Protein AF-A0A920DDU3-F1 (afdb_monomer_lite)

Sequence (378 aa):
MNHIQYEDLTYLLSGNEVQQAAYRALQKHHVMEILSPYTPILTGTIPIDIDIEGSDLDIICEVYDFSAFERLLRSEFGDFQDFIMTDKIVDGIRRMKANFQLEPFEVEIFGQPIPVTKQNAYRHMLIEDRILRLYNDEFRQHVRSLKREGYKTEPAFAMLMELEGDPYESLLEVESWADEKIEAMGYPSFIDSFPRVYQFSEKKKYHFPLNTKNIEYTEGEEGSELFAERYHKDHSIYVSPGKNRNEAHLFFRGAADFTCRCTILDLSQEQSPILKEMEASIIEDSSDYHYEYFDGFDSYGVIEVKDFEWNTYITSDVEKWGTEFFGFIESFLLRYFSQLVFPAKDIKAIEIYMKQTLPFAKAFYYEEELYYRFKNFW

pLDDT: mean 83.68, std 16.18, range [32.34, 98.69]

Secondary structure (DSSP, 8-state):
-PPP-TTSGGGGGGS-HHHHHHHHHHHHTTHHHHHGGG--EEESSGGGT---TT--EEEEEE-S-HHHHHHHHHHHHTTSTT-EEEEEEETTEEEEEEEEEETTEEEEEEEESS-GGGSHHHHHHHHHHHHHHHS-HHHHHHHHHHHHTT--HHHHHHHHTT--S-HHHHHHHHTTS-HHHHHHH----HHHHS--HHHHHH-SEE-----TTS--SSS--TTHHHHHHHHHHH-EEEEEE-SSTTEEEEEEE-SSSEEEEEEEEETTTTT-THHHHHHHT-----S-TT--------SSSEEEEEEEEEEE---SSHHHHHHHHHHHHHHHHHTT-SEEEEEHHHHTTTGGG-TTTGGGPEEEEETTEEEEEEE---

Structure (mmCIF, N/CA/C/O backbone):
data_AF-A0A920DDU3-F1
#
_entry.id   AF-A0A920DDU3-F1
#
loop_
_atom_site.group_PDB
_atom_site.id
_atom_site.type_symbol
_atom_site.label_atom_id
_atom_site.label_alt_id
_atom_site.label_comp_id
_atom_site.label_asym_id
_atom_site.label_entity_id
_atom_site.label_seq_id
_atom_site.pdbx_PDB_ins_code
_atom_site.Cartn_x
_atom_site.Cartn_y
_atom_site.Cartn_z
_atom_site.occupancy
_atom_site.B_iso_or_equiv
_atom_site.auth_seq_id
_atom_site.auth_comp_id
_atom_site.auth_asym_id
_atom_site.auth_atom_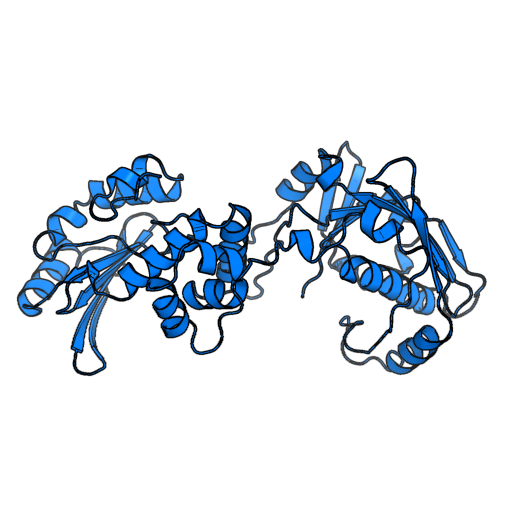id
_atom_site.pdbx_PDB_model_num
ATOM 1 N N . MET A 1 1 ? -3.955 -22.046 10.364 1.00 40.88 1 MET A N 1
ATOM 2 C CA . MET A 1 1 ? -3.330 -20.828 10.926 1.00 40.88 1 MET A CA 1
ATOM 3 C C . MET A 1 1 ? -4.277 -20.254 11.968 1.00 40.88 1 MET A C 1
ATOM 5 O O . MET A 1 1 ? -5.471 -20.493 11.851 1.00 40.88 1 MET A O 1
ATOM 9 N N . ASN A 1 2 ? -3.766 -19.607 13.019 1.00 47.72 2 ASN A N 1
ATOM 10 C CA . ASN A 1 2 ? -4.613 -19.055 14.082 1.00 47.72 2 ASN A CA 1
ATOM 11 C C . ASN A 1 2 ? -5.380 -17.841 13.543 1.00 47.72 2 ASN A C 1
ATOM 13 O O . ASN A 1 2 ? -4.757 -16.903 13.057 1.00 47.72 2 ASN A O 1
ATOM 17 N N . HIS A 1 3 ? -6.710 -17.872 13.620 1.00 63.12 3 HIS A N 1
ATOM 18 C CA . HIS A 1 3 ? -7.543 -16.706 13.338 1.00 63.12 3 HIS A CA 1
ATOM 19 C C . HIS A 1 3 ? -7.304 -15.647 14.418 1.00 63.12 3 HIS A C 1
ATOM 21 O O . HIS A 1 3 ? -7.381 -15.963 15.609 1.00 63.12 3 HIS A O 1
ATOM 27 N N . ILE A 1 4 ? -7.005 -14.413 14.007 1.00 76.69 4 ILE A N 1
ATOM 28 C CA . ILE A 1 4 ? -6.933 -13.270 14.923 1.00 76.69 4 ILE A CA 1
ATOM 29 C C . ILE A 1 4 ? -8.334 -13.052 15.506 1.00 76.69 4 ILE A C 1
ATOM 31 O O . ILE A 1 4 ? -9.328 -13.099 14.784 1.00 76.69 4 ILE A O 1
ATOM 35 N N . GLN A 1 5 ? -8.410 -12.884 16.824 1.00 84.44 5 GLN A N 1
ATOM 36 C CA . GLN A 1 5 ? -9.634 -12.488 17.518 1.00 84.44 5 GLN A CA 1
ATOM 37 C C . GLN A 1 5 ? -9.590 -10.967 17.656 1.00 84.44 5 GLN A C 1
ATOM 39 O O . GLN A 1 5 ? -8.778 -10.447 18.417 1.00 84.44 5 GLN A O 1
ATOM 44 N N . TYR A 1 6 ? -10.410 -10.263 16.881 1.00 92.25 6 TYR A N 1
ATOM 45 C CA . TYR A 1 6 ? -10.434 -8.795 16.853 1.00 92.25 6 TYR A CA 1
ATOM 46 C C . TYR A 1 6 ? -11.215 -8.183 18.025 1.00 92.25 6 TYR A C 1
ATOM 48 O O . TYR A 1 6 ? -11.183 -6.976 18.239 1.00 92.25 6 TYR A O 1
ATOM 56 N N . GLU A 1 7 ? -11.909 -9.014 18.800 1.00 88.38 7 GLU A N 1
ATOM 57 C CA . GLU A 1 7 ? -12.652 -8.628 19.998 1.00 88.38 7 GLU A CA 1
ATOM 58 C C . GLU A 1 7 ? -11.738 -8.295 21.189 1.00 88.38 7 GLU A C 1
ATOM 60 O O . GLU A 1 7 ? -12.184 -7.678 22.155 1.00 88.38 7 GLU A O 1
ATOM 65 N N . ASP A 1 8 ? -10.466 -8.696 21.130 1.00 90.62 8 ASP A N 1
ATOM 66 C CA . ASP A 1 8 ? -9.444 -8.378 22.125 1.00 90.62 8 ASP A CA 1
ATOM 67 C C . ASP A 1 8 ? -8.288 -7.631 21.454 1.00 90.62 8 ASP A C 1
ATOM 69 O O . ASP A 1 8 ? -7.657 -8.153 20.545 1.00 90.62 8 ASP A O 1
ATOM 73 N N . LEU A 1 9 ? -7.952 -6.433 21.938 1.00 95.25 9 LEU A N 1
ATOM 74 C CA . LEU A 1 9 ? -6.870 -5.617 21.383 1.00 95.25 9 LEU A CA 1
ATOM 75 C C . LEU A 1 9 ? -5.466 -6.224 21.555 1.00 95.25 9 LEU A C 1
ATOM 77 O O . LEU A 1 9 ? -4.508 -5.679 21.008 1.00 95.25 9 LEU A O 1
ATOM 81 N N . THR A 1 10 ? -5.293 -7.326 22.294 1.00 94.56 10 THR A N 1
ATOM 82 C CA . THR A 1 10 ? -3.970 -7.931 22.536 1.00 94.56 10 THR A CA 1
ATOM 83 C C . THR A 1 10 ? -3.212 -8.320 21.262 1.00 94.56 10 THR A C 1
ATOM 85 O O . THR A 1 10 ? -1.981 -8.362 21.304 1.00 94.56 10 THR A O 1
ATOM 88 N N . TYR A 1 11 ? -3.880 -8.521 20.117 1.00 93.81 11 TYR A N 1
ATOM 89 C CA . TYR A 1 11 ? -3.192 -8.764 18.837 1.00 93.81 11 TYR A CA 1
ATOM 90 C C . TYR A 1 11 ? -2.307 -7.582 18.399 1.00 93.81 11 TYR A C 1
ATOM 92 O O . TYR A 1 11 ? -1.276 -7.791 17.756 1.00 93.81 11 TYR A O 1
ATOM 100 N N . LEU A 1 12 ? -2.647 -6.352 18.803 1.00 96.38 12 LEU A N 1
ATOM 101 C CA . LEU A 1 12 ? -1.870 -5.150 18.491 1.00 96.38 12 LEU A CA 1
ATOM 102 C C . LEU A 1 12 ? -0.502 -5.128 19.192 1.00 96.38 12 LEU A C 1
ATOM 104 O O . LEU A 1 12 ? 0.419 -4.470 18.715 1.00 96.38 12 LEU A O 1
ATOM 108 N N . LEU A 1 13 ? -0.333 -5.858 20.302 1.00 94.62 13 LEU A N 1
ATOM 109 C CA . LEU A 1 13 ? 0.937 -5.922 21.039 1.00 94.62 13 LEU A CA 1
ATOM 110 C C . LEU A 1 13 ? 2.056 -6.593 20.236 1.00 94.62 13 LEU A C 1
ATOM 112 O O . LEU A 1 13 ? 3.226 -6.270 20.428 1.00 94.62 13 LEU A O 1
ATOM 116 N N . SER A 1 14 ? 1.697 -7.531 19.359 1.00 92.00 14 SER A N 1
ATOM 117 C CA . SER A 1 14 ? 2.620 -8.182 18.421 1.00 92.00 14 SER A CA 1
ATOM 118 C C . SER A 1 14 ? 2.705 -7.480 17.064 1.00 92.00 14 SER A C 1
ATOM 120 O O . SER A 1 14 ? 3.413 -7.965 16.184 1.00 92.00 14 SER A O 1
ATOM 122 N N . GLY A 1 15 ? 1.964 -6.385 16.891 1.00 91.88 15 GLY A N 1
ATOM 123 C CA . GLY A 1 15 ? 1.881 -5.622 15.655 1.00 91.88 15 GLY A CA 1
ATOM 124 C C . GLY A 1 15 ? 3.062 -4.680 15.417 1.00 91.88 15 GLY A C 1
ATOM 125 O O . GLY A 1 15 ? 4.035 -4.659 16.177 1.00 91.88 15 GLY A O 1
ATOM 126 N N . ASN A 1 16 ? 2.952 -3.874 14.361 1.00 91.50 16 ASN A N 1
ATOM 127 C CA . ASN A 1 16 ? 3.902 -2.814 14.023 1.00 91.50 16 ASN A CA 1
ATOM 128 C C . ASN A 1 16 ? 3.910 -1.677 15.082 1.00 91.50 16 ASN A C 1
ATOM 130 O O . ASN A 1 16 ? 3.149 -1.688 16.055 1.00 91.50 16 ASN A O 1
ATOM 134 N N . GLU A 1 17 ? 4.770 -0.669 14.906 1.00 95.00 17 GLU A N 1
ATOM 135 C CA . GLU A 1 17 ? 4.880 0.447 15.860 1.00 95.00 17 GLU A CA 1
ATOM 136 C C . GLU A 1 17 ? 3.576 1.251 16.019 1.00 95.00 17 GLU A C 1
ATOM 138 O O . GLU A 1 17 ? 3.244 1.645 17.144 1.00 95.00 17 GLU A O 1
ATOM 143 N N . VAL A 1 18 ? 2.817 1.439 14.933 1.00 95.56 18 VAL A N 1
ATOM 144 C CA . VAL A 1 18 ? 1.523 2.143 14.917 1.00 95.56 18 VAL A CA 1
ATOM 145 C C . VAL A 1 18 ? 0.463 1.348 15.677 1.00 95.56 18 VAL A C 1
ATOM 147 O O . VAL A 1 18 ? -0.206 1.895 16.550 1.00 95.56 18 VAL A O 1
ATOM 150 N N . GLN A 1 19 ? 0.362 0.041 15.444 1.00 97.31 19 GLN A N 1
ATOM 151 C CA . GLN A 1 19 ? -0.548 -0.867 16.145 1.00 97.31 19 GLN A CA 1
ATOM 152 C C . GLN A 1 19 ? -0.264 -0.887 17.650 1.00 97.31 19 GLN A C 1
ATOM 154 O O . GLN A 1 19 ? -1.171 -0.734 18.472 1.00 97.31 19 GLN A O 1
ATOM 159 N N . GLN A 1 20 ? 1.009 -0.987 18.036 1.00 97.62 20 GLN A N 1
ATOM 160 C CA . GLN A 1 20 ? 1.394 -0.926 19.443 1.00 97.62 20 GLN A CA 1
ATOM 161 C C . GLN A 1 20 ? 1.121 0.458 20.056 1.00 97.62 20 GLN A C 1
ATOM 163 O O . GLN A 1 20 ? 0.795 0.554 21.242 1.00 97.62 20 GLN A O 1
ATOM 168 N N . ALA A 1 21 ? 1.259 1.541 19.285 1.00 97.00 21 ALA A N 1
ATOM 169 C CA . ALA A 1 21 ? 0.904 2.886 19.731 1.00 97.00 21 ALA A CA 1
ATOM 170 C C . ALA A 1 21 ? -0.611 3.042 19.923 1.00 97.00 21 ALA A C 1
ATOM 172 O O . ALA A 1 21 ? -1.023 3.557 20.964 1.00 97.00 21 ALA A O 1
ATOM 173 N N . ALA A 1 22 ? -1.423 2.523 19.000 1.00 97.75 22 ALA A N 1
ATOM 174 C CA . ALA A 1 22 ? -2.879 2.488 19.102 1.00 97.75 22 ALA A CA 1
ATOM 175 C C . ALA A 1 22 ? -3.327 1.733 20.358 1.00 97.75 22 ALA A C 1
ATOM 177 O O . ALA A 1 22 ? -4.108 2.255 21.154 1.00 97.75 22 ALA A O 1
ATOM 178 N N . TYR A 1 23 ? -2.747 0.553 20.608 1.00 97.94 23 TYR A N 1
ATOM 179 C CA . TYR A 1 23 ? -2.992 -0.217 21.828 1.00 97.94 23 TYR A CA 1
ATOM 180 C C . TYR A 1 23 ? -2.724 0.610 23.093 1.00 97.94 23 TYR A C 1
ATOM 182 O O . TYR A 1 23 ? -3.560 0.679 23.996 1.00 97.94 23 TYR A O 1
ATOM 190 N N . ARG A 1 24 ? -1.561 1.276 23.161 1.00 97.81 24 ARG A N 1
ATOM 191 C CA . ARG A 1 24 ? -1.184 2.106 24.316 1.00 97.81 24 ARG A CA 1
ATOM 192 C C . ARG A 1 24 ? -2.146 3.274 24.521 1.00 97.81 24 ARG A C 1
ATOM 194 O O . ARG A 1 24 ? -2.526 3.518 25.665 1.00 97.81 24 ARG A O 1
ATOM 201 N N . ALA A 1 25 ? -2.538 3.968 23.452 1.00 97.69 25 ALA A N 1
ATOM 202 C CA . ALA A 1 25 ? -3.462 5.098 23.522 1.00 97.69 25 ALA A CA 1
ATOM 203 C C . ALA A 1 25 ? -4.849 4.654 24.016 1.00 97.69 25 ALA A C 1
ATOM 205 O O . ALA A 1 25 ? -5.351 5.183 25.010 1.00 97.69 25 ALA A O 1
ATOM 206 N N . LEU A 1 26 ? -5.426 3.618 23.399 1.00 98.00 26 LEU A N 1
ATOM 207 C CA . LEU A 1 26 ? -6.746 3.097 23.766 1.00 98.00 26 LEU A CA 1
ATOM 208 C C . LEU A 1 26 ? -6.784 2.576 25.207 1.00 98.00 26 LEU A C 1
ATOM 210 O O . LEU A 1 26 ? -7.759 2.815 25.923 1.00 98.00 26 LEU A O 1
ATOM 214 N N . GLN A 1 27 ? -5.717 1.909 25.658 1.00 97.25 27 GLN A N 1
ATOM 215 C CA . GLN A 1 27 ? -5.639 1.388 27.020 1.00 97.25 27 GLN A CA 1
ATOM 216 C C . GLN A 1 27 ? -5.406 2.484 28.063 1.00 97.25 27 GLN A C 1
ATOM 218 O O . GLN A 1 27 ? -6.018 2.448 29.128 1.00 97.25 27 GLN A O 1
ATOM 223 N N . LYS A 1 28 ? -4.557 3.477 27.774 1.00 97.50 28 LYS A N 1
ATOM 224 C CA . LYS A 1 28 ? -4.286 4.594 28.692 1.00 97.50 28 LYS A CA 1
ATOM 225 C C . LYS A 1 28 ? -5.543 5.405 29.009 1.00 97.50 28 LYS A C 1
ATOM 227 O O . LYS A 1 28 ? -5.687 5.874 30.135 1.00 97.50 28 LYS A O 1
ATOM 232 N N . HIS A 1 29 ? -6.429 5.564 28.028 1.00 97.12 29 HIS A N 1
ATOM 233 C CA . HIS A 1 29 ? -7.678 6.318 28.168 1.00 97.12 29 HIS A CA 1
ATOM 234 C C . HIS A 1 29 ? -8.903 5.428 28.393 1.00 97.12 29 HIS A C 1
ATOM 236 O O . HIS A 1 29 ? -10.023 5.924 28.376 1.00 97.12 29 HIS A O 1
ATOM 242 N N . HIS A 1 30 ? -8.705 4.124 28.624 1.00 97.44 30 HIS A N 1
ATOM 243 C CA . HIS A 1 30 ? -9.772 3.165 28.924 1.00 97.44 30 HIS A CA 1
ATOM 244 C C . HIS A 1 30 ? -10.919 3.151 27.891 1.00 97.44 30 HIS A C 1
ATOM 246 O O . HIS A 1 30 ? -12.056 2.827 28.229 1.00 97.44 30 HIS A O 1
ATOM 252 N N . VAL A 1 31 ? -10.640 3.473 26.620 1.00 98.25 31 VAL A N 1
ATOM 253 C CA . VAL A 1 31 ? -11.675 3.727 25.597 1.00 98.25 31 VAL A CA 1
ATOM 254 C C . VAL A 1 31 ? -12.588 2.513 25.409 1.00 98.25 31 VAL A C 1
ATOM 256 O O . VAL A 1 31 ? -13.811 2.629 25.488 1.00 98.25 31 VAL A O 1
ATOM 259 N N . MET A 1 32 ? -12.005 1.323 25.236 1.00 97.88 32 MET A N 1
ATOM 260 C CA . MET A 1 32 ? -12.776 0.085 25.050 1.00 97.88 32 MET A CA 1
ATOM 261 C C . MET A 1 32 ? -13.532 -0.334 26.318 1.00 97.88 32 MET A C 1
ATOM 263 O O . MET A 1 32 ? -14.619 -0.900 26.232 1.00 97.88 32 MET A O 1
ATOM 267 N N . GLU A 1 33 ? -12.989 -0.042 27.503 1.00 97.88 33 GLU A N 1
ATOM 268 C CA . GLU A 1 33 ? -13.643 -0.354 28.780 1.00 97.88 33 GLU A CA 1
ATOM 269 C C . GLU A 1 33 ? -14.870 0.539 28.996 1.00 97.88 33 GLU A C 1
ATOM 271 O O . GLU A 1 33 ? -15.943 0.043 29.351 1.00 97.88 33 GLU A O 1
ATOM 276 N N . ILE A 1 34 ? -14.737 1.836 28.705 1.00 98.50 34 ILE A N 1
ATOM 277 C CA . ILE A 1 34 ? -15.821 2.824 28.736 1.00 98.50 34 ILE A CA 1
ATOM 278 C C . ILE A 1 34 ? -16.948 2.420 27.780 1.00 98.50 34 ILE A C 1
ATOM 280 O O . ILE A 1 34 ? -18.125 2.446 28.147 1.00 98.50 34 ILE A O 1
ATOM 284 N N . LEU A 1 35 ? -16.593 2.009 26.561 1.00 98.56 35 LEU A N 1
ATOM 285 C CA . LEU A 1 35 ? -17.552 1.628 25.525 1.00 98.56 35 LEU A CA 1
ATOM 286 C C . LEU A 1 35 ? -18.096 0.201 25.681 1.00 98.56 35 LEU A C 1
ATOM 288 O O . LEU A 1 35 ? -19.038 -0.155 24.974 1.00 98.56 35 LEU A O 1
ATOM 292 N N . SER A 1 36 ? -17.576 -0.601 26.619 1.00 97.88 36 SER A N 1
ATOM 293 C CA . SER A 1 36 ? -17.929 -2.018 26.802 1.00 97.88 36 SER A CA 1
ATOM 294 C C . SER A 1 36 ? -19.433 -2.348 26.842 1.00 97.88 36 SER A C 1
ATOM 296 O O . SER A 1 36 ? -19.792 -3.402 26.305 1.00 97.88 36 SER A O 1
ATOM 298 N N . PRO A 1 37 ? -20.351 -1.489 27.355 1.00 98.25 37 PRO A N 1
ATOM 299 C CA . PRO A 1 37 ? -21.790 -1.761 27.284 1.00 98.25 37 PRO A CA 1
ATOM 300 C C . PRO A 1 37 ? -22.346 -1.892 25.857 1.00 98.25 37 PRO A C 1
ATOM 302 O O . PRO A 1 37 ? -23.446 -2.414 25.690 1.00 98.25 37 PRO A O 1
ATOM 305 N N . TYR A 1 38 ? -21.603 -1.429 24.848 1.00 98.44 38 TYR A N 1
ATOM 306 C CA . TYR A 1 38 ? -21.985 -1.420 23.434 1.00 98.44 38 TYR A CA 1
ATOM 307 C C . TYR A 1 38 ? -21.138 -2.372 22.574 1.00 98.44 38 TYR A C 1
ATOM 309 O O . TYR A 1 38 ? -21.185 -2.288 21.350 1.00 98.44 38 TYR A O 1
ATOM 317 N N . THR A 1 39 ? -20.379 -3.281 23.208 1.00 97.62 39 THR A N 1
ATOM 318 C CA . THR A 1 39 ? -19.539 -4.297 22.535 1.00 97.62 39 THR A CA 1
ATOM 319 C C . THR A 1 39 ? -18.592 -3.680 21.492 1.00 97.62 39 THR A C 1
ATOM 321 O O . THR A 1 39 ? -18.707 -3.982 20.309 1.00 97.62 39 THR A O 1
ATOM 324 N N . PRO A 1 40 ? -17.685 -2.778 21.905 1.00 98.25 40 PRO A N 1
ATOM 325 C CA . PRO A 1 40 ? -16.858 -2.023 20.979 1.00 98.25 40 PRO A CA 1
ATOM 326 C C . PRO A 1 40 ? -15.862 -2.938 20.264 1.00 98.25 40 PRO A C 1
ATOM 328 O O . PRO A 1 40 ? -15.253 -3.801 20.896 1.00 98.25 40 PRO A O 1
ATOM 331 N N . ILE A 1 41 ? -15.654 -2.713 18.968 1.00 98.31 41 ILE A N 1
ATOM 332 C CA . ILE A 1 41 ? -14.601 -3.372 18.185 1.00 98.31 41 ILE A CA 1
ATOM 333 C C . ILE A 1 41 ? -13.806 -2.309 17.435 1.00 98.31 41 ILE A C 1
ATOM 335 O O . ILE A 1 41 ? -14.399 -1.448 16.788 1.00 98.31 41 ILE A O 1
ATOM 339 N N . LEU A 1 42 ? -12.475 -2.398 17.515 1.00 98.44 42 LEU A N 1
ATOM 340 C CA . LEU A 1 42 ? -11.578 -1.616 16.671 1.00 98.44 42 LEU A CA 1
ATOM 341 C C . LEU A 1 42 ? -11.593 -2.212 15.257 1.00 98.44 42 LEU A C 1
ATOM 343 O O . LEU A 1 42 ? -11.286 -3.390 15.070 1.00 98.44 42 LEU A O 1
ATOM 347 N N . THR A 1 43 ? -11.968 -1.396 14.281 1.00 97.31 43 THR A N 1
ATOM 348 C CA . THR A 1 43 ? -12.035 -1.740 12.862 1.00 97.31 43 THR A CA 1
ATOM 349 C C . THR A 1 43 ? -11.097 -0.864 12.036 1.00 97.31 43 THR A C 1
ATOM 351 O O . THR A 1 43 ? -10.289 -0.113 12.582 1.00 97.31 43 THR A O 1
ATOM 354 N N . GLY A 1 44 ? -11.189 -0.975 10.714 1.00 94.44 44 GLY A N 1
ATOM 355 C CA . GLY A 1 44 ? -10.420 -0.145 9.803 1.00 94.44 44 GLY A CA 1
ATOM 356 C C . GLY A 1 44 ? -9.025 -0.702 9.568 1.00 94.44 44 GLY A C 1
ATOM 357 O O . GLY A 1 44 ? -8.785 -1.906 9.624 1.00 94.44 44 GLY A O 1
ATOM 358 N N . THR A 1 45 ? -8.093 0.188 9.254 1.00 95.75 45 THR A N 1
ATOM 359 C CA . THR A 1 45 ? -6.880 -0.194 8.516 1.00 95.75 45 THR A CA 1
ATOM 360 C C . THR A 1 45 ? -5.670 -0.462 9.410 1.00 95.75 45 THR A C 1
ATOM 362 O O . THR A 1 45 ? -4.824 -1.289 9.067 1.00 95.75 45 THR A O 1
ATOM 365 N N . ILE A 1 46 ? -5.633 0.146 10.601 1.00 96.69 46 ILE A N 1
ATOM 366 C CA . ILE A 1 46 ? -4.612 -0.106 11.630 1.00 96.69 46 ILE A CA 1
ATOM 367 C C . ILE A 1 46 ? -4.664 -1.561 12.137 1.00 96.69 46 ILE A C 1
ATOM 369 O O . ILE A 1 46 ? -3.612 -2.204 12.182 1.00 96.69 46 ILE A O 1
ATOM 373 N N . PRO A 1 47 ? -5.831 -2.153 12.478 1.00 96.88 47 PRO A N 1
ATOM 374 C CA . PRO A 1 47 ? -5.908 -3.557 12.895 1.00 96.88 47 PRO A CA 1
ATOM 375 C C . PRO A 1 47 ? -5.266 -4.575 11.950 1.00 96.88 47 PRO A C 1
ATOM 377 O O . PRO A 1 47 ? -4.823 -5.627 12.408 1.00 96.88 47 PRO A O 1
ATOM 380 N N . ILE A 1 48 ? -5.223 -4.268 10.654 1.00 96.00 48 ILE A N 1
ATOM 381 C CA . ILE A 1 48 ? -4.837 -5.197 9.585 1.00 96.00 48 ILE A CA 1
ATOM 382 C C . ILE A 1 48 ? -3.561 -4.768 8.848 1.00 96.00 48 ILE A C 1
ATOM 384 O O . ILE A 1 48 ? -3.250 -5.303 7.785 1.00 96.00 48 ILE A O 1
ATOM 388 N N . ASP A 1 49 ? -2.790 -3.852 9.446 1.00 95.31 49 ASP A N 1
ATOM 389 C CA . ASP A 1 49 ? -1.466 -3.435 8.967 1.00 95.31 49 ASP A CA 1
ATOM 390 C C . ASP A 1 49 ? -1.505 -2.894 7.524 1.00 95.31 49 ASP A C 1
ATOM 392 O O . ASP A 1 49 ? -0.649 -3.191 6.699 1.00 95.31 49 ASP A O 1
ATOM 396 N N . ILE A 1 50 ? -2.521 -2.099 7.189 1.00 94.69 50 ILE A N 1
ATOM 397 C CA . ILE A 1 50 ? -2.595 -1.351 5.918 1.00 94.69 50 ILE A CA 1
ATOM 398 C C . ILE A 1 50 ? -2.912 0.128 6.146 1.00 94.69 50 ILE A C 1
ATOM 400 O O . ILE A 1 50 ? -3.372 0.837 5.248 1.00 94.69 50 ILE A O 1
ATOM 404 N N . ASP A 1 51 ? -2.687 0.605 7.363 1.00 94.75 51 ASP A N 1
ATOM 405 C CA . ASP A 1 51 ? -2.689 2.019 7.689 1.00 94.75 51 ASP A CA 1
ATOM 406 C C . ASP A 1 51 ? -1.609 2.783 6.906 1.00 94.75 51 ASP A C 1
ATOM 408 O O . ASP A 1 51 ? -0.592 2.228 6.471 1.00 94.75 51 ASP A O 1
ATOM 412 N N . ILE A 1 52 ? -1.898 4.064 6.700 1.00 87.06 52 ILE A N 1
ATOM 413 C CA . ILE A 1 52 ? -1.009 5.097 6.160 1.00 87.06 52 ILE A CA 1
ATOM 414 C C . ILE A 1 52 ? -0.980 6.279 7.139 1.00 87.06 52 ILE A C 1
ATOM 416 O O . ILE A 1 52 ? -1.801 6.336 8.060 1.00 87.06 52 ILE A O 1
ATOM 420 N N . GLU A 1 53 ? -0.066 7.231 6.948 1.00 85.06 53 GLU A N 1
ATOM 421 C CA . GLU A 1 53 ? -0.011 8.437 7.782 1.00 85.06 53 GLU A CA 1
ATOM 422 C C . GLU A 1 53 ? -1.380 9.136 7.846 1.00 85.06 53 GLU A C 1
ATOM 424 O O . GLU A 1 53 ? -2.071 9.277 6.838 1.00 85.06 53 GLU A O 1
ATOM 429 N N . GLY A 1 54 ? -1.792 9.518 9.057 1.00 87.19 54 GLY A N 1
ATOM 430 C CA . GLY A 1 54 ? -3.093 10.139 9.304 1.00 87.19 54 GLY A CA 1
ATOM 431 C C . GLY A 1 54 ? -4.286 9.177 9.363 1.00 87.19 54 GLY A C 1
ATOM 432 O O . GLY A 1 54 ? -5.406 9.654 9.500 1.00 87.19 54 GLY A O 1
ATOM 433 N N . SER A 1 55 ? -4.083 7.853 9.289 1.00 91.62 55 SER A N 1
ATOM 434 C CA . SER A 1 55 ? -5.181 6.891 9.501 1.00 91.62 55 SER A CA 1
ATOM 435 C C . SER A 1 55 ? -5.752 7.005 10.918 1.00 91.62 55 SER A C 1
ATOM 437 O O . SER A 1 55 ? -5.011 7.119 11.898 1.00 91.62 55 SER A O 1
ATOM 439 N N . ASP A 1 56 ? -7.073 6.942 11.015 1.00 95.31 56 ASP A N 1
ATOM 440 C CA . ASP A 1 56 ? -7.850 7.024 12.243 1.00 95.31 56 ASP A CA 1
ATOM 441 C C . ASP A 1 56 ? -8.020 5.662 12.936 1.00 95.31 56 ASP A C 1
ATOM 443 O O . ASP A 1 56 ? -7.734 4.587 12.400 1.00 95.31 56 ASP A O 1
ATOM 447 N N . LEU A 1 57 ? -8.459 5.721 14.194 1.00 98.12 57 LEU A N 1
ATOM 448 C CA . LEU A 1 57 ? -8.921 4.575 14.966 1.00 98.12 57 LEU A CA 1
ATOM 449 C C . LEU A 1 57 ? -10.447 4.498 14.893 1.00 98.12 57 LEU A C 1
ATOM 451 O O . LEU A 1 57 ? -11.146 5.166 15.658 1.00 98.12 57 LEU A O 1
ATOM 455 N N . ASP A 1 58 ? -10.950 3.642 14.008 1.00 97.88 58 ASP A N 1
ATOM 456 C CA . ASP A 1 58 ? -12.378 3.357 13.877 1.00 97.88 58 ASP A CA 1
ATOM 457 C C . ASP A 1 58 ? -12.854 2.384 14.957 1.00 97.88 58 ASP A C 1
ATOM 459 O O . ASP A 1 58 ? -12.416 1.236 15.013 1.00 97.88 58 ASP A O 1
ATOM 463 N N . ILE A 1 59 ? -13.809 2.789 15.788 1.00 98.69 59 ILE A N 1
ATOM 464 C CA . ILE A 1 59 ? -14.430 1.935 16.802 1.00 98.69 59 ILE A CA 1
ATOM 465 C C . ILE A 1 59 ? -15.927 1.852 16.539 1.00 98.69 59 ILE A C 1
ATOM 467 O O . ILE A 1 59 ? -16.656 2.836 16.669 1.00 98.69 59 ILE A O 1
ATOM 471 N N . ILE A 1 60 ? -16.413 0.652 16.236 1.00 98.69 60 ILE A N 1
ATOM 472 C CA . ILE A 1 60 ? -17.843 0.408 16.040 1.00 98.69 60 ILE A CA 1
ATOM 473 C C . ILE A 1 60 ? -18.514 -0.121 17.308 1.00 98.69 60 ILE A C 1
ATOM 475 O O . ILE A 1 60 ? -17.927 -0.892 18.064 1.00 98.69 60 ILE A O 1
ATOM 479 N N . CYS A 1 61 ? -19.776 0.255 17.502 1.00 98.62 61 CYS A N 1
ATOM 480 C CA . CYS A 1 61 ? -20.597 -0.068 18.666 1.00 98.62 61 CYS A CA 1
ATOM 481 C C . CYS A 1 61 ? -22.006 -0.528 18.246 1.00 98.62 61 CYS A C 1
ATOM 483 O O . CYS A 1 61 ? -22.604 0.006 17.304 1.00 98.62 61 CYS A O 1
ATOM 485 N N . GLU A 1 62 ? -22.580 -1.482 18.982 1.00 98.56 62 GLU A N 1
ATOM 486 C CA . GLU A 1 62 ? -23.992 -1.873 18.886 1.00 98.56 62 GLU A CA 1
ATOM 487 C C . GLU A 1 62 ? -24.836 -1.009 19.839 1.00 98.56 62 GLU A C 1
ATOM 489 O O . GLU A 1 62 ? -24.720 -1.102 21.060 1.00 98.56 62 GLU A O 1
ATOM 494 N N . VAL A 1 63 ? -25.702 -0.151 19.290 1.00 98.38 63 VAL A N 1
ATOM 495 C CA . VAL A 1 63 ? -26.414 0.892 20.047 1.00 98.38 63 VAL A CA 1
ATOM 496 C C . VAL A 1 63 ? -27.915 0.873 19.768 1.00 98.38 63 VAL A C 1
ATOM 498 O O . VAL A 1 63 ? -28.358 1.194 18.667 1.00 98.38 63 VAL A O 1
ATOM 501 N N . TYR A 1 64 ? -28.715 0.590 20.801 1.00 97.56 64 TYR A N 1
ATOM 502 C CA . TYR A 1 64 ? -30.183 0.703 20.755 1.00 97.56 64 TYR A CA 1
ATOM 503 C C . TYR A 1 64 ? -30.718 1.923 21.522 1.00 97.56 64 TYR A C 1
ATOM 505 O O . TYR A 1 64 ? -31.685 2.547 21.083 1.00 97.56 64 TYR A O 1
ATOM 513 N N . ASP A 1 65 ? -30.085 2.300 22.641 1.00 97.94 65 ASP A N 1
ATOM 514 C CA . ASP A 1 65 ? -30.400 3.524 23.394 1.00 97.94 65 ASP A CA 1
ATOM 515 C C . ASP A 1 65 ? -29.398 4.636 23.055 1.00 97.94 65 ASP A C 1
ATOM 517 O O . ASP A 1 65 ? -28.398 4.859 23.739 1.00 97.94 65 ASP A O 1
ATOM 521 N N . PHE A 1 66 ? -29.696 5.362 21.981 1.00 97.75 66 PHE A N 1
ATOM 522 C CA . PHE A 1 66 ? -28.879 6.485 21.521 1.00 97.75 66 PHE A CA 1
ATOM 523 C C . PHE A 1 66 ? -28.801 7.641 22.520 1.00 97.75 66 PHE A C 1
ATOM 525 O O . PHE A 1 66 ? -27.834 8.392 22.497 1.00 97.75 66 PHE A O 1
ATOM 532 N N . SER A 1 67 ? -29.795 7.810 23.395 1.00 97.94 67 SER A N 1
ATOM 533 C CA . SER A 1 67 ? -29.760 8.876 24.398 1.00 97.94 67 SER A CA 1
ATOM 534 C C . SER A 1 67 ? -28.802 8.541 25.538 1.00 97.94 67 SER A C 1
ATOM 536 O O . SER A 1 67 ? -28.152 9.440 26.068 1.00 97.94 67 SER A O 1
ATOM 538 N N . ALA A 1 68 ? -28.710 7.270 25.935 1.00 98.31 68 ALA A N 1
ATOM 539 C CA . ALA A 1 68 ? -27.677 6.810 26.858 1.00 98.31 68 ALA A CA 1
ATOM 540 C C . ALA A 1 68 ? -26.282 6.880 26.223 1.00 98.31 68 ALA A C 1
ATOM 542 O O . ALA A 1 68 ? -25.357 7.370 26.870 1.00 98.31 68 ALA A O 1
ATOM 543 N N . PHE A 1 69 ? -26.160 6.471 24.958 1.00 98.56 69 PHE A N 1
ATOM 544 C CA . PHE A 1 69 ? -24.902 6.510 24.215 1.00 98.56 69 PHE A CA 1
ATOM 545 C C . PHE A 1 69 ? -24.365 7.935 24.055 1.00 98.56 69 PHE A C 1
ATOM 547 O O . PHE A 1 69 ? -23.233 8.201 24.440 1.00 98.56 69 PHE A O 1
ATOM 554 N N . GLU A 1 70 ? -25.199 8.884 23.617 1.00 98.38 70 GLU A N 1
ATOM 555 C CA . GLU A 1 70 ? -24.826 10.302 23.523 1.00 98.38 70 GLU A CA 1
ATOM 556 C C . GLU A 1 70 ? -24.335 10.860 24.864 1.00 98.38 70 GLU A C 1
ATOM 558 O O . GLU A 1 70 ? -23.324 11.559 24.910 1.00 98.38 70 GLU A O 1
ATOM 563 N N . ARG A 1 71 ? -25.042 10.568 25.965 1.00 98.50 71 ARG A N 1
ATOM 564 C CA . ARG A 1 71 ? -24.630 11.059 27.287 1.00 98.50 71 ARG A CA 1
ATOM 565 C C . ARG A 1 71 ? -23.261 10.522 27.686 1.00 98.50 71 ARG A C 1
ATOM 567 O O . ARG A 1 71 ? -22.482 11.305 28.214 1.00 98.50 71 ARG A O 1
ATOM 574 N N . LEU A 1 72 ? -22.991 9.242 27.420 1.00 98.69 72 LEU A N 1
ATOM 575 C CA . LEU A 1 72 ? -21.688 8.634 27.679 1.00 98.69 72 LEU A CA 1
ATOM 576 C C . LEU A 1 72 ? -20.598 9.293 26.828 1.00 98.69 72 LEU A C 1
ATOM 578 O O . LEU A 1 72 ? -19.602 9.754 27.366 1.00 98.69 72 LEU A O 1
ATOM 582 N N . LEU A 1 73 ? -20.796 9.399 25.510 1.00 98.44 73 LEU A N 1
ATOM 583 C CA . LEU A 1 73 ? -19.783 9.985 24.628 1.00 98.44 73 LEU A CA 1
ATOM 584 C C . LEU A 1 73 ? -19.448 11.426 25.024 1.00 98.44 73 LEU A C 1
ATOM 586 O O . LEU A 1 73 ? -18.283 11.807 25.052 1.00 98.44 73 LEU A O 1
ATOM 590 N N . ARG A 1 74 ? -20.462 12.221 25.386 1.00 98.44 74 ARG A N 1
ATOM 591 C CA . ARG A 1 74 ? -20.252 13.593 25.859 1.00 98.44 74 ARG A CA 1
ATOM 592 C C . ARG A 1 74 ? -19.577 13.662 27.225 1.00 98.44 74 ARG A C 1
ATOM 594 O O . ARG A 1 74 ? -18.806 14.590 27.431 1.00 98.44 74 ARG A O 1
ATOM 601 N N . SER A 1 75 ? -19.892 12.760 28.158 1.00 98.31 75 SER A N 1
ATOM 602 C CA . SER A 1 75 ? -19.290 12.794 29.497 1.00 98.31 75 SER A CA 1
ATOM 603 C C . SER A 1 75 ? -17.836 12.350 29.484 1.00 98.31 75 SER A C 1
ATOM 605 O O . SER A 1 75 ? -17.023 12.960 30.166 1.00 98.31 75 SER A O 1
ATOM 607 N N . GLU A 1 76 ? -17.521 11.316 28.704 1.00 98.25 76 GLU A N 1
ATOM 608 C CA . GLU A 1 76 ? -16.198 10.693 28.719 1.00 98.25 76 GLU A CA 1
ATOM 609 C C . GLU A 1 76 ? -15.242 11.316 27.699 1.00 98.25 76 GLU A C 1
ATOM 611 O O . GLU A 1 76 ? -14.056 11.447 27.985 1.00 98.25 76 GLU A O 1
ATOM 616 N N . PHE A 1 77 ? -15.741 11.735 26.530 1.00 98.12 77 PHE A N 1
ATOM 617 C CA . PHE A 1 77 ? -14.899 12.217 25.427 1.00 98.12 77 PHE A CA 1
ATOM 618 C C . PHE A 1 77 ? -15.137 13.687 25.055 1.00 98.12 77 PHE A C 1
ATOM 620 O O . PHE A 1 77 ? -14.396 14.242 24.251 1.00 98.12 77 PHE A O 1
ATOM 627 N N . GLY A 1 78 ? -16.132 14.354 25.651 1.00 97.62 78 GLY A N 1
ATOM 628 C CA . GLY A 1 78 ? -16.534 15.713 25.264 1.00 97.62 78 GLY A CA 1
ATOM 629 C C . GLY A 1 78 ? -15.485 16.806 25.495 1.00 97.62 78 GLY A C 1
ATOM 630 O O . GLY A 1 78 ? -15.548 17.841 24.834 1.00 97.62 78 GLY A O 1
ATOM 631 N N . ASP A 1 79 ? -14.533 16.576 26.403 1.00 97.56 79 ASP A N 1
ATOM 632 C CA . ASP A 1 79 ? -13.429 17.500 26.700 1.00 97.56 79 ASP A CA 1
ATOM 633 C C . ASP A 1 79 ? -12.166 17.218 25.860 1.00 97.56 79 ASP A C 1
ATOM 635 O O . ASP A 1 79 ? -11.173 17.942 25.976 1.00 97.56 79 ASP A O 1
ATOM 639 N N . PHE A 1 80 ? -12.175 16.176 25.018 1.00 97.81 80 PHE A N 1
ATOM 640 C CA . PHE A 1 80 ? -11.066 15.898 24.110 1.00 97.81 80 PHE A CA 1
ATOM 641 C C . PHE A 1 80 ? -11.031 16.925 22.978 1.00 97.81 80 PHE A C 1
ATOM 643 O O . PHE A 1 80 ? -12.048 17.489 22.565 1.00 97.81 80 PHE A O 1
ATOM 650 N N . GLN A 1 81 ? -9.822 17.181 22.483 1.00 97.56 81 GLN A N 1
ATOM 651 C CA . GLN A 1 81 ? -9.621 18.095 21.371 1.00 97.56 81 GLN A CA 1
ATOM 652 C C . GLN A 1 81 ? -10.407 17.611 20.142 1.00 97.56 81 GLN A C 1
ATOM 654 O O . GLN A 1 81 ? -10.507 16.413 19.888 1.00 97.56 81 GLN A O 1
ATOM 659 N N . ASP A 1 82 ? -10.966 18.565 19.396 1.00 97.25 82 ASP A N 1
ATOM 660 C CA . ASP A 1 82 ? -11.708 18.327 18.155 1.00 97.25 82 ASP A CA 1
ATOM 661 C C . ASP A 1 82 ? -12.912 17.378 18.315 1.00 97.25 82 ASP A C 1
ATOM 663 O O . ASP A 1 82 ? -13.385 16.799 17.340 1.00 97.25 82 ASP A O 1
ATOM 667 N N . PHE A 1 83 ? -13.467 17.275 19.536 1.00 98.38 83 PHE A N 1
ATOM 668 C CA . PHE A 1 83 ? -14.683 16.507 19.785 1.00 98.38 83 PHE A CA 1
ATOM 669 C C . PHE A 1 83 ? -15.868 17.050 18.977 1.00 98.38 83 PHE A C 1
ATOM 671 O O . PHE A 1 83 ? -16.397 18.140 19.227 1.00 98.38 83 PHE A O 1
ATOM 678 N N . ILE A 1 84 ? -16.334 16.245 18.029 1.00 97.38 84 ILE A N 1
ATOM 679 C CA . ILE A 1 84 ? -17.496 16.517 17.190 1.00 97.38 84 ILE A CA 1
ATOM 680 C C . ILE A 1 84 ? -18.393 15.294 17.231 1.00 97.38 84 ILE A C 1
ATOM 682 O O . ILE A 1 84 ? -17.938 14.171 17.069 1.00 97.38 84 ILE A O 1
ATOM 686 N N . MET A 1 85 ? -19.696 15.510 17.386 1.00 95.75 85 MET A N 1
ATOM 687 C CA . MET A 1 85 ? -20.668 14.427 17.345 1.00 95.75 85 MET A CA 1
ATOM 688 C C . MET A 1 85 ? -21.772 14.730 16.343 1.00 95.75 85 MET A C 1
ATOM 690 O O . MET A 1 85 ? -22.295 15.845 16.280 1.00 95.75 85 MET A O 1
ATOM 694 N N . THR A 1 86 ? -22.142 13.717 15.570 1.00 94.00 86 THR A N 1
ATOM 695 C CA . THR A 1 86 ? -23.174 13.791 14.541 1.00 94.00 86 THR A CA 1
ATOM 696 C C . THR A 1 86 ? -24.174 12.651 14.696 1.00 94.00 86 THR A C 1
ATOM 698 O O . THR A 1 86 ? -23.826 11.540 15.090 1.00 94.00 86 THR A O 1
ATOM 701 N N . ASP A 1 87 ? -25.433 12.939 14.379 1.00 91.75 87 ASP A N 1
ATOM 702 C CA . ASP A 1 87 ? -26.538 11.981 14.366 1.00 91.75 87 ASP A CA 1
ATOM 703 C C . ASP A 1 87 ? -27.200 12.045 12.989 1.00 91.75 87 ASP A C 1
ATOM 705 O O . ASP A 1 87 ? -27.489 13.135 12.480 1.00 91.75 87 ASP A O 1
ATOM 709 N N . LYS A 1 88 ? -27.382 10.886 12.355 1.00 90.44 88 LYS A N 1
ATOM 710 C CA . LYS A 1 88 ? -27.970 10.764 11.020 1.00 90.44 88 LYS A CA 1
ATOM 711 C C . LYS A 1 88 ? -28.877 9.543 10.944 1.00 90.44 88 LYS A C 1
ATOM 713 O O . LYS A 1 88 ? -28.657 8.529 11.598 1.00 90.44 88 LYS A O 1
ATOM 718 N N . ILE A 1 89 ? -29.870 9.617 10.063 1.00 91.81 89 ILE A N 1
ATOM 719 C CA . ILE A 1 89 ? -30.647 8.455 9.628 1.00 91.81 89 ILE A CA 1
ATOM 720 C C . ILE A 1 89 ? -30.249 8.162 8.185 1.00 91.81 89 ILE A C 1
ATOM 722 O O . ILE A 1 89 ? -30.386 9.029 7.324 1.00 91.81 89 ILE A O 1
ATOM 726 N N . VAL A 1 90 ? -29.760 6.951 7.931 1.00 82.88 90 VAL A N 1
ATOM 727 C CA . VAL A 1 90 ? -29.361 6.480 6.599 1.00 82.88 90 VAL A CA 1
ATOM 728 C C . VAL A 1 90 ? -30.011 5.118 6.380 1.00 82.88 90 VAL A C 1
ATOM 730 O O . VAL A 1 90 ? -29.918 4.243 7.241 1.00 82.88 90 VAL A O 1
ATOM 733 N N . ASP A 1 91 ? -30.742 4.972 5.275 1.00 85.88 91 ASP A N 1
ATOM 734 C CA . ASP A 1 91 ? -31.545 3.782 4.946 1.00 85.88 91 ASP A CA 1
ATOM 735 C C . ASP A 1 91 ? -32.519 3.362 6.059 1.00 85.88 91 ASP A C 1
ATOM 737 O O . ASP A 1 91 ? -32.753 2.186 6.323 1.00 85.88 91 ASP A O 1
ATOM 741 N N . GLY A 1 92 ? -33.083 4.351 6.759 1.00 92.25 92 GLY A N 1
ATOM 742 C CA . GLY A 1 92 ? -34.008 4.129 7.874 1.00 92.25 92 GLY A CA 1
ATOM 743 C C . GLY A 1 92 ? -33.341 3.685 9.180 1.00 92.25 92 GLY A C 1
ATOM 744 O O . GLY A 1 92 ? -34.036 3.497 10.176 1.00 92.25 92 GLY A O 1
ATOM 745 N N . ILE A 1 93 ? -32.012 3.568 9.211 1.00 91.50 93 ILE A N 1
ATOM 746 C CA . ILE A 1 93 ? -31.239 3.188 10.394 1.00 91.50 93 ILE A CA 1
ATOM 747 C C . ILE A 1 93 ? -30.617 4.445 10.998 1.00 91.50 93 ILE A C 1
ATOM 749 O O . ILE A 1 93 ? -29.890 5.179 10.324 1.00 91.50 93 ILE A O 1
ATOM 753 N N . ARG A 1 94 ? -30.911 4.704 12.276 1.00 95.50 94 ARG A N 1
ATOM 754 C CA . ARG A 1 94 ? -30.256 5.773 13.039 1.00 95.50 94 ARG A CA 1
ATOM 755 C C . ARG A 1 94 ? -28.813 5.374 13.330 1.00 95.50 94 ARG A C 1
ATOM 757 O O . ARG A 1 94 ? -28.556 4.236 13.715 1.00 95.50 94 ARG A O 1
ATOM 764 N N . ARG A 1 95 ? -27.896 6.314 13.137 1.00 93.88 95 ARG A N 1
ATOM 765 C CA . ARG A 1 95 ? -26.454 6.156 13.308 1.00 93.88 95 ARG A CA 1
ATOM 766 C C . ARG A 1 95 ? -25.926 7.383 14.040 1.00 93.88 95 ARG A C 1
ATOM 768 O O . ARG A 1 95 ? -26.322 8.506 13.726 1.00 93.88 95 ARG A O 1
ATOM 775 N N . MET A 1 96 ? -25.036 7.169 14.996 1.00 97.44 96 MET A N 1
ATOM 776 C CA . MET A 1 96 ? -24.369 8.234 15.739 1.00 97.44 96 MET A CA 1
ATOM 777 C C . MET A 1 96 ? -22.869 8.068 15.595 1.00 97.44 96 MET A C 1
ATOM 779 O O . MET A 1 96 ? -22.370 6.951 15.650 1.00 97.44 96 MET A O 1
ATOM 783 N N . LYS A 1 97 ? -22.170 9.178 15.400 1.00 97.38 97 LYS A N 1
ATOM 784 C CA . LYS A 1 97 ? -20.732 9.203 15.165 1.00 97.38 97 LYS A CA 1
ATOM 785 C C . LYS A 1 97 ? -20.109 10.292 16.018 1.00 97.38 97 LYS A C 1
ATOM 787 O O . LYS A 1 97 ? -20.631 11.409 16.006 1.00 97.38 97 LYS A O 1
ATOM 792 N N . ALA A 1 98 ? -19.038 9.984 16.732 1.00 98.00 98 ALA A N 1
ATOM 793 C CA . ALA A 1 98 ? -18.216 10.960 17.432 1.00 98.00 98 ALA A CA 1
ATOM 794 C C . ALA A 1 98 ? -16.774 10.870 16.938 1.00 98.00 98 ALA A C 1
ATOM 796 O O . ALA A 1 98 ? -16.238 9.775 16.853 1.00 98.00 98 ALA A O 1
ATOM 797 N N . ASN A 1 99 ? -16.170 12.012 16.639 1.00 98.25 99 ASN A N 1
ATOM 798 C CA . ASN A 1 99 ? -14.765 12.144 16.272 1.00 98.25 99 ASN A CA 1
ATOM 799 C C . ASN A 1 99 ? -14.068 12.972 17.351 1.00 98.25 99 ASN A C 1
ATOM 801 O O . ASN A 1 99 ? -14.682 13.910 17.858 1.00 98.25 99 ASN A O 1
ATOM 805 N N . PHE A 1 100 ? -12.841 12.624 17.724 1.00 98.38 100 PHE A N 1
ATOM 806 C CA . PHE A 1 100 ? -11.995 13.418 18.622 1.00 98.38 100 PHE A CA 1
ATOM 807 C C . PHE A 1 100 ? -10.528 13.014 18.477 1.00 98.38 100 PHE A C 1
ATOM 809 O O . PHE A 1 100 ? -10.217 11.904 18.050 1.00 98.38 100 PHE A O 1
ATOM 816 N N . GLN A 1 101 ? -9.621 13.895 18.888 1.00 98.12 101 GLN A N 1
ATOM 817 C CA . GLN A 1 101 ? -8.192 13.608 18.909 1.00 98.12 101 GLN A CA 1
ATOM 818 C C . GLN A 1 101 ? -7.797 12.863 20.193 1.00 98.12 101 GLN A C 1
ATOM 820 O O . GLN A 1 101 ? -8.020 13.351 21.305 1.00 98.12 101 GLN A O 1
ATOM 825 N N . LEU A 1 102 ? -7.136 11.714 20.044 1.00 96.94 102 LEU A N 1
ATOM 826 C CA . LEU A 1 102 ? -6.575 10.886 21.109 1.00 96.94 102 LEU A CA 1
ATOM 827 C C . LEU A 1 102 ? -5.075 10.652 20.878 1.00 96.94 102 LEU A C 1
ATOM 829 O O . LEU A 1 102 ? -4.647 9.679 20.259 1.00 96.94 102 LEU A O 1
ATOM 833 N N . GLU A 1 103 ? -4.252 11.536 21.442 1.00 90.00 103 GLU A N 1
ATOM 834 C CA . GLU A 1 103 ? -2.790 11.482 21.286 1.00 90.00 103 GLU A CA 1
ATOM 835 C C . GLU A 1 103 ? -2.397 11.587 19.797 1.00 90.00 103 GLU A C 1
ATOM 837 O O . GLU A 1 103 ? -2.843 12.575 19.210 1.00 90.00 103 GLU A O 1
ATOM 842 N N . PRO A 1 104 ? -1.596 10.714 19.136 1.00 92.00 104 PRO A N 1
ATOM 843 C CA . PRO A 1 104 ? -1.329 10.947 17.720 1.00 92.00 104 PRO A CA 1
ATOM 844 C C . PRO A 1 104 ? -2.505 10.535 16.818 1.00 92.00 104 PRO A C 1
ATOM 846 O O . PRO A 1 104 ? -2.428 10.777 15.622 1.00 92.00 104 PRO A O 1
ATOM 849 N N . PHE A 1 105 ? -3.571 9.928 17.354 1.00 97.31 105 PHE A N 1
ATOM 850 C CA . PHE A 1 105 ? -4.659 9.362 16.555 1.00 97.31 105 PHE A CA 1
ATOM 851 C C . PHE A 1 105 ? -5.904 10.242 16.561 1.00 97.31 105 PHE A C 1
ATOM 853 O O . PHE A 1 105 ? -6.335 10.699 17.619 1.00 97.31 105 PHE A O 1
ATOM 860 N N . GLU A 1 106 ? -6.537 10.398 15.403 1.00 97.81 106 GLU A N 1
ATOM 861 C CA . GLU A 1 106 ? -7.968 10.695 15.364 1.00 97.81 106 GLU A CA 1
ATOM 862 C C . GLU A 1 106 ? -8.734 9.413 15.723 1.00 97.81 106 GLU A C 1
ATOM 864 O O . GLU A 1 106 ? -8.362 8.318 15.301 1.00 97.81 106 GLU A O 1
ATOM 869 N N . VAL A 1 107 ? -9.775 9.526 16.544 1.00 98.38 107 VAL A N 1
ATOM 870 C CA . VAL A 1 107 ? -10.654 8.410 16.906 1.00 98.38 107 VAL A CA 1
ATOM 871 C C . VAL A 1 107 ? -12.043 8.693 16.374 1.00 98.38 107 VAL A C 1
ATOM 873 O O . VAL A 1 107 ? -12.616 9.738 16.683 1.00 98.38 107 VAL A O 1
ATOM 876 N N . GLU A 1 108 ? -12.611 7.730 15.655 1.00 98.50 108 GLU A N 1
ATOM 877 C CA . GLU A 1 108 ? -14.010 7.725 15.252 1.00 98.50 108 GLU A CA 1
ATOM 878 C C . GLU A 1 108 ? -14.769 6.644 16.027 1.00 98.50 108 GLU A C 1
ATOM 880 O O . GLU A 1 108 ? -14.520 5.455 15.874 1.00 98.50 108 GLU A O 1
ATOM 885 N N . ILE A 1 109 ? -15.741 7.039 16.848 1.00 98.69 109 ILE A N 1
ATOM 886 C CA . ILE A 1 109 ? -16.684 6.111 17.476 1.00 98.69 109 ILE A CA 1
ATOM 887 C C . ILE A 1 109 ? -17.994 6.142 16.698 1.00 98.69 109 ILE A C 1
ATOM 889 O O . ILE A 1 109 ? -18.694 7.158 16.690 1.00 98.69 109 ILE A O 1
ATOM 893 N N . PHE A 1 110 ? -18.379 5.008 16.122 1.00 98.38 110 PHE A N 1
ATOM 894 C CA . PHE A 1 110 ? -19.596 4.847 15.338 1.00 98.38 110 PHE A CA 1
ATOM 895 C C . PHE A 1 110 ? -20.572 3.860 15.994 1.00 98.38 110 PHE A C 1
ATOM 897 O O . PHE A 1 110 ? -20.232 2.723 16.304 1.00 98.38 110 PHE A O 1
ATOM 904 N N . GLY A 1 111 ? -21.823 4.273 16.197 1.00 98.00 111 GLY A N 1
ATOM 905 C CA . GLY A 1 111 ? -22.868 3.474 16.836 1.00 98.00 111 GLY A CA 1
ATOM 906 C C . GLY A 1 111 ? -24.118 3.318 15.975 1.00 98.00 111 GLY A C 1
ATOM 907 O O . GLY A 1 111 ? -24.655 4.303 15.459 1.00 98.00 111 GLY A O 1
ATOM 908 N N . GLN A 1 112 ? -24.629 2.088 15.869 1.00 97.62 112 GLN A N 1
ATOM 909 C CA . GLN A 1 112 ? -25.892 1.768 15.189 1.00 97.62 112 GLN A CA 1
ATOM 910 C C . GLN A 1 112 ? -26.592 0.545 15.816 1.00 97.62 112 GLN A C 1
ATOM 912 O O . GLN A 1 112 ? -25.921 -0.252 16.471 1.00 97.62 112 GLN A O 1
ATOM 917 N N . PRO A 1 113 ? -27.911 0.334 15.618 1.00 97.94 113 PRO A N 1
ATOM 918 C CA . PRO A 1 113 ? -28.655 -0.775 16.229 1.00 97.94 113 PRO A CA 1
ATOM 919 C C . PRO A 1 113 ? -28.447 -2.100 15.473 1.00 97.94 113 PRO A C 1
ATOM 921 O O . PRO A 1 113 ? -29.406 -2.771 15.090 1.00 97.94 113 PRO A O 1
ATOM 924 N N . ILE A 1 114 ? -27.189 -2.447 15.198 1.00 96.31 114 ILE A N 1
ATOM 925 C CA . ILE A 1 114 ? -26.771 -3.669 14.508 1.00 96.31 114 ILE A CA 1
ATOM 926 C C . ILE A 1 114 ? -25.623 -4.291 15.314 1.00 96.31 114 ILE A C 1
ATOM 928 O O . ILE A 1 114 ? -24.683 -3.565 15.651 1.00 96.31 114 ILE A O 1
ATOM 932 N N . PRO A 1 115 ? -25.643 -5.612 15.581 1.00 98.00 115 PRO A N 1
ATOM 933 C CA . PRO A 1 115 ? -24.514 -6.300 16.202 1.00 98.00 115 PRO A CA 1
ATOM 934 C C . PRO A 1 115 ? -23.204 -6.000 15.485 1.00 98.00 115 PRO A C 1
ATOM 936 O O . PRO A 1 115 ? -23.162 -6.101 14.260 1.00 98.00 115 PRO A O 1
ATOM 939 N N . VAL A 1 116 ? -22.146 -5.659 16.227 1.00 96.69 116 VAL A N 1
ATOM 940 C CA . VAL A 1 116 ? -20.841 -5.253 15.663 1.00 96.69 116 VAL A CA 1
ATOM 941 C C . VAL A 1 116 ? -20.289 -6.254 14.647 1.00 96.69 116 VAL A C 1
ATOM 943 O O . VAL A 1 116 ? -19.834 -5.855 13.581 1.00 96.69 116 VAL A O 1
ATOM 946 N N . THR A 1 117 ? -20.483 -7.555 14.883 1.00 95.06 117 THR A N 1
ATOM 947 C CA . THR A 1 117 ? -20.067 -8.633 13.968 1.00 95.06 117 THR A CA 1
ATOM 948 C C . THR A 1 117 ? -20.824 -8.672 12.637 1.00 95.06 117 THR A C 1
ATOM 950 O O . THR A 1 117 ? -20.411 -9.357 11.708 1.00 95.06 117 THR A O 1
ATOM 953 N N . LYS A 1 118 ? -21.946 -7.954 12.530 1.00 95.56 118 LYS A N 1
ATOM 954 C CA . LYS A 1 118 ? -22.762 -7.823 11.313 1.00 95.56 118 LYS A CA 1
ATOM 955 C C . LYS A 1 118 ? -22.631 -6.452 10.656 1.00 95.56 118 LYS A C 1
ATOM 957 O O . LYS A 1 118 ? -23.254 -6.225 9.621 1.00 95.56 118 LYS A O 1
ATOM 962 N N . GLN A 1 119 ? -21.884 -5.528 11.255 1.00 94.69 119 GLN A N 1
ATOM 963 C CA . GLN A 1 119 ? -21.664 -4.213 10.669 1.00 94.69 119 GLN A CA 1
ATOM 964 C C . GLN A 1 119 ? -20.645 -4.319 9.534 1.00 94.69 119 GLN A C 1
ATOM 966 O O . GLN A 1 119 ? -19.668 -5.060 9.637 1.00 94.69 119 GLN A O 1
ATOM 971 N N . ASN A 1 120 ? -20.870 -3.571 8.454 1.00 93.31 120 ASN A N 1
ATOM 972 C CA . ASN A 1 120 ? -20.042 -3.688 7.255 1.00 93.31 120 ASN A CA 1
ATOM 973 C C . ASN A 1 120 ? -18.570 -3.341 7.511 1.00 93.31 120 ASN A C 1
ATOM 975 O O . ASN A 1 12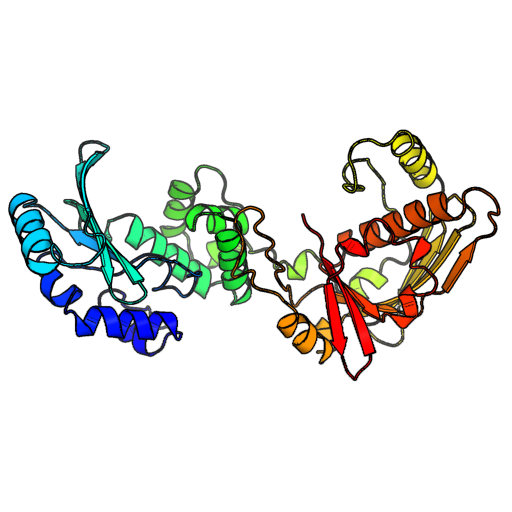0 ? -17.727 -4.078 7.033 1.00 93.31 120 ASN A O 1
ATOM 979 N N . ALA A 1 121 ? -18.258 -2.345 8.351 1.00 93.50 121 ALA A N 1
ATOM 980 C CA . ALA A 1 121 ? -16.871 -2.010 8.704 1.00 93.50 121 ALA A CA 1
ATOM 981 C C . ALA A 1 121 ? -16.082 -3.214 9.257 1.00 93.50 121 ALA A C 1
ATOM 983 O O . ALA A 1 121 ? -14.937 -3.445 8.880 1.00 93.50 121 ALA A O 1
ATOM 984 N N . TYR A 1 122 ? -16.711 -4.031 10.108 1.00 96.19 122 TYR A N 1
ATOM 985 C CA . TYR A 1 122 ? -16.084 -5.247 10.624 1.00 96.19 122 TYR A CA 1
ATOM 986 C C . TYR A 1 122 ? -16.011 -6.351 9.569 1.00 96.19 122 TYR A C 1
ATOM 988 O O . TYR A 1 122 ? -14.980 -7.001 9.425 1.00 96.19 122 TYR A O 1
ATOM 996 N N . ARG A 1 123 ? -17.093 -6.551 8.804 1.00 95.88 123 ARG A N 1
ATOM 997 C CA . ARG A 1 123 ? -17.142 -7.561 7.735 1.00 95.88 123 ARG A CA 1
ATOM 998 C C . ARG A 1 123 ? -16.082 -7.297 6.666 1.00 95.88 123 ARG A C 1
ATOM 1000 O O . ARG A 1 123 ? -15.361 -8.221 6.308 1.00 95.88 123 ARG A O 1
ATOM 1007 N N . HIS A 1 124 ? -15.950 -6.054 6.208 1.00 94.88 124 HIS A N 1
ATOM 1008 C CA . HIS A 1 124 ? -14.918 -5.635 5.261 1.00 94.88 124 HIS A CA 1
ATOM 1009 C C . HIS A 1 124 ? -13.525 -5.866 5.816 1.00 94.88 124 HIS A C 1
ATOM 1011 O O . HIS A 1 124 ? -12.773 -6.599 5.187 1.00 94.88 124 HIS A O 1
ATOM 1017 N N . MET A 1 125 ? -13.228 -5.390 7.027 1.00 96.12 125 MET A N 1
ATOM 1018 C CA . MET A 1 125 ? -11.920 -5.618 7.647 1.00 96.12 125 MET A CA 1
ATOM 1019 C C . MET A 1 125 ? -11.559 -7.112 7.723 1.00 96.12 125 MET A C 1
ATOM 1021 O O . MET A 1 125 ? -10.424 -7.482 7.435 1.00 96.12 125 MET A O 1
ATOM 1025 N N . LEU A 1 126 ? -12.507 -7.995 8.070 1.00 96.00 126 LEU A N 1
ATOM 1026 C CA . LEU A 1 126 ? -12.263 -9.444 8.098 1.00 96.00 126 LEU A CA 1
ATOM 1027 C C . LEU A 1 126 ? -11.976 -10.032 6.710 1.00 96.00 126 LEU A C 1
ATOM 1029 O O . LEU A 1 126 ? -11.160 -10.948 6.583 1.00 96.00 126 LEU A O 1
ATOM 1033 N N . ILE A 1 127 ? -12.667 -9.546 5.679 1.00 95.56 127 ILE A N 1
ATOM 1034 C CA . ILE A 1 127 ? -12.458 -9.966 4.290 1.00 95.56 127 ILE A CA 1
ATOM 1035 C C . ILE A 1 127 ? -11.093 -9.479 3.800 1.00 95.56 127 ILE A C 1
ATOM 1037 O O . ILE A 1 127 ? -10.322 -10.276 3.271 1.00 95.56 127 ILE A O 1
ATOM 1041 N N . GLU A 1 128 ? -10.770 -8.210 4.033 1.00 95.75 128 GLU A N 1
ATOM 1042 C CA . GLU A 1 128 ? -9.490 -7.580 3.699 1.00 95.75 128 GLU A CA 1
ATOM 1043 C C . GLU A 1 128 ? -8.323 -8.319 4.358 1.00 95.75 128 GLU A C 1
ATOM 1045 O O . GLU A 1 128 ? -7.394 -8.749 3.684 1.00 95.75 128 GLU A O 1
ATOM 1050 N N . ASP A 1 129 ? -8.408 -8.571 5.662 1.00 95.88 129 ASP A N 1
ATOM 1051 C CA . ASP A 1 129 ? -7.445 -9.366 6.425 1.00 95.88 129 ASP A CA 1
ATOM 1052 C C . ASP A 1 129 ? -7.309 -10.806 5.904 1.00 95.88 129 ASP A C 1
ATOM 1054 O O . ASP A 1 129 ? -6.210 -11.356 5.802 1.00 95.88 129 ASP A O 1
ATOM 1058 N N . ARG A 1 130 ? -8.426 -11.442 5.527 1.00 94.56 130 ARG A N 1
ATOM 1059 C CA . ARG A 1 130 ? -8.403 -12.768 4.897 1.00 94.56 130 ARG A CA 1
ATOM 1060 C C . ARG A 1 130 ? -7.661 -12.733 3.564 1.00 94.56 130 ARG A C 1
ATOM 1062 O O . ARG A 1 130 ? -6.811 -13.594 3.354 1.00 94.56 130 ARG A O 1
ATOM 1069 N N . ILE A 1 131 ? -7.927 -11.747 2.711 1.00 93.62 131 ILE A N 1
ATOM 1070 C CA . ILE A 1 131 ? -7.222 -11.560 1.436 1.00 93.62 131 ILE A CA 1
ATOM 1071 C C . ILE A 1 131 ? -5.728 -11.317 1.692 1.00 93.62 131 ILE A C 1
ATOM 1073 O O . ILE A 1 131 ? -4.895 -12.009 1.117 1.00 93.62 131 ILE A O 1
ATOM 1077 N N . LEU A 1 132 ? -5.381 -10.423 2.623 1.00 92.69 132 LEU A N 1
ATOM 1078 C CA . LEU A 1 132 ? -3.997 -10.098 2.993 1.00 92.69 132 LEU A CA 1
ATOM 1079 C C . LEU A 1 132 ? -3.199 -11.295 3.531 1.00 92.69 132 LEU A C 1
ATOM 1081 O O . LEU A 1 132 ? -1.974 -11.287 3.452 1.00 92.69 132 LEU A O 1
ATOM 1085 N N . ARG A 1 133 ? -3.865 -12.296 4.117 1.00 90.31 133 ARG A N 1
ATOM 1086 C CA . ARG A 1 133 ? -3.229 -13.543 4.576 1.00 90.31 133 ARG A CA 1
ATOM 1087 C C . ARG A 1 133 ? -3.061 -14.586 3.481 1.00 90.31 133 ARG A C 1
ATOM 1089 O O . ARG A 1 133 ? -2.132 -15.386 3.563 1.00 90.31 133 ARG A O 1
ATOM 1096 N N . LEU A 1 134 ? -4.008 -14.648 2.549 1.00 88.94 134 LEU A N 1
ATOM 1097 C CA . LEU A 1 134 ? -3.956 -15.578 1.420 1.00 88.94 134 LEU A CA 1
ATOM 1098 C C . LEU A 1 134 ? -2.960 -15.093 0.366 1.00 88.94 134 LEU A C 1
ATOM 1100 O O . LEU A 1 134 ? -2.287 -15.895 -0.275 1.00 88.94 134 LEU A O 1
ATOM 1104 N N . TYR A 1 135 ? -2.840 -13.778 0.214 1.00 84.69 135 TYR A N 1
ATOM 1105 C CA . TYR A 1 135 ? -1.844 -13.141 -0.633 1.00 84.69 135 TYR A CA 1
ATOM 1106 C C . TYR A 1 135 ? -0.548 -12.846 0.138 1.00 84.69 135 TYR A C 1
ATOM 1108 O O . TYR A 1 135 ? -0.438 -13.064 1.343 1.00 84.69 135 TYR A O 1
ATOM 1116 N N . ASN A 1 136 ? 0.483 -12.419 -0.587 1.00 77.06 136 ASN A N 1
ATOM 1117 C CA . ASN A 1 136 ? 1.806 -12.137 -0.037 1.00 77.06 136 ASN A CA 1
ATOM 1118 C C . ASN A 1 136 ? 1.906 -10.698 0.519 1.00 77.06 136 ASN A C 1
ATOM 1120 O O . ASN A 1 136 ? 1.045 -9.850 0.281 1.00 77.06 136 ASN A O 1
ATOM 1124 N N . ASP A 1 137 ? 2.998 -10.400 1.231 1.00 77.56 137 ASP A N 1
ATOM 1125 C CA . ASP A 1 137 ? 3.255 -9.059 1.786 1.00 77.56 137 ASP A CA 1
ATOM 1126 C C . ASP A 1 137 ? 3.314 -7.957 0.710 1.00 77.56 137 ASP A C 1
ATOM 1128 O O . ASP A 1 137 ? 3.080 -6.790 1.009 1.00 77.56 137 ASP A O 1
ATOM 1132 N N . GLU A 1 138 ? 3.584 -8.313 -0.546 1.00 70.75 138 GLU A N 1
ATOM 1133 C CA . GLU A 1 138 ? 3.569 -7.394 -1.689 1.00 70.75 138 GLU A CA 1
ATOM 1134 C C . GLU A 1 138 ? 2.163 -6.831 -1.945 1.00 70.75 138 GLU A C 1
ATOM 1136 O O . GLU A 1 138 ? 2.015 -5.622 -2.117 1.00 70.75 138 GLU A O 1
ATOM 1141 N N . PHE A 1 139 ? 1.113 -7.656 -1.887 1.00 81.88 139 PHE A N 1
ATOM 1142 C CA . PHE A 1 139 ? -0.263 -7.167 -2.014 1.00 81.88 139 PHE A CA 1
ATOM 1143 C C . PHE A 1 139 ? -0.590 -6.112 -0.944 1.00 81.88 139 PHE A C 1
ATOM 1145 O O . PHE A 1 139 ? -1.177 -5.075 -1.248 1.00 81.88 139 PHE A O 1
ATOM 1152 N N . ARG A 1 140 ? -0.132 -6.324 0.300 1.00 85.75 140 ARG A N 1
ATOM 1153 C CA . ARG A 1 140 ? -0.278 -5.352 1.398 1.00 85.75 140 ARG A CA 1
ATOM 1154 C C . ARG A 1 140 ? 0.372 -4.006 1.063 1.00 85.75 140 ARG A C 1
ATOM 1156 O O . ARG A 1 140 ? -0.208 -2.960 1.350 1.00 85.75 140 ARG A O 1
ATOM 1163 N N . GLN A 1 141 ? 1.558 -4.021 0.451 1.00 79.50 141 GLN A N 1
ATOM 1164 C CA . GLN A 1 141 ? 2.251 -2.793 0.047 1.00 79.50 141 GLN A CA 1
ATOM 1165 C C . GLN A 1 141 ? 1.528 -2.063 -1.087 1.00 79.50 141 GLN A C 1
ATOM 1167 O O . GLN A 1 141 ? 1.421 -0.840 -1.043 1.00 79.50 141 GLN A O 1
ATOM 1172 N N . HIS A 1 142 ? 0.954 -2.786 -2.048 1.00 76.38 142 HIS A N 1
ATOM 1173 C CA . HIS A 1 142 ? 0.164 -2.167 -3.114 1.00 76.38 142 HIS A CA 1
ATOM 1174 C C . HIS A 1 142 ? -1.135 -1.545 -2.604 1.00 76.38 142 HIS A C 1
ATOM 1176 O O . HIS A 1 142 ? -1.465 -0.431 -3.007 1.00 76.38 142 HIS A O 1
ATOM 1182 N N . VAL A 1 143 ? -1.825 -2.191 -1.655 1.00 84.50 143 VAL A N 1
ATOM 1183 C CA . VAL A 1 143 ? -2.972 -1.571 -0.970 1.00 84.50 143 VAL A CA 1
ATOM 1184 C C . VAL A 1 143 ? -2.548 -0.252 -0.318 1.00 84.50 143 VAL A C 1
ATOM 1186 O O . VAL A 1 143 ? -3.220 0.762 -0.491 1.00 84.50 143 VAL A O 1
ATOM 1189 N N . ARG A 1 144 ? -1.408 -0.227 0.386 1.00 82.06 144 ARG A N 1
ATOM 1190 C CA . ARG A 1 144 ? -0.873 1.007 0.984 1.00 82.06 144 ARG A CA 1
ATOM 1191 C C . ARG A 1 144 ? -0.508 2.068 -0.057 1.00 82.06 144 ARG A C 1
ATOM 1193 O O . ARG A 1 144 ? -0.781 3.236 0.191 1.00 82.06 144 ARG A O 1
ATOM 1200 N N . SER A 1 145 ? 0.087 1.692 -1.192 1.00 77.50 145 SER A N 1
ATOM 1201 C CA . SER A 1 145 ? 0.412 2.630 -2.284 1.00 77.50 145 SER A CA 1
ATOM 1202 C C . SER A 1 145 ? -0.844 3.300 -2.823 1.00 77.50 145 SER A C 1
ATOM 1204 O O . SER A 1 145 ? -0.946 4.521 -2.774 1.00 77.50 145 SER A O 1
ATOM 1206 N N . LEU A 1 146 ? -1.851 2.507 -3.203 1.00 76.06 146 LEU A N 1
ATOM 1207 C CA . LEU A 1 146 ? -3.131 3.031 -3.680 1.00 76.06 146 LEU A CA 1
ATOM 1208 C C . LEU A 1 146 ? -3.787 3.935 -2.631 1.00 76.06 146 LEU A C 1
ATOM 1210 O O . LEU A 1 146 ? -4.296 5.004 -2.954 1.00 76.06 146 LEU A O 1
ATOM 1214 N N . LYS A 1 147 ? -3.735 3.562 -1.349 1.00 86.12 147 LYS A N 1
ATOM 1215 C CA . LYS A 1 147 ? -4.250 4.429 -0.283 1.00 86.12 147 LYS A CA 1
ATOM 1216 C C . LYS A 1 147 ? -3.523 5.771 -0.197 1.00 86.12 147 LYS A C 1
ATOM 1218 O O . LYS A 1 147 ? -4.177 6.789 0.010 1.00 86.12 147 LYS A O 1
ATOM 1223 N N . ARG A 1 148 ? -2.197 5.790 -0.369 1.00 78.62 148 ARG A N 1
ATOM 1224 C CA . ARG A 1 148 ? -1.410 7.036 -0.416 1.00 78.62 148 ARG A CA 1
ATOM 1225 C C . ARG A 1 148 ? -1.712 7.879 -1.655 1.00 78.62 148 ARG A C 1
ATOM 1227 O O . ARG A 1 148 ? -1.598 9.090 -1.580 1.00 78.62 148 ARG A O 1
ATOM 1234 N N . GLU A 1 149 ? -2.150 7.259 -2.746 1.00 68.56 149 GLU A N 1
ATOM 1235 C CA . GLU A 1 149 ? -2.648 7.933 -3.958 1.00 68.56 149 GLU A CA 1
ATOM 1236 C C . GLU A 1 149 ? -4.103 8.436 -3.814 1.00 68.56 149 GLU A C 1
ATOM 1238 O O . GLU A 1 149 ? -4.720 8.884 -4.781 1.00 68.56 149 GLU A O 1
ATOM 1243 N N . GLY A 1 150 ? -4.688 8.337 -2.615 1.00 74.81 150 GLY A N 1
ATOM 1244 C CA . GLY A 1 150 ? -6.028 8.835 -2.306 1.00 74.81 150 GLY A CA 1
ATOM 1245 C C . GLY A 1 150 ? -7.158 7.824 -2.512 1.00 74.81 150 GLY A C 1
ATOM 1246 O O . GLY A 1 150 ? -8.331 8.171 -2.327 1.00 74.81 150 GLY A O 1
ATOM 1247 N N . TYR A 1 151 ? -6.858 6.567 -2.857 1.00 73.56 151 TYR A N 1
ATOM 1248 C CA . TYR A 1 151 ? -7.882 5.524 -2.899 1.00 73.56 151 TYR A CA 1
ATOM 1249 C C . TYR A 1 151 ? -8.343 5.146 -1.488 1.00 73.56 151 TYR A C 1
ATOM 1251 O O . TYR A 1 151 ? -7.565 5.032 -0.543 1.00 73.56 151 TYR A O 1
ATOM 1259 N N . LYS A 1 152 ? -9.644 4.885 -1.345 1.00 85.31 152 LYS A N 1
ATOM 1260 C CA . LYS A 1 152 ? -10.174 4.243 -0.137 1.00 85.31 152 LYS A CA 1
ATOM 1261 C C . LYS A 1 152 ? -9.817 2.757 -0.127 1.00 85.31 152 LYS A C 1
ATOM 1263 O O . LYS A 1 152 ? -9.504 2.187 -1.172 1.00 85.31 152 LYS A O 1
ATOM 1268 N N . THR A 1 153 ? -9.923 2.133 1.042 1.00 88.12 153 THR A N 1
ATOM 1269 C CA . THR A 1 153 ? -9.534 0.736 1.252 1.00 88.12 153 THR A CA 1
ATOM 1270 C C . THR A 1 153 ? -10.282 -0.221 0.324 1.00 88.12 153 THR A C 1
ATOM 1272 O O . THR A 1 153 ? -9.647 -0.900 -0.476 1.00 88.12 153 THR A O 1
ATOM 1275 N N . GLU A 1 154 ? -11.614 -0.226 0.337 1.00 88.94 154 GLU A N 1
ATOM 1276 C CA . GLU A 1 154 ? -12.405 -1.173 -0.455 1.00 88.94 154 GLU A CA 1
ATOM 1277 C C . GLU A 1 154 ? -12.176 -1.002 -1.973 1.00 88.94 154 GLU A C 1
ATOM 1279 O O . GLU A 1 154 ? -11.933 -2.005 -2.647 1.00 88.94 154 GLU A O 1
ATOM 1284 N N . PRO A 1 155 ? -12.144 0.228 -2.541 1.00 83.25 155 PRO A N 1
ATOM 1285 C CA . PRO A 1 155 ? -11.710 0.455 -3.922 1.00 83.25 155 PRO A CA 1
ATOM 1286 C C . PRO A 1 155 ? -10.307 -0.057 -4.248 1.00 83.25 155 PRO A C 1
ATOM 1288 O O . PRO A 1 155 ? -10.117 -0.594 -5.337 1.00 83.25 155 PRO A O 1
ATOM 1291 N N . ALA A 1 156 ? -9.340 0.079 -3.336 1.00 83.56 156 ALA A N 1
ATOM 1292 C CA . ALA A 1 156 ? -7.990 -0.433 -3.555 1.00 83.56 156 ALA A CA 1
ATOM 1293 C C . ALA A 1 156 ? -7.986 -1.968 -3.660 1.00 83.56 156 ALA A C 1
ATOM 1295 O O . ALA A 1 156 ? -7.404 -2.518 -4.592 1.00 83.56 156 ALA A O 1
ATOM 1296 N N . PHE A 1 157 ? -8.698 -2.668 -2.770 1.00 89.31 157 PHE A N 1
ATOM 1297 C CA . PHE A 1 157 ? -8.845 -4.127 -2.857 1.00 89.31 157 PHE A CA 1
ATOM 1298 C C . PHE A 1 157 ? -9.579 -4.557 -4.127 1.00 89.31 157 PHE A C 1
ATOM 1300 O O . PHE A 1 157 ? -9.106 -5.449 -4.831 1.00 89.31 157 PHE A O 1
ATOM 1307 N N . ALA A 1 158 ? -10.706 -3.914 -4.442 1.00 86.00 158 ALA A N 1
ATOM 1308 C CA . ALA A 1 158 ? -11.479 -4.222 -5.639 1.00 86.00 158 ALA A CA 1
ATOM 1309 C C . ALA A 1 158 ? -10.654 -4.021 -6.916 1.00 86.00 158 ALA A C 1
ATOM 1311 O O . ALA A 1 158 ? -10.702 -4.865 -7.805 1.00 86.00 158 ALA A O 1
ATOM 1312 N N . MET A 1 159 ? -9.848 -2.957 -6.983 1.00 78.75 159 MET A N 1
ATOM 1313 C CA . MET A 1 159 ? -8.942 -2.702 -8.101 1.00 78.75 159 MET A CA 1
ATOM 1314 C C . MET A 1 159 ? -7.877 -3.795 -8.235 1.00 78.75 159 MET A C 1
ATOM 1316 O O . MET A 1 159 ? -7.723 -4.358 -9.315 1.00 78.75 159 MET A O 1
ATOM 1320 N N . LEU A 1 160 ? -7.162 -4.118 -7.151 1.00 80.31 160 LEU A N 1
ATOM 1321 C CA . LEU A 1 160 ? -6.063 -5.092 -7.190 1.00 80.31 160 LEU A CA 1
ATOM 1322 C C . LEU A 1 160 ? -6.529 -6.529 -7.460 1.00 80.31 160 LEU A C 1
ATOM 1324 O O . LEU A 1 160 ? -5.745 -7.346 -7.935 1.00 80.31 160 LEU A O 1
ATOM 1328 N N . MET A 1 161 ? -7.782 -6.845 -7.133 1.00 84.25 161 MET A N 1
ATOM 1329 C CA . MET A 1 161 ? -8.404 -8.149 -7.381 1.00 84.25 161 MET A CA 1
ATOM 1330 C C . MET A 1 161 ? -9.265 -8.181 -8.652 1.00 84.25 161 MET A C 1
ATOM 1332 O O . MET A 1 161 ? -9.952 -9.176 -8.884 1.00 84.25 161 MET A O 1
ATOM 1336 N N . GLU A 1 162 ? -9.273 -7.095 -9.434 1.00 81.38 162 GLU A N 1
ATOM 1337 C CA . GLU A 1 162 ? -10.107 -6.929 -10.631 1.00 81.38 162 GLU A CA 1
ATOM 1338 C C . GLU A 1 162 ? -11.599 -7.247 -10.377 1.00 81.38 162 GLU A C 1
ATOM 1340 O O . GLU A 1 162 ? -12.289 -7.837 -11.210 1.00 81.38 162 GLU A O 1
ATOM 1345 N N . LEU A 1 163 ? -12.116 -6.871 -9.200 1.00 82.38 163 LEU A N 1
ATOM 1346 C CA . LEU A 1 163 ? -13.524 -7.061 -8.855 1.00 82.38 163 LEU A CA 1
ATOM 1347 C C . LEU A 1 163 ? -14.395 -6.104 -9.671 1.00 82.38 163 LEU A C 1
ATOM 1349 O O . LEU A 1 163 ? -14.218 -4.885 -9.646 1.00 82.38 163 LEU A O 1
ATOM 1353 N N . GLU A 1 164 ? -15.383 -6.658 -10.367 1.00 80.75 164 GLU A N 1
ATOM 1354 C CA . GLU A 1 164 ? -16.350 -5.874 -11.127 1.00 80.75 164 GLU A CA 1
ATOM 1355 C C . GLU A 1 164 ? -17.447 -5.291 -10.220 1.00 80.75 164 GLU A C 1
ATOM 1357 O O . GLU A 1 164 ? -17.886 -5.915 -9.254 1.00 80.75 164 GLU A O 1
ATOM 1362 N N . GLY A 1 165 ? -17.955 -4.110 -10.583 1.00 82.12 165 GLY A N 1
ATOM 1363 C CA . GLY A 1 165 ? -19.101 -3.484 -9.922 1.00 82.12 165 GLY A CA 1
ATOM 1364 C C . GLY A 1 165 ? -18.721 -2.449 -8.866 1.00 82.12 165 GLY A C 1
ATOM 1365 O O . GLY A 1 165 ? -17.696 -1.779 -8.969 1.00 82.12 165 GLY A O 1
ATOM 1366 N N . ASP A 1 166 ? -19.607 -2.260 -7.889 1.00 87.44 166 ASP A N 1
ATOM 1367 C CA . ASP A 1 166 ? -19.363 -1.354 -6.768 1.00 87.44 166 ASP A CA 1
ATOM 1368 C C . ASP A 1 166 ? -18.354 -1.993 -5.793 1.00 87.44 166 ASP A C 1
ATOM 1370 O O . ASP A 1 166 ? -18.621 -3.103 -5.333 1.00 87.44 166 ASP A O 1
ATOM 1374 N N . PRO A 1 167 ? -17.225 -1.335 -5.460 1.00 82.12 167 PRO A N 1
ATOM 1375 C CA . PRO A 1 167 ? -16.189 -1.917 -4.603 1.00 82.12 167 PRO A CA 1
ATOM 1376 C C . PRO A 1 167 ? -16.667 -2.352 -3.218 1.00 82.12 167 PRO A C 1
ATOM 1378 O O . PRO A 1 167 ? -16.144 -3.308 -2.651 1.00 82.12 167 PRO A O 1
ATOM 1381 N N . TYR A 1 168 ? -17.649 -1.643 -2.661 1.00 82.31 168 TYR A N 1
ATOM 1382 C CA . TYR A 1 168 ? -18.147 -1.912 -1.321 1.00 82.31 168 TYR A CA 1
ATOM 1383 C C . TYR A 1 168 ? -18.959 -3.210 -1.313 1.00 82.31 168 TYR A C 1
ATOM 1385 O O . TYR A 1 168 ? -18.737 -4.086 -0.478 1.00 82.31 168 TYR A O 1
ATOM 1393 N N . GLU A 1 169 ? -19.859 -3.365 -2.283 1.00 85.06 169 GLU A N 1
ATOM 1394 C CA . GLU A 1 169 ? -20.677 -4.571 -2.427 1.00 85.06 169 GLU A CA 1
ATOM 1395 C C . GLU A 1 169 ? -19.870 -5.767 -2.949 1.00 85.06 169 GLU A C 1
ATOM 1397 O O . GLU A 1 169 ? -20.001 -6.868 -2.414 1.00 85.06 169 GLU A O 1
ATOM 1402 N N . SER A 1 170 ? -18.995 -5.569 -3.940 1.00 90.56 170 SER A N 1
ATOM 1403 C CA . SER A 1 170 ? -18.212 -6.658 -4.539 1.00 90.56 170 SER A CA 1
ATOM 1404 C C . SER A 1 170 ? -17.263 -7.305 -3.531 1.00 90.56 170 SER A C 1
ATOM 1406 O O . SER A 1 170 ? -17.134 -8.531 -3.502 1.00 90.56 170 SER A O 1
ATOM 1408 N N . LEU A 1 171 ? -16.673 -6.515 -2.627 1.00 90.38 171 LEU A N 1
ATOM 1409 C CA . LEU A 1 171 ? -15.844 -7.045 -1.551 1.00 90.38 171 LEU A CA 1
ATOM 1410 C C . LEU A 1 171 ? -16.668 -7.880 -0.556 1.00 90.38 171 LEU A C 1
ATOM 1412 O O . LEU A 1 171 ? -16.193 -8.917 -0.104 1.00 90.38 171 LEU A O 1
ATOM 1416 N N . LEU A 1 172 ? -17.928 -7.517 -0.269 1.00 92.31 172 LEU A N 1
ATOM 1417 C CA . LEU A 1 172 ? -18.810 -8.335 0.581 1.00 92.31 172 LEU A CA 1
ATOM 1418 C C . LEU A 1 172 ? -19.134 -9.699 -0.040 1.00 92.31 172 LEU A C 1
ATOM 1420 O O . LEU A 1 172 ? -19.339 -10.667 0.694 1.00 92.31 172 LEU A O 1
ATOM 1424 N N . GLU A 1 173 ? -19.159 -9.820 -1.369 1.00 93.31 173 GLU A N 1
ATOM 1425 C CA . GLU A 1 173 ? -19.378 -11.113 -2.028 1.00 93.31 173 GLU A CA 1
ATOM 1426 C C . GLU A 1 173 ? -18.241 -12.110 -1.742 1.00 93.31 173 GLU A C 1
ATOM 1428 O O . GLU A 1 173 ? -18.494 -13.322 -1.646 1.00 93.31 173 GLU A O 1
ATOM 1433 N N . VAL A 1 174 ? -17.013 -11.606 -1.540 1.00 93.19 174 VAL A N 1
ATOM 1434 C CA . VAL A 1 174 ? -15.807 -12.396 -1.229 1.00 93.19 174 VAL A CA 1
ATOM 1435 C C . VAL A 1 174 ? -15.936 -13.135 0.106 1.00 93.19 174 VAL A C 1
ATOM 1437 O O . VAL A 1 174 ? -15.367 -14.216 0.266 1.00 93.19 174 VAL A O 1
ATOM 1440 N N . GLU A 1 175 ? -16.754 -12.636 1.039 1.00 93.62 175 GLU A N 1
ATOM 1441 C CA . GLU A 1 175 ? -17.054 -13.301 2.318 1.00 93.62 175 GLU A CA 1
ATOM 1442 C C . GLU A 1 175 ? -17.474 -14.768 2.118 1.00 93.62 175 GLU A C 1
ATOM 1444 O O . GLU A 1 175 ? -17.072 -15.654 2.871 1.00 93.62 175 GLU A O 1
ATOM 1449 N N . SER A 1 176 ? -18.241 -15.036 1.055 1.00 93.56 176 SER A N 1
ATOM 1450 C CA . SER A 1 176 ? -18.783 -16.361 0.731 1.00 93.56 176 SER A CA 1
ATOM 1451 C C . SER A 1 176 ? -17.841 -17.259 -0.075 1.00 93.56 176 SER A C 1
ATOM 1453 O O . SER A 1 176 ? -18.144 -18.435 -0.300 1.00 93.56 176 SER A O 1
ATOM 1455 N N . TRP A 1 177 ? -16.721 -16.724 -0.561 1.00 93.56 177 TRP A N 1
ATOM 1456 C CA . TRP A 1 177 ? -15.813 -17.462 -1.431 1.00 93.56 177 TRP A CA 1
ATOM 1457 C C . TRP A 1 177 ? -14.968 -18.445 -0.624 1.00 93.56 177 TRP A C 1
ATOM 1459 O O . TRP A 1 177 ? -14.675 -18.217 0.549 1.00 93.56 177 TRP A O 1
ATOM 1469 N N . ALA A 1 178 ? -14.572 -19.549 -1.256 1.00 94.06 178 ALA A N 1
ATOM 1470 C CA . ALA A 1 178 ? -13.560 -20.449 -0.709 1.00 94.06 178 ALA A CA 1
ATOM 1471 C C . ALA A 1 178 ? -12.164 -19.817 -0.847 1.00 94.06 178 ALA A C 1
ATOM 1473 O O . ALA A 1 178 ? -11.955 -19.028 -1.772 1.00 94.06 178 ALA A O 1
ATOM 1474 N N . ASP A 1 179 ? -11.223 -20.164 0.037 1.00 91.56 179 ASP A N 1
ATOM 1475 C CA . ASP A 1 179 ? -9.850 -19.631 -0.014 1.00 91.56 179 ASP A CA 1
ATOM 1476 C C . ASP A 1 179 ? -9.213 -19.903 -1.385 1.00 91.56 179 ASP A C 1
ATOM 1478 O O . ASP A 1 179 ? -8.658 -18.992 -1.988 1.00 91.56 179 ASP A O 1
ATOM 1482 N N . GLU A 1 180 ? -9.438 -21.091 -1.959 1.00 87.81 180 GLU A N 1
ATOM 1483 C CA . GLU A 1 180 ? -8.911 -21.465 -3.276 1.00 87.81 180 GLU A CA 1
ATOM 1484 C C . GLU A 1 180 ? -9.466 -20.581 -4.399 1.00 87.81 180 GLU A C 1
ATOM 1486 O O . GLU A 1 180 ? -8.806 -20.368 -5.413 1.00 87.81 180 GLU A O 1
ATOM 1491 N N . LYS A 1 181 ? -10.696 -20.070 -4.244 1.00 88.44 181 LYS A N 1
ATOM 1492 C CA . LYS A 1 181 ? -11.271 -19.123 -5.204 1.00 88.44 181 LYS A CA 1
ATOM 1493 C C . LYS A 1 181 ? -10.606 -17.756 -5.066 1.00 88.44 181 LYS A C 1
ATOM 1495 O O . LYS A 1 181 ? -10.328 -17.150 -6.091 1.00 88.44 181 LYS A O 1
ATOM 1500 N N . ILE A 1 182 ? -10.366 -17.287 -3.841 1.00 88.94 182 ILE A N 1
ATOM 1501 C CA . ILE A 1 182 ? -9.670 -16.015 -3.591 1.00 88.94 182 ILE A CA 1
ATOM 1502 C C . ILE A 1 182 ? -8.257 -16.094 -4.173 1.00 88.94 182 ILE A C 1
ATOM 1504 O O . ILE A 1 182 ? -7.889 -15.250 -4.973 1.00 88.94 182 ILE A O 1
ATOM 1508 N N . GLU A 1 183 ? -7.519 -17.165 -3.880 1.00 82.56 183 GLU A N 1
ATOM 1509 C CA . GLU A 1 183 ? -6.194 -17.429 -4.450 1.00 82.56 183 GLU A CA 1
ATOM 1510 C C . GLU A 1 183 ? -6.212 -17.479 -5.989 1.00 82.56 183 GLU A C 1
ATOM 1512 O O . GLU A 1 183 ? -5.320 -16.936 -6.640 1.00 82.56 183 GLU A O 1
ATOM 1517 N N . ALA A 1 184 ? -7.238 -18.101 -6.584 1.00 77.88 184 ALA A N 1
ATOM 1518 C CA . ALA A 1 184 ? -7.362 -18.266 -8.033 1.00 77.88 184 ALA A CA 1
ATOM 1519 C C . ALA A 1 184 ? -7.834 -17.021 -8.795 1.00 77.88 184 ALA A C 1
ATOM 1521 O O . ALA A 1 184 ? -7.620 -16.975 -10.007 1.00 77.88 184 ALA A O 1
ATOM 1522 N N . MET A 1 185 ? -8.454 -16.032 -8.134 1.00 76.12 185 MET A N 1
ATOM 1523 C CA . MET A 1 185 ? -8.680 -14.722 -8.768 1.00 76.12 185 MET A CA 1
ATOM 1524 C C . MET A 1 185 ? -7.360 -14.132 -9.246 1.00 76.12 185 MET A C 1
ATOM 1526 O O . MET A 1 185 ? -7.331 -13.449 -10.263 1.00 76.12 185 MET A O 1
ATOM 1530 N N . GLY A 1 186 ? -6.277 -14.481 -8.546 1.00 57.44 186 GLY A N 1
ATOM 1531 C CA . GLY A 1 186 ? -4.962 -13.953 -8.797 1.00 57.44 186 GLY A CA 1
ATOM 1532 C C . GLY A 1 186 ? -4.915 -12.508 -8.332 1.00 57.44 186 GLY A C 1
ATOM 1533 O O . GLY A 1 186 ? -5.671 -11.651 -8.770 1.00 57.44 186 GLY A O 1
ATOM 1534 N N . TYR A 1 187 ? -3.962 -12.209 -7.469 1.00 57.31 187 TYR A N 1
ATOM 1535 C CA . TYR A 1 187 ? -3.192 -11.016 -7.742 1.00 57.31 187 TYR A CA 1
ATOM 1536 C C . TYR A 1 187 ? -2.300 -11.426 -8.922 1.00 57.31 187 TYR A C 1
ATOM 1538 O O . TYR A 1 187 ? -1.499 -12.349 -8.723 1.00 57.31 187 TYR A O 1
ATOM 1546 N N . PRO A 1 188 ? -2.438 -10.881 -10.154 1.00 48.94 188 PRO A N 1
ATOM 1547 C CA . PRO A 1 188 ? -1.321 -10.976 -11.074 1.00 48.94 188 PRO A CA 1
ATOM 1548 C C . PRO A 1 188 ? -0.200 -10.336 -10.289 1.00 48.94 188 PRO A C 1
ATOM 1550 O O . PRO A 1 188 ? -0.263 -9.141 -9.999 1.00 48.94 188 PRO A O 1
ATOM 1553 N N . SER A 1 189 ? 0.749 -11.149 -9.827 1.00 46.34 189 SER A N 1
ATOM 1554 C CA . SER A 1 189 ? 1.887 -10.582 -9.146 1.00 46.34 189 SER A CA 1
ATOM 1555 C C . SER A 1 189 ? 2.399 -9.522 -10.117 1.00 46.34 189 SER A C 1
ATOM 1557 O O . SER A 1 189 ? 2.514 -9.778 -11.317 1.00 46.34 189 SER A O 1
ATOM 1559 N N . PHE A 1 190 ? 2.572 -8.281 -9.678 1.00 44.81 190 PHE A N 1
ATOM 1560 C CA . PHE A 1 190 ? 3.177 -7.263 -10.537 1.00 44.81 190 PHE A CA 1
ATOM 1561 C C . PHE A 1 190 ? 4.516 -7.800 -11.098 1.00 44.81 190 PHE A C 1
ATOM 1563 O O . PHE A 1 190 ? 4.920 -7.551 -12.227 1.00 44.81 190 PHE A O 1
ATOM 1570 N N . ILE A 1 191 ? 5.122 -8.717 -10.348 1.00 40.66 191 ILE A N 1
ATOM 1571 C CA . ILE A 1 191 ? 6.141 -9.691 -10.738 1.00 40.66 191 ILE A CA 1
ATOM 1572 C C . ILE A 1 191 ? 5.865 -10.471 -12.052 1.00 40.66 191 ILE A C 1
ATOM 1574 O O . ILE A 1 191 ? 6.764 -10.583 -12.883 1.00 40.66 191 ILE A O 1
ATOM 1578 N N . ASP A 1 192 ? 4.671 -11.019 -12.273 1.00 45.22 192 ASP A N 1
ATOM 1579 C CA . ASP A 1 192 ? 4.264 -11.721 -13.502 1.00 45.22 192 ASP A CA 1
ATOM 1580 C C . ASP A 1 192 ? 3.891 -10.764 -14.649 1.00 45.22 192 ASP A C 1
ATOM 1582 O O . ASP A 1 192 ? 3.863 -11.186 -15.811 1.00 45.22 192 ASP A O 1
ATOM 1586 N N . SER A 1 193 ? 3.621 -9.482 -14.362 1.00 55.28 193 SER A N 1
ATOM 1587 C CA . SER A 1 193 ? 3.357 -8.468 -15.396 1.00 55.28 193 SER A CA 1
ATOM 1588 C C . SER A 1 193 ? 4.645 -7.973 -16.073 1.00 55.28 193 SER A C 1
ATOM 1590 O O . SER A 1 193 ? 4.615 -7.608 -17.255 1.00 55.28 193 SER A O 1
ATOM 1592 N N . PHE A 1 194 ? 5.792 -8.067 -15.385 1.00 67.44 194 PHE A N 1
ATOM 1593 C CA . PHE A 1 194 ? 7.113 -7.766 -15.939 1.00 67.44 194 PHE A CA 1
ATOM 1594 C C . PHE A 1 194 ? 7.955 -9.031 -16.164 1.00 67.44 194 PHE A C 1
ATOM 1596 O O . PHE A 1 194 ? 8.263 -9.764 -15.220 1.00 67.44 194 PHE A O 1
ATOM 1603 N N . PRO A 1 195 ? 8.404 -9.311 -17.402 1.00 75.19 195 PRO A N 1
ATOM 1604 C CA . PRO A 1 195 ? 9.283 -10.445 -17.642 1.00 75.19 195 PRO A CA 1
ATOM 1605 C C . PRO A 1 195 ? 10.616 -10.277 -16.905 1.00 75.19 195 PRO A C 1
ATOM 1607 O O . PRO A 1 195 ? 11.220 -9.206 -16.898 1.00 75.19 195 PRO A O 1
ATOM 1610 N N . ARG A 1 196 ? 11.160 -11.380 -16.385 1.00 85.06 196 ARG A N 1
ATOM 1611 C CA . ARG A 1 196 ? 12.575 -11.440 -15.990 1.00 85.06 196 ARG A CA 1
ATOM 1612 C C . ARG A 1 196 ? 13.470 -11.165 -17.191 1.00 85.06 196 ARG A C 1
ATOM 1614 O O . ARG A 1 196 ? 13.121 -11.531 -18.316 1.00 85.06 196 ARG A O 1
ATOM 1621 N N . VAL A 1 197 ? 14.680 -10.653 -16.958 1.00 89.31 197 VAL A N 1
ATOM 1622 C CA . VAL A 1 197 ? 15.630 -10.370 -18.051 1.00 89.31 197 VAL A CA 1
ATOM 1623 C C . VAL A 1 197 ? 15.901 -11.605 -18.922 1.00 89.31 197 VAL A C 1
ATOM 1625 O O . VAL A 1 197 ? 15.915 -11.484 -20.148 1.00 89.31 197 VAL A O 1
ATOM 1628 N N . TYR A 1 198 ? 16.011 -12.815 -18.352 1.00 86.00 198 TYR A N 1
ATOM 1629 C CA . TYR A 1 198 ? 16.150 -14.018 -19.185 1.00 86.00 198 TYR A CA 1
ATOM 1630 C C . TYR A 1 198 ? 14.919 -14.282 -20.064 1.00 86.00 198 TYR A C 1
ATOM 1632 O O . TYR A 1 198 ? 15.106 -14.611 -21.232 1.00 86.00 198 TYR A O 1
ATOM 1640 N N . GLN A 1 199 ? 13.695 -14.104 -19.551 1.00 86.56 199 GLN A N 1
ATOM 1641 C CA . GLN A 1 199 ? 12.450 -14.296 -20.314 1.00 86.56 199 GLN A CA 1
ATOM 1642 C C . GLN A 1 199 ? 12.334 -13.245 -21.421 1.00 86.56 199 GLN A C 1
ATOM 1644 O O . GLN A 1 199 ? 12.016 -13.565 -22.564 1.00 86.56 199 GLN A O 1
ATOM 1649 N N . PHE A 1 200 ? 12.681 -11.997 -21.105 1.00 89.06 200 PHE A N 1
ATOM 1650 C CA . PHE A 1 200 ? 12.794 -10.912 -22.074 1.00 89.06 200 PHE A CA 1
ATOM 1651 C C . PHE A 1 200 ? 13.816 -11.247 -23.179 1.00 89.06 200 PHE A C 1
ATOM 1653 O O . PHE A 1 200 ? 13.561 -11.060 -24.368 1.00 89.06 200 PHE A O 1
ATOM 1660 N N . SER A 1 201 ? 14.957 -11.840 -22.822 1.00 89.50 201 SER A N 1
ATOM 1661 C CA . SER A 1 201 ? 16.009 -12.184 -23.787 1.00 89.50 201 SER A CA 1
ATOM 1662 C C . SER A 1 201 ? 15.668 -13.350 -24.730 1.00 89.50 201 SER A C 1
ATOM 1664 O O . SER A 1 201 ? 16.314 -13.498 -25.773 1.00 89.50 201 SER A O 1
ATOM 1666 N N . GLU A 1 202 ? 14.652 -14.169 -24.421 1.00 87.75 202 GLU A N 1
ATOM 1667 C CA . GLU A 1 202 ? 14.218 -15.273 -25.295 1.00 87.75 202 GLU A CA 1
ATOM 1668 C C . GLU A 1 202 ? 13.721 -14.753 -26.651 1.00 87.75 202 GLU A C 1
ATOM 1670 O O . GLU A 1 202 ? 13.948 -15.367 -27.704 1.00 87.75 202 GLU A O 1
ATOM 1675 N N . LYS A 1 203 ? 13.099 -13.569 -26.654 1.00 85.62 203 LYS A N 1
ATOM 1676 C CA . LYS A 1 203 ? 12.652 -12.898 -27.868 1.00 85.62 203 LYS A CA 1
ATOM 1677 C C . LYS A 1 203 ? 13.788 -12.058 -28.454 1.00 85.62 203 LYS A C 1
ATOM 1679 O O . LYS A 1 203 ? 13.939 -10.872 -28.200 1.00 85.62 203 LYS A O 1
ATOM 1684 N N . LYS A 1 204 ? 14.552 -12.669 -29.361 1.00 86.56 204 LYS A N 1
ATOM 1685 C CA . LYS A 1 204 ? 15.719 -12.046 -30.026 1.00 86.56 204 LYS A CA 1
ATOM 1686 C C . LYS A 1 204 ? 15.431 -10.745 -30.786 1.00 86.56 204 LYS A C 1
ATOM 1688 O O . LYS A 1 204 ? 16.353 -9.992 -31.100 1.00 86.56 204 LYS A O 1
ATOM 1693 N N . LYS A 1 205 ? 14.171 -10.514 -31.161 1.00 89.88 205 LYS A N 1
ATOM 1694 C CA . LYS A 1 205 ? 13.739 -9.331 -31.906 1.00 89.88 205 LYS A CA 1
ATOM 1695 C C . LYS A 1 205 ? 12.368 -8.871 -31.436 1.00 89.88 205 LYS A C 1
ATOM 1697 O O . LYS A 1 205 ? 11.418 -9.657 -31.419 1.00 89.88 205 LYS A O 1
ATOM 1702 N N . TYR A 1 206 ? 12.259 -7.583 -31.143 1.00 86.56 206 TYR A N 1
ATOM 1703 C CA . TYR A 1 206 ? 11.011 -6.948 -30.745 1.00 86.56 206 TYR A CA 1
ATOM 1704 C C . TYR A 1 206 ? 10.459 -6.048 -31.849 1.00 86.56 206 TYR A C 1
ATOM 1706 O O . TYR A 1 206 ? 11.194 -5.485 -32.661 1.00 86.56 206 TYR A O 1
ATOM 1714 N N . HIS A 1 207 ? 9.133 -5.947 -31.864 1.00 80.75 207 HIS A N 1
ATOM 1715 C CA . HIS A 1 207 ? 8.395 -4.916 -32.574 1.00 80.75 207 HIS A CA 1
ATOM 1716 C C . HIS A 1 207 ? 7.640 -4.114 -31.519 1.00 80.75 207 HIS A C 1
ATOM 1718 O O . HIS A 1 207 ? 6.985 -4.721 -30.666 1.00 80.75 207 HIS A O 1
ATOM 1724 N N . PHE A 1 208 ? 7.766 -2.791 -31.559 1.00 75.69 208 PHE A N 1
ATOM 1725 C CA . PHE A 1 208 ? 7.153 -1.904 -30.583 1.00 75.69 208 PHE A CA 1
ATOM 1726 C C . PHE A 1 208 ? 6.310 -0.851 -31.313 1.00 75.69 208 PHE A C 1
ATOM 1728 O O . PHE A 1 208 ? 6.866 0.093 -31.877 1.00 75.69 208 PHE A O 1
ATOM 1735 N N . PRO A 1 209 ? 4.979 -1.035 -31.390 1.00 64.88 209 PRO A N 1
ATOM 1736 C CA . PRO A 1 209 ? 4.116 -0.081 -32.067 1.00 64.88 209 PRO A CA 1
ATOM 1737 C C . PRO A 1 209 ? 4.054 1.212 -31.249 1.00 64.88 209 PRO A C 1
ATOM 1739 O O . PRO A 1 209 ? 3.542 1.237 -30.129 1.00 64.88 209 PRO A O 1
ATOM 1742 N N . LEU A 1 210 ? 4.585 2.290 -31.819 1.00 64.19 210 LEU A N 1
ATOM 1743 C CA . LEU A 1 210 ? 4.474 3.627 -31.249 1.00 64.19 210 LEU A CA 1
ATOM 1744 C C . LEU A 1 210 ? 3.095 4.193 -31.588 1.00 64.19 210 LEU A C 1
ATOM 1746 O O . LEU A 1 210 ? 2.680 4.184 -32.746 1.00 64.19 210 LEU A O 1
ATOM 1750 N N . ASN A 1 211 ? 2.384 4.671 -30.574 1.00 56.00 211 ASN A N 1
ATOM 1751 C CA . ASN A 1 211 ? 1.184 5.482 -30.730 1.00 56.00 211 ASN A CA 1
ATOM 1752 C C . ASN A 1 211 ? 1.307 6.702 -29.802 1.00 56.00 211 ASN A C 1
ATOM 1754 O O . ASN A 1 211 ? 2.163 6.720 -28.919 1.00 56.00 211 ASN A O 1
ATOM 1758 N N . THR A 1 212 ? 0.453 7.705 -29.989 1.00 50.62 212 THR A N 1
ATOM 1759 C CA . THR A 1 212 ? 0.467 8.938 -29.186 1.00 50.62 212 THR A CA 1
ATOM 1760 C C . THR A 1 212 ? 0.151 8.719 -27.700 1.00 50.62 212 THR A C 1
ATOM 1762 O O . THR A 1 212 ? 0.465 9.588 -26.904 1.00 50.62 212 THR A O 1
ATOM 1765 N N . LYS A 1 213 ? -0.417 7.565 -27.311 1.00 48.38 213 LYS A N 1
ATOM 1766 C CA . LYS A 1 213 ? -0.641 7.166 -25.907 1.00 48.38 213 LYS A CA 1
ATOM 1767 C C . LYS A 1 213 ? 0.572 6.487 -25.259 1.00 48.38 213 LYS A C 1
ATOM 1769 O O . LYS A 1 213 ? 0.689 6.477 -24.052 1.00 48.38 213 LYS A O 1
ATOM 1774 N N . ASN A 1 214 ? 1.471 5.900 -26.047 1.00 46.44 214 ASN A N 1
ATOM 1775 C CA . ASN A 1 214 ? 2.711 5.280 -25.561 1.00 46.44 214 ASN A CA 1
ATOM 1776 C C . ASN A 1 214 ? 3.853 6.306 -25.444 1.00 46.44 214 ASN A C 1
ATOM 1778 O O . ASN A 1 214 ? 4.981 5.935 -25.141 1.00 46.44 214 ASN A O 1
ATOM 1782 N N . ILE A 1 215 ? 3.571 7.566 -25.777 1.00 51.69 215 ILE A N 1
ATOM 1783 C CA . ILE A 1 215 ? 4.477 8.712 -25.739 1.00 51.69 215 ILE A CA 1
ATOM 1784 C C . ILE A 1 215 ? 3.741 9.793 -24.930 1.00 51.69 215 ILE A C 1
ATOM 1786 O O . ILE A 1 215 ? 3.444 10.874 -25.428 1.00 51.69 215 ILE A O 1
ATOM 1790 N N . GLU A 1 216 ? 3.337 9.476 -23.699 1.00 47.41 216 GLU A N 1
ATOM 1791 C CA . GLU A 1 216 ? 2.714 10.447 -22.791 1.00 47.41 216 GLU A CA 1
ATOM 1792 C C . GLU A 1 216 ? 3.784 11.309 -22.121 1.00 47.41 216 GLU A C 1
ATOM 1794 O O . GLU A 1 216 ? 3.937 11.324 -20.907 1.00 47.41 216 GLU A O 1
ATOM 1799 N N . TYR A 1 217 ? 4.548 12.048 -22.920 1.00 50.12 217 TYR A N 1
ATOM 1800 C CA . TYR A 1 217 ? 5.353 13.137 -22.390 1.00 50.12 217 TYR A CA 1
ATOM 1801 C C . TYR A 1 217 ? 5.173 14.351 -23.292 1.00 50.12 217 TYR A C 1
ATOM 1803 O O . TYR A 1 217 ? 5.677 14.406 -24.411 1.00 50.12 217 TYR A O 1
ATOM 1811 N N . THR A 1 218 ? 4.443 15.320 -22.733 1.00 37.47 218 THR A N 1
ATOM 1812 C CA . THR A 1 218 ? 4.089 16.663 -23.221 1.00 37.47 218 THR A CA 1
ATOM 1813 C C . THR A 1 218 ? 2.890 16.782 -24.168 1.00 37.47 218 THR A C 1
ATOM 1815 O O . THR A 1 218 ? 2.755 16.085 -25.170 1.00 37.47 218 THR A O 1
ATOM 1818 N N . GLU A 1 219 ? 1.995 17.708 -23.804 1.00 36.81 219 GLU A N 1
ATOM 1819 C CA . GLU A 1 219 ? 0.879 18.183 -24.618 1.00 36.81 219 GLU A CA 1
ATOM 1820 C C . GLU A 1 219 ? 1.349 18.521 -26.039 1.00 36.81 219 GLU A C 1
ATOM 1822 O O . GLU A 1 219 ? 2.165 19.416 -26.229 1.00 36.81 219 GLU A O 1
ATOM 1827 N N . GLY A 1 220 ? 0.800 17.802 -27.022 1.00 47.62 220 GLY A N 1
ATOM 1828 C CA . GLY A 1 220 ? 0.619 18.210 -28.417 1.00 47.62 220 GLY A CA 1
ATOM 1829 C C . GLY A 1 220 ? 1.582 19.249 -28.999 1.00 47.62 220 GLY A C 1
ATOM 1830 O O . GLY A 1 220 ? 1.124 20.286 -29.475 1.00 47.62 220 GLY A O 1
ATOM 1831 N N . GLU A 1 221 ? 2.887 18.969 -29.041 1.00 47.72 221 GLU A N 1
ATOM 1832 C CA . GLU A 1 221 ? 3.790 19.734 -29.903 1.00 47.72 221 GLU A CA 1
ATOM 1833 C C . GLU A 1 221 ? 3.633 19.315 -31.374 1.00 47.72 221 GLU A C 1
ATOM 1835 O O . GLU A 1 221 ? 3.484 18.132 -31.719 1.00 47.72 221 GLU A O 1
ATOM 1840 N N . GLU A 1 222 ? 3.705 20.314 -32.256 1.00 42.84 222 GLU A N 1
ATOM 1841 C CA . GLU A 1 222 ? 3.689 20.183 -33.713 1.00 42.84 222 GLU A CA 1
ATOM 1842 C C . GLU A 1 222 ? 4.924 19.370 -34.169 1.00 42.84 222 GLU A C 1
ATOM 1844 O O . GLU A 1 222 ? 6.040 19.879 -34.293 1.00 42.84 222 GLU A O 1
ATOM 1849 N N . GLY A 1 223 ? 4.749 18.058 -34.366 1.00 50.47 223 GLY A N 1
ATOM 1850 C CA . GLY A 1 223 ? 5.836 17.137 -34.732 1.00 50.47 223 GLY A CA 1
ATOM 1851 C C . GLY A 1 223 ? 5.766 15.751 -34.091 1.00 50.47 223 GLY A C 1
ATOM 1852 O O . GLY A 1 223 ? 6.354 14.820 -34.635 1.00 50.47 223 GLY A O 1
ATOM 1853 N N . SER A 1 224 ? 5.004 15.588 -33.007 1.00 53.69 224 SER A N 1
ATOM 1854 C CA . SER A 1 224 ? 4.774 14.297 -32.334 1.00 53.69 224 SER A CA 1
ATOM 1855 C C . SER A 1 224 ? 4.126 13.249 -33.254 1.00 53.69 224 SER A C 1
ATOM 1857 O O . SER A 1 224 ? 4.572 12.102 -33.308 1.00 53.69 224 SER A O 1
ATOM 1859 N N . GLU A 1 225 ? 3.141 13.653 -34.063 1.00 53.19 225 GLU A N 1
ATOM 1860 C CA . GLU A 1 225 ? 2.521 12.799 -35.087 1.00 53.19 225 GLU A CA 1
ATOM 1861 C C . GLU A 1 225 ? 3.520 12.404 -36.191 1.00 53.19 225 GLU A C 1
ATOM 1863 O O . GLU A 1 225 ? 3.591 11.237 -36.577 1.00 53.19 225 GLU A O 1
ATOM 1868 N N . LEU A 1 226 ? 4.364 13.342 -36.643 1.00 53.00 226 LEU A N 1
ATOM 1869 C CA . LEU A 1 226 ? 5.413 13.091 -37.644 1.00 53.00 226 LEU A CA 1
ATOM 1870 C C . LEU A 1 226 ? 6.507 12.147 -37.112 1.00 53.00 226 LEU A C 1
ATOM 1872 O O . LEU A 1 226 ? 7.015 11.304 -37.856 1.00 53.00 226 LEU A O 1
ATOM 1876 N N . PHE A 1 227 ? 6.867 12.267 -35.833 1.00 55.06 227 PHE A N 1
ATOM 1877 C CA . PHE A 1 227 ? 7.789 11.363 -35.145 1.00 55.06 227 PHE A CA 1
ATOM 1878 C C . PHE A 1 227 ? 7.209 9.948 -35.029 1.00 55.06 227 PHE A C 1
ATOM 1880 O O . PHE A 1 227 ? 7.861 8.983 -35.448 1.00 55.06 227 PHE A O 1
ATOM 1887 N N . ALA A 1 228 ? 5.972 9.825 -34.532 1.00 57.75 228 ALA A N 1
ATOM 1888 C CA . ALA A 1 228 ? 5.284 8.546 -34.389 1.00 57.75 228 ALA A CA 1
ATOM 1889 C C . ALA A 1 228 ? 5.151 7.834 -35.744 1.00 57.75 228 ALA A C 1
ATOM 1891 O O . ALA A 1 228 ? 5.509 6.661 -35.857 1.00 57.75 228 ALA A O 1
ATOM 1892 N N . GLU A 1 229 ? 4.744 8.541 -36.804 1.00 58.69 229 GLU A N 1
ATOM 1893 C CA . GLU A 1 229 ? 4.668 7.985 -38.161 1.00 58.69 229 GLU A CA 1
ATOM 1894 C C . GLU A 1 229 ? 6.027 7.511 -38.701 1.00 58.69 229 GLU A C 1
ATOM 1896 O O . GLU A 1 229 ? 6.100 6.469 -39.366 1.00 58.69 229 GLU A O 1
ATOM 1901 N N . ARG A 1 230 ? 7.104 8.259 -38.427 1.00 61.28 230 ARG A N 1
ATOM 1902 C CA . ARG A 1 230 ? 8.461 7.955 -38.903 1.00 61.28 230 ARG A CA 1
ATOM 1903 C C . ARG A 1 230 ? 9.042 6.723 -38.216 1.00 61.28 230 ARG A C 1
ATOM 1905 O O . ARG A 1 230 ? 9.550 5.827 -38.890 1.00 61.28 230 ARG A O 1
ATOM 1912 N N . TYR A 1 231 ? 8.959 6.646 -36.889 1.00 65.94 231 TYR A N 1
ATOM 1913 C CA . TYR A 1 231 ? 9.491 5.500 -36.156 1.00 65.94 231 TYR A CA 1
ATOM 1914 C C . TYR A 1 231 ? 8.593 4.271 -36.258 1.00 65.94 231 TYR A C 1
ATOM 1916 O O . TYR A 1 231 ? 9.127 3.169 -36.261 1.00 65.94 231 TYR A O 1
ATOM 1924 N N . HIS A 1 232 ? 7.278 4.401 -36.458 1.00 62.53 232 HIS A N 1
ATOM 1925 C CA . HIS A 1 232 ? 6.384 3.254 -36.672 1.00 62.53 232 HIS A CA 1
ATOM 1926 C C . HIS A 1 232 ? 6.827 2.343 -37.839 1.00 62.53 232 HIS A C 1
ATOM 1928 O O . HIS A 1 232 ? 6.541 1.145 -37.827 1.00 62.53 232 HIS A O 1
ATOM 1934 N N . LYS A 1 233 ? 7.525 2.876 -38.852 1.00 62.84 233 LYS A N 1
ATOM 1935 C CA . LYS A 1 233 ? 7.875 2.131 -40.076 1.00 62.84 233 LYS A CA 1
ATOM 1936 C C . LYS A 1 233 ? 9.298 1.556 -40.094 1.00 62.84 233 LYS A C 1
ATOM 1938 O O . LYS A 1 233 ? 9.470 0.469 -40.639 1.00 62.84 233 LYS A O 1
ATOM 1943 N N . ASP A 1 234 ? 10.277 2.217 -39.467 1.00 70.50 234 ASP A N 1
ATOM 1944 C CA . ASP A 1 234 ? 11.706 1.974 -39.756 1.00 70.50 234 ASP A CA 1
ATOM 1945 C C . ASP A 1 234 ? 12.614 1.735 -38.525 1.00 70.50 234 ASP A C 1
ATOM 1947 O O . ASP A 1 234 ? 13.837 1.831 -38.629 1.00 70.50 234 ASP A O 1
ATOM 1951 N N . HIS A 1 235 ? 12.064 1.385 -37.355 1.00 81.94 235 HIS A N 1
ATOM 1952 C CA . HIS A 1 235 ? 12.879 1.010 -36.187 1.00 81.94 235 HIS A CA 1
ATOM 1953 C C . HIS A 1 235 ? 13.160 -0.500 -36.102 1.00 81.94 235 HIS A C 1
ATOM 1955 O O . HIS A 1 235 ? 12.417 -1.343 -36.610 1.00 81.94 235 HIS A O 1
ATOM 1961 N N . SER A 1 236 ? 14.228 -0.870 -35.391 1.00 87.75 236 SER A N 1
ATOM 1962 C CA . SER A 1 236 ? 14.468 -2.264 -35.008 1.00 87.75 236 SER A CA 1
ATOM 1963 C C . SER A 1 236 ? 15.120 -2.387 -33.636 1.00 87.75 236 SER A C 1
ATOM 1965 O O . SER A 1 236 ? 16.005 -1.607 -33.292 1.00 87.75 236 SER A O 1
ATOM 1967 N N . ILE A 1 237 ? 14.673 -3.392 -32.881 1.00 92.00 237 ILE A N 1
ATOM 1968 C CA . ILE A 1 237 ? 15.153 -3.708 -31.536 1.00 92.00 237 ILE A CA 1
ATOM 1969 C C . ILE A 1 237 ? 15.608 -5.162 -31.533 1.00 92.00 237 ILE A C 1
ATOM 1971 O O . ILE A 1 237 ? 14.821 -6.068 -31.833 1.00 92.00 237 ILE A O 1
ATOM 1975 N N . TYR A 1 238 ? 16.873 -5.377 -31.197 1.00 94.25 238 TYR A N 1
ATOM 1976 C CA . TYR A 1 238 ? 17.465 -6.699 -31.051 1.00 94.25 238 TYR A CA 1
ATOM 1977 C C . TYR A 1 238 ? 17.897 -6.907 -29.612 1.00 94.25 238 TYR A C 1
ATOM 1979 O O . TYR A 1 238 ? 18.424 -5.992 -28.983 1.00 94.25 238 TYR A O 1
ATOM 1987 N N . VAL A 1 239 ? 17.687 -8.122 -29.121 1.00 95.56 239 VAL A N 1
ATOM 1988 C CA . VAL A 1 239 ? 18.049 -8.520 -27.763 1.00 95.56 239 VAL A CA 1
ATOM 1989 C C . VAL A 1 239 ? 18.870 -9.798 -27.846 1.00 95.56 239 VAL A C 1
ATOM 1991 O O . VAL A 1 239 ? 18.536 -10.720 -28.597 1.00 95.56 239 VAL A O 1
ATOM 1994 N N . SER A 1 240 ? 19.955 -9.854 -27.085 1.00 94.88 240 SER A N 1
ATOM 1995 C CA . SER A 1 240 ? 20.760 -11.060 -26.910 1.00 94.88 240 SER A CA 1
ATOM 1996 C C . SER A 1 240 ? 21.040 -11.311 -25.430 1.00 94.88 240 SER A C 1
ATOM 1998 O O . SER A 1 240 ? 21.247 -10.342 -24.702 1.00 94.88 240 SER A O 1
ATOM 2000 N N . PRO A 1 241 ? 21.095 -12.576 -24.979 1.00 94.50 241 PRO A N 1
ATOM 2001 C CA . PRO A 1 241 ? 21.498 -12.901 -23.613 1.00 94.50 241 PRO A CA 1
ATOM 2002 C C . PRO A 1 241 ? 22.894 -12.359 -23.284 1.00 94.50 241 PRO A C 1
ATOM 2004 O O . PRO A 1 241 ? 23.766 -12.347 -24.157 1.00 94.50 241 PRO A O 1
ATOM 2007 N N . GLY A 1 242 ? 23.088 -11.931 -22.038 1.00 92.31 242 GLY A N 1
ATOM 2008 C CA . GLY A 1 242 ? 24.377 -11.501 -21.504 1.00 92.31 242 GLY A CA 1
ATOM 2009 C C . GLY A 1 242 ? 25.160 -12.646 -20.867 1.00 92.31 242 GLY A C 1
ATOM 2010 O O . GLY A 1 242 ? 24.983 -13.823 -21.201 1.00 92.31 242 GLY A O 1
ATOM 2011 N N . LYS A 1 243 ? 26.042 -12.309 -19.922 1.00 89.94 243 LYS A N 1
ATOM 2012 C CA . LYS A 1 243 ? 26.926 -13.285 -19.260 1.00 89.94 243 LYS A CA 1
ATOM 2013 C C . LYS A 1 243 ? 26.190 -14.308 -18.383 1.00 89.94 243 LYS A C 1
ATOM 2015 O O . LYS A 1 243 ? 26.717 -15.392 -18.135 1.00 89.94 243 LYS A O 1
ATOM 2020 N N . ASN A 1 244 ? 25.010 -13.958 -17.871 1.00 90.81 244 ASN A N 1
ATOM 2021 C CA . ASN A 1 244 ? 24.196 -14.782 -16.978 1.00 90.81 244 ASN A CA 1
ATOM 2022 C C . ASN A 1 244 ? 22.690 -14.557 -17.250 1.00 90.81 244 ASN A C 1
ATOM 2024 O O . ASN A 1 244 ? 22.318 -13.852 -18.183 1.00 90.81 244 ASN A O 1
ATOM 2028 N N . ARG A 1 245 ? 21.810 -15.174 -16.448 1.00 90.31 245 ARG A N 1
ATOM 2029 C CA . ARG A 1 245 ? 20.343 -15.079 -16.619 1.00 90.31 245 ARG A CA 1
ATOM 2030 C C . ARG A 1 245 ? 19.744 -13.722 -16.224 1.00 90.31 245 ARG A C 1
ATOM 2032 O O . ARG A 1 245 ? 18.573 -13.482 -16.503 1.00 90.31 245 ARG A O 1
ATOM 2039 N N . ASN A 1 246 ? 20.522 -12.863 -15.586 1.00 92.75 246 ASN A N 1
ATOM 2040 C CA . ASN A 1 246 ? 20.075 -11.564 -15.100 1.00 92.75 246 ASN A CA 1
ATOM 2041 C C . ASN A 1 246 ? 20.507 -10.439 -16.045 1.00 92.75 246 ASN A C 1
ATOM 2043 O O . ASN A 1 246 ? 20.110 -9.300 -15.850 1.00 92.75 246 ASN A O 1
ATOM 2047 N N . GLU A 1 247 ? 21.308 -10.749 -17.067 1.00 96.19 247 GLU A N 1
ATOM 2048 C CA . GLU A 1 247 ? 21.908 -9.773 -17.967 1.00 96.19 247 GLU A CA 1
ATOM 2049 C C . GLU A 1 247 ? 21.454 -10.000 -19.414 1.00 96.19 247 GLU A C 1
ATOM 2051 O O . GLU A 1 247 ? 21.394 -11.137 -19.894 1.00 96.19 247 GLU A O 1
ATOM 2056 N N . ALA A 1 248 ? 21.178 -8.917 -20.139 1.00 97.12 248 ALA A N 1
ATOM 2057 C CA . ALA A 1 248 ? 20.943 -8.948 -21.580 1.00 97.12 248 ALA A CA 1
ATOM 2058 C C . ALA A 1 248 ? 21.553 -7.721 -22.262 1.00 97.12 248 ALA A C 1
ATOM 2060 O O . ALA A 1 248 ? 21.644 -6.646 -21.676 1.00 97.12 248 ALA A O 1
ATOM 2061 N N . HIS A 1 249 ? 21.937 -7.879 -23.526 1.00 97.75 249 HIS A N 1
ATOM 2062 C CA . HIS A 1 249 ? 22.408 -6.789 -24.374 1.00 97.75 249 HIS A CA 1
ATOM 2063 C C . HIS A 1 249 ? 21.323 -6.398 -25.366 1.00 97.75 249 HIS A C 1
ATOM 2065 O O . HIS A 1 249 ? 20.705 -7.259 -26.003 1.00 97.75 249 HIS A O 1
ATOM 2071 N N . LEU A 1 250 ? 21.119 -5.095 -25.515 1.00 97.00 250 LEU A N 1
ATOM 2072 C CA . LEU A 1 250 ? 20.135 -4.527 -26.416 1.00 97.00 250 LEU A CA 1
ATOM 2073 C C . LEU A 1 250 ? 20.836 -3.746 -27.518 1.00 97.00 250 LEU A C 1
ATOM 2075 O O . LEU A 1 250 ? 21.845 -3.077 -27.299 1.00 97.00 250 LEU A O 1
ATOM 2079 N N . PHE A 1 251 ? 20.266 -3.818 -28.714 1.00 95.75 251 PHE A N 1
ATOM 2080 C CA . PHE A 1 251 ? 20.651 -2.984 -29.838 1.00 95.75 251 PHE A CA 1
ATOM 2081 C C . PHE A 1 251 ? 19.410 -2.354 -30.459 1.00 95.75 251 PHE A C 1
ATOM 2083 O O . PHE A 1 251 ? 18.567 -3.040 -31.046 1.00 95.75 251 PHE A O 1
ATOM 2090 N N . PHE A 1 252 ? 19.335 -1.035 -30.344 1.00 92.69 252 PHE A N 1
ATOM 2091 C CA . PHE A 1 252 ? 18.300 -0.199 -30.923 1.00 92.69 252 PHE A CA 1
ATOM 2092 C C . PHE A 1 252 ? 18.833 0.472 -32.181 1.00 92.69 252 PHE A C 1
ATOM 2094 O O . PHE A 1 252 ? 19.930 1.034 -32.192 1.00 92.69 252 PHE A O 1
ATOM 2101 N N . ARG A 1 253 ? 18.025 0.462 -33.237 1.00 89.25 253 ARG A N 1
ATOM 2102 C CA . ARG A 1 253 ? 18.270 1.219 -34.463 1.00 89.25 253 ARG A CA 1
ATOM 2103 C C . ARG A 1 253 ? 17.018 2.006 -34.815 1.00 89.25 253 ARG A C 1
ATOM 2105 O O . ARG A 1 253 ? 15.958 1.402 -34.996 1.00 89.25 253 ARG A O 1
ATOM 2112 N N . GLY A 1 254 ? 17.161 3.324 -34.898 1.00 79.94 254 GLY A N 1
ATOM 2113 C CA . GLY A 1 254 ? 16.099 4.239 -35.296 1.00 79.94 254 GLY A CA 1
ATOM 2114 C C . GLY A 1 254 ? 15.958 4.390 -36.813 1.00 79.94 254 GLY A C 1
ATOM 2115 O O . GLY A 1 254 ? 16.795 3.920 -37.584 1.00 79.94 254 GLY A O 1
ATOM 2116 N N . ALA A 1 255 ? 14.882 5.071 -37.221 1.00 68.31 255 ALA A N 1
ATOM 2117 C CA . ALA A 1 255 ? 14.618 5.471 -38.611 1.00 68.31 255 ALA A CA 1
ATOM 2118 C C . ALA A 1 255 ? 15.551 6.604 -39.088 1.00 68.31 255 ALA A C 1
ATOM 2120 O O . ALA A 1 255 ? 15.850 6.771 -40.267 1.00 68.31 255 ALA A O 1
ATOM 2121 N N . ALA A 1 256 ? 15.972 7.428 -38.138 1.00 66.00 256 ALA A N 1
ATOM 2122 C CA . ALA A 1 256 ? 17.101 8.329 -38.223 1.00 66.00 256 ALA A CA 1
ATOM 2123 C C . ALA A 1 256 ? 18.360 7.500 -37.906 1.00 66.00 256 ALA A C 1
ATOM 2125 O O . ALA A 1 256 ? 18.250 6.581 -37.104 1.00 66.00 256 ALA A O 1
ATOM 2126 N N . ASP A 1 257 ? 19.525 7.780 -38.495 1.00 74.69 257 ASP A N 1
ATOM 2127 C CA . ASP A 1 257 ? 20.769 6.991 -38.351 1.00 74.69 257 ASP A CA 1
ATOM 2128 C C . ASP A 1 257 ? 21.364 6.945 -36.914 1.00 74.69 257 ASP A C 1
ATOM 2130 O O . ASP A 1 257 ? 22.571 6.803 -36.720 1.00 74.69 257 ASP A O 1
ATOM 2134 N N . PHE A 1 258 ? 20.527 7.081 -35.889 1.00 86.81 258 PHE A N 1
ATOM 2135 C CA . PHE A 1 258 ? 20.814 6.781 -34.506 1.00 86.81 258 PHE A CA 1
ATOM 2136 C C . PHE A 1 258 ? 20.823 5.277 -34.252 1.00 86.81 258 PHE A C 1
ATOM 2138 O O . PHE A 1 258 ? 19.927 4.519 -34.647 1.00 86.81 258 PHE A O 1
ATOM 2145 N N . THR A 1 259 ? 21.830 4.860 -33.503 1.00 91.44 259 THR A N 1
ATOM 2146 C CA . THR A 1 259 ? 21.899 3.529 -32.922 1.00 91.44 259 THR A CA 1
ATOM 2147 C C . THR A 1 259 ? 22.312 3.630 -31.470 1.00 91.44 259 THR A C 1
ATOM 2149 O O . THR A 1 259 ? 23.171 4.446 -31.134 1.00 91.44 259 THR A O 1
ATOM 2152 N N . CYS A 1 260 ? 21.739 2.768 -30.641 1.00 93.50 260 CYS A N 1
ATOM 2153 C CA . CYS A 1 260 ? 22.096 2.646 -29.239 1.00 93.50 260 CYS A CA 1
ATOM 2154 C C . CYS A 1 260 ? 22.378 1.181 -28.914 1.00 93.50 260 CYS A C 1
ATOM 2156 O O . CYS A 1 260 ? 21.589 0.305 -29.283 1.00 93.50 260 CYS A O 1
ATOM 2158 N N . ARG A 1 261 ? 23.480 0.910 -28.214 1.00 95.38 261 ARG A N 1
ATOM 2159 C CA . ARG A 1 261 ? 23.663 -0.344 -27.475 1.00 95.38 261 ARG A CA 1
ATOM 2160 C C . ARG A 1 261 ? 23.705 -0.061 -25.993 1.00 95.38 261 ARG A C 1
ATOM 2162 O O . ARG A 1 261 ? 24.227 0.970 -25.592 1.00 95.38 261 ARG A O 1
ATOM 2169 N N . CYS A 1 262 ? 23.163 -0.981 -25.217 1.00 95.69 262 CYS A N 1
ATOM 2170 C CA . CYS A 1 262 ? 23.277 -0.970 -23.770 1.00 95.69 262 CYS A CA 1
ATOM 2171 C C . CYS A 1 262 ? 23.154 -2.394 -23.226 1.00 95.69 262 CYS A C 1
ATOM 2173 O O . CYS A 1 262 ? 22.698 -3.316 -23.916 1.00 95.69 262 CYS A O 1
ATOM 2175 N N . THR A 1 263 ? 23.554 -2.555 -21.975 1.00 96.50 263 THR A N 1
ATOM 2176 C CA . THR A 1 263 ? 23.353 -3.754 -21.170 1.00 96.50 263 THR A CA 1
ATOM 2177 C C . THR A 1 263 ? 22.280 -3.463 -20.127 1.00 96.50 263 THR A C 1
ATOM 2179 O O . THR A 1 263 ? 22.321 -2.413 -19.490 1.00 96.50 263 THR A O 1
ATOM 2182 N N . ILE A 1 264 ? 21.346 -4.394 -19.934 1.00 96.56 264 ILE A N 1
ATOM 2183 C CA . ILE A 1 264 ? 20.410 -4.377 -18.803 1.00 96.56 264 ILE A CA 1
ATOM 2184 C C . ILE A 1 264 ? 20.786 -5.458 -17.794 1.00 96.56 264 ILE A C 1
ATOM 2186 O O . ILE A 1 264 ? 21.163 -6.563 -18.195 1.00 96.56 264 ILE A O 1
ATOM 2190 N N . LEU A 1 265 ? 20.665 -5.145 -16.505 1.00 95.50 265 LEU A N 1
ATOM 2191 C CA . LEU A 1 265 ? 20.899 -6.063 -15.393 1.00 95.50 265 LEU A CA 1
ATOM 2192 C C . LEU A 1 265 ? 19.699 -6.064 -14.436 1.00 95.50 265 LEU A C 1
ATOM 2194 O O . LEU A 1 265 ? 19.326 -5.012 -13.929 1.00 95.50 265 LEU A O 1
ATOM 2198 N N . ASP A 1 266 ? 19.127 -7.239 -14.169 1.00 93.00 266 ASP A N 1
ATOM 2199 C CA . ASP A 1 266 ? 18.039 -7.457 -13.202 1.00 93.00 266 ASP A CA 1
ATOM 2200 C C . ASP A 1 266 ? 18.567 -7.283 -11.769 1.00 93.00 266 ASP A C 1
ATOM 2202 O O . ASP A 1 266 ? 19.163 -8.198 -11.190 1.00 93.00 266 ASP A O 1
ATOM 2206 N N . LEU A 1 267 ? 18.381 -6.087 -11.205 1.00 91.19 267 LEU A N 1
ATOM 2207 C CA . LEU A 1 267 ? 18.914 -5.738 -9.886 1.00 91.19 267 LEU A CA 1
ATOM 2208 C C . LEU A 1 267 ? 18.253 -6.555 -8.775 1.00 91.19 267 LEU A C 1
ATOM 2210 O O . LEU A 1 267 ? 18.921 -6.945 -7.814 1.00 91.19 267 LEU A O 1
ATOM 2214 N N . SER A 1 268 ? 16.967 -6.862 -8.938 1.00 83.12 268 SER A N 1
ATOM 2215 C CA . SER A 1 268 ? 16.181 -7.683 -8.021 1.00 83.12 268 SER A CA 1
ATOM 2216 C C . SER A 1 268 ? 16.723 -9.111 -7.939 1.00 83.12 268 SER A C 1
ATOM 2218 O O . SER A 1 268 ? 16.902 -9.647 -6.846 1.00 83.12 268 SER A O 1
ATOM 2220 N N . GLN A 1 269 ? 17.015 -9.748 -9.079 1.00 82.81 269 GLN A N 1
ATOM 2221 C CA . GLN A 1 269 ? 17.565 -11.110 -9.109 1.00 82.81 269 GLN A CA 1
ATOM 2222 C C . GLN A 1 269 ? 19.022 -11.193 -8.665 1.00 82.81 269 GLN A C 1
ATOM 2224 O O . GLN A 1 269 ? 19.409 -12.190 -8.055 1.00 82.81 269 GLN A O 1
ATOM 2229 N N . GLU A 1 270 ? 19.820 -10.161 -8.932 1.00 87.25 270 GLU A N 1
ATOM 2230 C CA . GLU A 1 270 ? 21.184 -10.065 -8.401 1.00 87.25 270 GLU A CA 1
ATOM 2231 C C . GLU A 1 270 ? 21.208 -9.788 -6.889 1.00 87.25 270 GLU A C 1
ATOM 2233 O O . GLU A 1 270 ? 22.275 -9.845 -6.282 1.00 87.25 270 GLU A O 1
ATOM 2238 N N . GLN A 1 271 ? 20.052 -9.502 -6.269 1.00 84.69 271 GLN A N 1
ATOM 2239 C CA . GLN A 1 271 ? 19.958 -9.024 -4.883 1.00 84.69 271 GLN A CA 1
ATOM 2240 C C . GLN A 1 271 ? 20.913 -7.848 -4.657 1.00 84.69 271 GLN A C 1
ATOM 2242 O O . GLN A 1 271 ? 21.644 -7.787 -3.664 1.00 84.69 271 GLN A O 1
ATOM 2247 N N . SER A 1 272 ? 20.952 -6.946 -5.639 1.00 87.94 272 SER A N 1
ATOM 2248 C CA . SER A 1 272 ? 21.965 -5.908 -5.686 1.00 87.94 272 SER A CA 1
ATOM 2249 C C . SER A 1 272 ? 21.805 -4.959 -4.495 1.00 87.94 272 SER A C 1
ATOM 2251 O O . SER A 1 272 ? 20.698 -4.476 -4.237 1.00 87.94 272 SER A O 1
ATOM 2253 N N . PRO A 1 273 ? 22.890 -4.637 -3.772 1.00 88.31 273 PRO A N 1
ATOM 2254 C CA . PRO A 1 273 ? 22.848 -3.697 -2.652 1.00 88.31 273 PRO A CA 1
ATOM 2255 C C . PRO A 1 273 ? 22.412 -2.283 -3.066 1.00 88.31 273 PRO A C 1
ATOM 2257 O O . PRO A 1 273 ? 21.951 -1.536 -2.207 1.00 88.31 273 PRO A O 1
ATOM 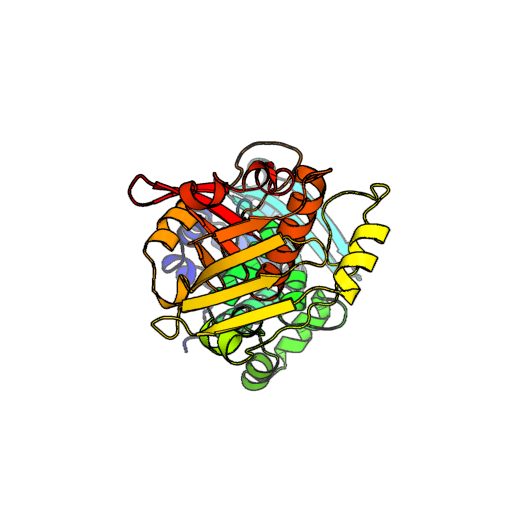2260 N N . ILE A 1 274 ? 22.471 -1.942 -4.361 1.00 89.38 274 ILE A N 1
ATOM 2261 C CA . ILE A 1 274 ? 21.954 -0.674 -4.897 1.00 89.38 274 ILE A CA 1
ATOM 2262 C C . ILE A 1 274 ? 20.476 -0.453 -4.549 1.00 89.38 274 ILE A C 1
ATOM 2264 O O . ILE A 1 274 ? 20.065 0.680 -4.330 1.00 89.38 274 ILE A O 1
ATOM 2268 N N . LEU A 1 275 ? 19.693 -1.534 -4.428 1.00 85.31 275 LEU A N 1
ATOM 2269 C CA . LEU A 1 275 ? 18.267 -1.479 -4.104 1.00 85.31 275 LEU A CA 1
ATOM 2270 C C . LEU A 1 275 ? 18.011 -0.827 -2.741 1.00 85.31 275 LEU A C 1
ATOM 2272 O O . LEU A 1 275 ? 17.032 -0.109 -2.590 1.00 85.31 275 LEU A O 1
ATOM 2276 N N . LYS A 1 276 ? 18.914 -1.023 -1.772 1.00 84.50 276 LYS A N 1
ATOM 2277 C CA . LYS A 1 276 ? 18.792 -0.413 -0.441 1.00 84.50 276 LYS A CA 1
ATOM 2278 C C . LYS A 1 276 ? 19.011 1.094 -0.483 1.00 84.50 276 LYS A C 1
ATOM 2280 O O . LYS A 1 276 ? 18.282 1.838 0.159 1.00 84.50 276 LYS A O 1
ATOM 2285 N N . GLU A 1 277 ? 20.003 1.541 -1.249 1.00 87.31 277 GLU A N 1
ATOM 2286 C CA . GLU A 1 277 ? 20.267 2.973 -1.421 1.00 87.31 277 GLU A CA 1
ATOM 2287 C C . GLU A 1 277 ? 19.154 3.646 -2.237 1.00 87.31 277 GLU A C 1
ATOM 2289 O O . GLU A 1 277 ? 18.781 4.785 -1.964 1.00 87.31 277 GLU A O 1
ATOM 2294 N N . MET A 1 278 ? 18.572 2.929 -3.204 1.00 84.69 278 MET A N 1
ATOM 2295 C CA . MET A 1 278 ? 17.382 3.388 -3.921 1.00 84.69 278 MET A CA 1
ATOM 2296 C C . MET A 1 278 ? 16.191 3.567 -2.984 1.00 84.69 278 MET A C 1
ATOM 2298 O O . MET A 1 278 ? 15.556 4.618 -3.026 1.00 84.69 278 MET A O 1
ATOM 2302 N N . GLU A 1 279 ? 15.910 2.581 -2.132 1.00 79.81 279 GLU A N 1
ATOM 2303 C CA . GLU A 1 279 ? 14.833 2.645 -1.141 1.00 79.81 279 GLU A CA 1
ATOM 2304 C C . GLU A 1 279 ? 15.040 3.817 -0.168 1.00 79.81 279 GLU A C 1
ATOM 2306 O O . GLU A 1 279 ? 14.130 4.606 0.061 1.00 79.81 279 GLU A O 1
ATOM 2311 N N . ALA A 1 280 ? 16.272 4.023 0.308 1.00 79.31 280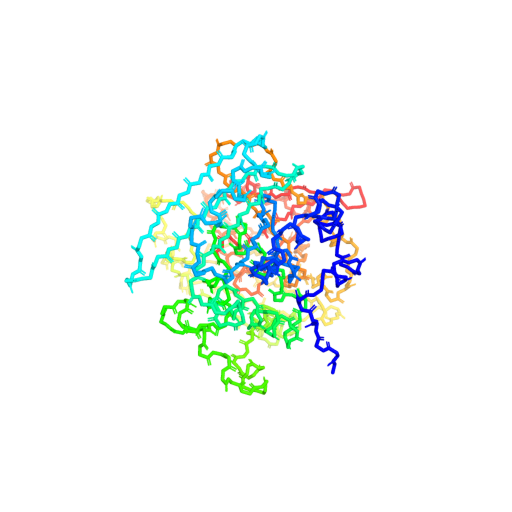 ALA A N 1
ATOM 2312 C CA . ALA A 1 280 ? 16.626 5.154 1.167 1.00 79.31 280 ALA A CA 1
ATOM 2313 C C . ALA A 1 280 ? 16.547 6.526 0.466 1.00 79.31 280 ALA A C 1
ATOM 2315 O O . ALA A 1 280 ? 16.498 7.559 1.132 1.00 79.31 280 ALA A O 1
ATOM 2316 N N . SER A 1 281 ? 16.560 6.553 -0.871 1.00 75.31 281 SER A N 1
ATOM 2317 C CA . SER A 1 281 ? 16.431 7.781 -1.668 1.00 75.31 281 SER A CA 1
ATOM 2318 C C . SER A 1 281 ? 14.986 8.199 -1.935 1.00 75.31 281 SER A C 1
ATOM 2320 O O . SER A 1 281 ? 14.760 9.218 -2.591 1.00 75.31 281 SER A O 1
ATOM 2322 N N . ILE A 1 282 ? 14.006 7.398 -1.512 1.00 70.62 282 ILE A N 1
ATOM 2323 C CA . ILE A 1 282 ? 12.592 7.759 -1.602 1.00 70.62 282 ILE A CA 1
ATOM 2324 C C . ILE A 1 282 ? 12.350 8.920 -0.647 1.00 70.62 282 ILE A C 1
ATOM 2326 O O . ILE A 1 282 ? 12.633 8.834 0.546 1.00 70.62 282 ILE A O 1
ATOM 2330 N N . ILE A 1 283 ? 11.837 10.019 -1.186 1.00 59.09 283 ILE A N 1
ATOM 2331 C CA . ILE A 1 283 ? 11.415 11.157 -0.380 1.00 59.09 283 ILE A CA 1
ATOM 2332 C C . ILE A 1 283 ? 9.921 10.973 -0.124 1.00 59.09 283 ILE A C 1
ATOM 2334 O O . ILE A 1 283 ? 9.122 11.108 -1.048 1.00 59.09 283 ILE A O 1
ATOM 2338 N N . GLU A 1 284 ? 9.553 10.653 1.115 1.00 47.72 284 GLU A N 1
ATOM 2339 C CA . GLU A 1 284 ? 8.190 10.867 1.603 1.00 47.72 284 GLU A CA 1
ATOM 2340 C C . GLU A 1 284 ? 8.020 12.380 1.776 1.00 47.72 284 GLU A C 1
ATOM 2342 O O . GLU A 1 284 ? 8.674 12.999 2.622 1.00 47.72 284 GLU A O 1
ATOM 2347 N N . ASP A 1 285 ? 7.240 13.011 0.899 1.00 41.75 285 ASP A N 1
ATOM 2348 C CA . ASP A 1 285 ? 7.001 14.447 0.993 1.00 41.75 285 ASP A CA 1
ATOM 2349 C C . ASP A 1 285 ? 6.166 14.738 2.247 1.00 41.75 285 ASP A C 1
ATOM 2351 O O . ASP A 1 285 ? 4.967 14.476 2.294 1.00 41.75 285 ASP A O 1
ATOM 2355 N N . SER A 1 286 ? 6.826 15.242 3.290 1.00 39.56 286 SER A N 1
ATOM 2356 C CA . SER A 1 286 ? 6.196 15.643 4.553 1.00 39.56 286 SER A CA 1
ATOM 2357 C C . SER A 1 286 ? 5.854 17.137 4.592 1.00 39.56 286 SER A C 1
ATOM 2359 O O . SER A 1 286 ? 5.401 17.635 5.627 1.00 39.56 286 SER A O 1
ATOM 2361 N N . SER A 1 287 ? 6.046 17.888 3.495 1.00 42.84 287 SER A N 1
ATOM 2362 C CA . SER A 1 287 ? 5.700 19.311 3.463 1.00 42.84 287 SER A CA 1
ATOM 2363 C C . SER A 1 287 ? 5.628 19.909 2.049 1.00 42.84 287 SER A C 1
ATOM 2365 O O . SER A 1 287 ? 6.612 20.481 1.593 1.00 42.84 287 SER A O 1
ATOM 2367 N N . ASP A 1 288 ? 4.455 19.910 1.410 1.00 36.34 288 ASP A N 1
ATOM 2368 C CA . ASP A 1 288 ? 3.821 21.148 0.926 1.00 36.34 288 ASP A CA 1
ATOM 2369 C C . ASP A 1 288 ? 2.487 20.902 0.203 1.00 36.34 288 ASP A C 1
ATOM 2371 O O . ASP A 1 288 ? 2.291 19.983 -0.590 1.00 36.34 288 ASP A O 1
ATOM 2375 N N . TYR A 1 289 ? 1.551 21.808 0.464 1.00 41.66 289 TYR A N 1
ATOM 2376 C CA . TYR A 1 289 ? 0.267 21.927 -0.210 1.00 41.66 289 TYR A CA 1
ATOM 2377 C C . TYR A 1 289 ? 0.472 22.104 -1.729 1.00 41.66 289 TYR A C 1
ATOM 2379 O O . TYR A 1 289 ? 0.811 23.206 -2.153 1.00 41.66 289 TYR A O 1
ATOM 2387 N N . HIS A 1 290 ? 0.250 21.050 -2.532 1.00 38.34 290 HIS A N 1
ATOM 2388 C CA . HIS A 1 290 ? -0.453 21.049 -3.839 1.00 38.34 290 HIS A CA 1
ATOM 2389 C C . HIS A 1 290 ? -0.024 19.998 -4.884 1.00 38.34 290 HIS A C 1
ATOM 2391 O O . HIS A 1 290 ? -0.669 19.954 -5.928 1.00 38.34 290 HIS A O 1
ATOM 2397 N N . TYR A 1 291 ? 0.937 19.106 -4.637 1.00 33.84 291 TYR A N 1
ATOM 2398 C CA . TYR A 1 291 ? 1.161 17.937 -5.507 1.00 33.84 291 TYR A CA 1
ATOM 2399 C C . TYR A 1 291 ? 1.658 16.743 -4.681 1.00 33.84 291 TYR A C 1
ATOM 2401 O O . TYR A 1 291 ? 2.774 16.768 -4.181 1.00 33.84 291 TYR A O 1
ATOM 2409 N N . GLU A 1 292 ? 0.834 15.702 -4.545 1.00 32.34 292 GLU A N 1
ATOM 2410 C CA . GLU A 1 292 ? 1.213 14.421 -3.935 1.00 32.34 292 GLU A CA 1
ATOM 2411 C C . GLU A 1 292 ? 2.175 13.687 -4.880 1.00 32.34 292 GLU A C 1
ATOM 2413 O O . GLU A 1 292 ? 1.760 13.072 -5.860 1.00 32.34 292 GLU A O 1
ATOM 2418 N N . TYR A 1 293 ? 3.482 13.789 -4.635 1.00 35.12 293 TYR A N 1
ATOM 2419 C CA . TYR A 1 293 ? 4.480 13.016 -5.369 1.00 35.12 293 TYR A CA 1
ATOM 2420 C C . TYR A 1 293 ? 4.917 11.823 -4.513 1.00 35.12 293 TYR A C 1
ATOM 2422 O O . TYR A 1 293 ? 5.871 11.919 -3.744 1.00 35.12 293 TYR A O 1
ATOM 2430 N N . PHE A 1 294 ? 4.214 10.692 -4.631 1.00 40.59 294 PHE A N 1
ATOM 2431 C CA . PHE A 1 294 ? 4.633 9.440 -4.000 1.00 40.59 294 PHE A CA 1
ATOM 2432 C C . PHE A 1 294 ? 5.600 8.687 -4.920 1.00 40.59 294 PHE A C 1
ATOM 2434 O O . PHE A 1 294 ? 5.234 8.163 -5.970 1.00 40.59 294 PHE A O 1
ATOM 2441 N N . ASP A 1 295 ? 6.868 8.639 -4.526 1.00 51.41 295 ASP A N 1
ATOM 2442 C CA . ASP A 1 295 ? 7.935 7.954 -5.252 1.00 51.41 295 ASP A CA 1
ATOM 2443 C C . ASP A 1 295 ? 8.046 6.487 -4.797 1.00 51.41 295 ASP A C 1
ATOM 2445 O O . ASP A 1 295 ? 9.031 6.074 -4.187 1.00 51.41 295 ASP A O 1
ATOM 2449 N N . GLY A 1 296 ? 6.982 5.709 -5.026 1.00 54.09 296 GLY A N 1
ATOM 2450 C CA . GLY A 1 296 ? 6.890 4.318 -4.574 1.00 54.09 296 GLY A CA 1
ATOM 2451 C C . GLY A 1 296 ? 7.984 3.424 -5.171 1.00 54.09 296 GLY A C 1
ATOM 2452 O O . GLY A 1 296 ? 8.242 3.468 -6.376 1.00 54.09 296 GLY A O 1
ATOM 2453 N N . PHE A 1 297 ? 8.605 2.580 -4.346 1.00 54.69 297 PHE A N 1
ATOM 2454 C CA . PHE A 1 297 ? 9.647 1.636 -4.759 1.00 54.69 297 PHE A CA 1
ATOM 2455 C C . PHE A 1 297 ? 9.091 0.230 -4.942 1.00 54.69 297 PHE A C 1
ATOM 2457 O O . PHE A 1 297 ? 8.716 -0.437 -3.977 1.00 54.69 297 PHE A O 1
ATOM 2464 N N . ASP A 1 298 ? 9.108 -0.236 -6.188 1.00 61.00 298 ASP A N 1
ATOM 2465 C CA . ASP A 1 298 ? 8.765 -1.613 -6.515 1.00 61.00 298 ASP A CA 1
ATOM 2466 C C . ASP A 1 298 ? 10.073 -2.396 -6.585 1.00 61.00 298 ASP A C 1
ATOM 2468 O O . ASP A 1 298 ? 10.900 -2.169 -7.462 1.00 61.00 298 ASP A O 1
ATOM 2472 N N . SER A 1 299 ? 10.293 -3.336 -5.666 1.00 58.97 299 SER A N 1
ATOM 2473 C CA . SER A 1 299 ? 11.552 -4.101 -5.612 1.00 58.97 299 SER A CA 1
ATOM 2474 C C . SER A 1 299 ? 11.747 -5.078 -6.782 1.00 58.97 299 SER A C 1
ATOM 2476 O O . SER A 1 299 ? 12.757 -5.783 -6.830 1.00 58.97 299 SER A O 1
ATOM 2478 N N . TYR A 1 300 ? 10.805 -5.143 -7.725 1.00 65.94 300 TYR A N 1
ATOM 2479 C CA . TYR A 1 300 ? 10.776 -6.068 -8.851 1.00 65.94 300 TYR A CA 1
ATOM 2480 C C . TYR A 1 300 ? 10.668 -5.325 -10.174 1.00 65.94 300 TYR A C 1
ATOM 2482 O O . TYR A 1 300 ? 9.943 -4.344 -10.259 1.00 65.94 300 TYR A O 1
ATOM 2490 N N . GLY A 1 301 ? 11.330 -5.830 -11.220 1.00 77.19 301 GLY A N 1
ATOM 2491 C CA . GLY A 1 301 ? 11.325 -5.199 -12.541 1.00 77.19 301 GLY A CA 1
ATOM 2492 C C . GLY A 1 301 ? 12.263 -3.997 -12.608 1.00 77.19 301 GLY A C 1
ATOM 2493 O O . GLY A 1 301 ? 12.243 -3.272 -13.595 1.00 77.19 301 GLY A O 1
ATOM 2494 N N . VAL A 1 302 ? 13.093 -3.808 -11.577 1.00 88.56 302 VAL A N 1
ATOM 2495 C CA . VAL A 1 302 ? 14.127 -2.780 -11.523 1.00 88.56 302 VAL A CA 1
ATOM 2496 C C . VAL A 1 302 ? 15.344 -3.278 -12.285 1.00 88.56 302 VAL A C 1
ATOM 2498 O O . VAL A 1 302 ? 15.967 -4.277 -11.908 1.00 88.56 302 VAL A O 1
ATOM 2501 N N . ILE A 1 303 ? 15.701 -2.564 -13.346 1.00 93.38 303 ILE A N 1
ATOM 2502 C CA . ILE A 1 303 ? 16.898 -2.867 -14.124 1.00 93.38 303 ILE A CA 1
ATOM 2503 C C . ILE A 1 303 ? 17.902 -1.726 -14.063 1.00 93.38 303 ILE A C 1
ATOM 2505 O O . ILE A 1 303 ? 17.554 -0.554 -14.193 1.00 93.38 303 ILE A O 1
ATOM 2509 N N . GLU A 1 304 ? 19.174 -2.077 -13.920 1.00 95.00 304 GLU A N 1
ATOM 2510 C CA . GLU A 1 304 ? 20.262 -1.157 -14.233 1.00 95.00 304 GLU A CA 1
ATOM 2511 C C . GLU A 1 304 ? 20.499 -1.181 -15.741 1.00 95.00 304 GLU A C 1
ATOM 2513 O O . GLU A 1 304 ? 20.697 -2.253 -16.318 1.00 95.00 304 GLU A O 1
ATOM 2518 N N . VAL A 1 305 ? 20.500 -0.010 -16.374 1.00 94.56 305 VAL A N 1
ATOM 2519 C CA . VAL A 1 305 ? 20.831 0.174 -17.786 1.00 94.56 305 VAL A CA 1
ATOM 2520 C C . VAL A 1 305 ? 22.191 0.860 -17.878 1.00 94.56 305 VAL A C 1
ATOM 2522 O O . VAL A 1 305 ? 22.355 1.999 -17.442 1.00 94.56 305 VAL A O 1
ATOM 2525 N N . LYS A 1 306 ? 23.172 0.165 -18.454 1.00 92.31 306 LYS A N 1
ATOM 2526 C CA . LYS A 1 306 ? 24.577 0.594 -18.494 1.00 92.31 306 LYS A CA 1
ATOM 2527 C C . LYS A 1 306 ? 25.250 0.316 -19.832 1.00 92.31 306 LYS A C 1
ATOM 2529 O O . LYS A 1 306 ? 24.639 -0.262 -20.732 1.00 92.31 306 LYS A O 1
ATOM 2534 N N . ASP A 1 307 ? 26.513 0.712 -19.951 1.00 91.19 307 ASP A N 1
ATOM 2535 C CA . ASP A 1 307 ? 27.345 0.510 -21.145 1.00 91.19 307 ASP A CA 1
ATOM 2536 C C . ASP A 1 307 ? 26.720 1.150 -22.403 1.00 91.19 307 ASP A C 1
ATOM 2538 O O . ASP A 1 307 ? 26.639 0.533 -23.469 1.00 91.19 307 ASP A O 1
ATOM 2542 N N . PHE A 1 308 ? 26.225 2.387 -22.273 1.00 88.88 308 PHE A N 1
ATOM 2543 C CA . PHE A 1 308 ? 25.576 3.109 -23.370 1.00 88.88 308 PHE A CA 1
ATOM 2544 C C . PHE A 1 308 ? 26.559 3.448 -24.502 1.00 88.88 308 PHE A C 1
ATOM 2546 O O . PHE A 1 308 ? 27.397 4.343 -24.384 1.00 88.88 308 PHE A O 1
ATOM 2553 N N . GLU A 1 309 ? 26.403 2.793 -25.653 1.00 91.62 309 GLU A N 1
ATOM 2554 C CA . GLU A 1 309 ? 27.057 3.176 -26.907 1.00 91.62 309 GLU A CA 1
ATOM 2555 C C . GLU A 1 309 ? 26.054 3.903 -27.809 1.00 91.62 309 GLU A C 1
ATOM 2557 O O . GLU A 1 309 ? 25.257 3.273 -28.511 1.00 91.62 309 GLU A O 1
ATOM 2562 N N . TRP A 1 310 ? 26.108 5.235 -27.819 1.00 90.88 310 TRP A N 1
ATOM 2563 C CA . TRP A 1 310 ? 25.249 6.080 -28.648 1.00 90.88 310 TRP A CA 1
ATOM 2564 C C . TRP A 1 310 ? 25.985 6.574 -29.893 1.00 90.88 310 TRP A C 1
ATOM 2566 O O . TRP A 1 310 ? 27.006 7.252 -29.796 1.00 90.88 310 TRP A O 1
ATOM 2576 N N . ASN A 1 311 ? 25.452 6.277 -31.077 1.00 89.44 311 ASN A N 1
ATOM 2577 C CA . ASN A 1 311 ? 26.018 6.731 -32.348 1.00 89.44 311 ASN A CA 1
ATOM 2578 C C . ASN A 1 311 ? 24.939 7.379 -33.208 1.00 89.44 311 ASN A C 1
ATOM 2580 O O . ASN A 1 311 ? 23.805 6.909 -33.223 1.00 89.44 311 ASN A O 1
ATOM 2584 N N . THR A 1 312 ? 25.302 8.421 -33.955 1.00 85.94 312 THR A N 1
ATOM 2585 C CA . THR A 1 312 ? 24.428 9.065 -34.940 1.00 85.94 312 THR A CA 1
ATOM 2586 C C . THR A 1 312 ? 25.228 9.546 -36.139 1.00 85.94 312 THR A C 1
ATOM 2588 O O . THR A 1 312 ? 26.348 10.036 -35.989 1.00 85.94 312 THR A O 1
ATOM 2591 N N . TYR A 1 313 ? 24.654 9.407 -37.332 1.00 80.62 313 TYR A N 1
ATOM 2592 C CA . TYR A 1 313 ? 25.228 9.931 -38.577 1.00 80.62 313 TYR A CA 1
ATOM 2593 C C . TYR A 1 313 ? 24.507 11.198 -39.070 1.00 80.62 313 TYR A C 1
ATOM 2595 O O . TYR A 1 313 ? 24.841 11.738 -40.125 1.00 80.62 313 TYR A O 1
ATOM 2603 N N . ILE A 1 314 ? 23.533 11.694 -38.301 1.00 76.69 314 ILE A N 1
ATOM 2604 C CA . ILE A 1 314 ? 22.781 12.909 -38.616 1.00 76.69 314 ILE A CA 1
ATOM 2605 C C . ILE A 1 314 ? 23.531 14.139 -38.118 1.00 76.69 314 ILE A C 1
ATOM 2607 O O . ILE A 1 314 ? 24.040 14.173 -37.001 1.00 76.69 314 ILE A O 1
ATOM 2611 N N . THR A 1 315 ? 23.556 15.175 -38.953 1.00 72.25 315 THR A N 1
ATOM 2612 C CA . THR A 1 315 ? 24.256 16.433 -38.671 1.00 72.25 315 THR A CA 1
ATOM 2613 C C . THR A 1 315 ? 23.320 17.622 -38.437 1.00 72.25 315 THR A C 1
ATOM 2615 O O . THR A 1 315 ? 23.766 18.635 -37.907 1.00 72.25 315 THR A O 1
ATOM 2618 N N . SER A 1 316 ? 22.032 17.513 -38.784 1.00 80.06 316 SER A N 1
ATOM 2619 C CA . SER A 1 316 ? 21.009 18.552 -38.579 1.00 80.06 316 SER A CA 1
ATOM 2620 C C . SER A 1 316 ? 19.953 18.104 -37.570 1.00 80.06 316 SER A C 1
ATOM 2622 O O . SER A 1 316 ? 19.507 16.960 -37.618 1.00 80.06 316 SER A O 1
ATOM 2624 N N . ASP A 1 317 ? 19.530 19.005 -36.680 1.00 79.31 317 ASP A N 1
ATOM 2625 C CA . ASP A 1 317 ? 18.505 18.751 -35.650 1.00 79.31 317 ASP A CA 1
ATOM 2626 C C . ASP A 1 317 ? 18.810 17.536 -34.752 1.00 79.31 317 ASP A C 1
ATOM 2628 O O . ASP A 1 317 ? 17.907 16.872 -34.243 1.00 79.31 317 ASP A O 1
ATOM 2632 N N . VAL A 1 318 ? 20.102 17.232 -34.563 1.00 84.69 318 VAL A N 1
ATOM 2633 C CA . VAL A 1 318 ? 20.581 16.033 -33.855 1.00 84.69 318 VAL A CA 1
ATOM 2634 C C . VAL A 1 318 ? 20.021 15.931 -32.436 1.00 84.69 318 VAL A C 1
ATOM 2636 O O . VAL A 1 318 ? 19.678 14.841 -31.999 1.00 84.69 318 VAL A O 1
ATOM 2639 N N . GLU A 1 319 ? 19.872 17.061 -31.742 1.00 85.50 319 GLU A N 1
ATOM 2640 C CA . GLU A 1 319 ? 19.321 17.106 -30.388 1.00 85.50 319 GLU A CA 1
ATOM 2641 C C . GLU A 1 319 ? 17.846 16.697 -30.366 1.00 85.50 319 GLU A C 1
ATOM 2643 O O . GLU A 1 319 ? 17.481 15.801 -29.615 1.00 85.50 319 GLU A O 1
ATOM 2648 N N . LYS A 1 320 ? 17.019 17.276 -31.246 1.00 83.12 320 LYS A N 1
ATOM 2649 C CA . LYS A 1 320 ? 15.595 16.935 -31.358 1.00 83.12 320 LYS A CA 1
ATOM 2650 C C . LYS A 1 320 ? 15.411 15.446 -31.646 1.00 83.12 320 LYS A C 1
ATOM 2652 O O . LYS A 1 320 ? 14.734 14.747 -30.899 1.00 83.12 320 LYS A O 1
ATOM 2657 N N . TRP A 1 321 ? 16.049 14.959 -32.712 1.00 81.00 321 TRP A N 1
ATOM 2658 C CA . TRP A 1 321 ? 15.903 13.566 -33.138 1.00 81.00 321 TRP A CA 1
ATOM 2659 C C . TRP A 1 321 ? 16.499 12.578 -32.137 1.00 81.00 321 TRP A C 1
ATOM 2661 O O . TRP A 1 321 ? 16.012 11.454 -32.025 1.00 81.00 321 TRP A O 1
ATOM 2671 N N . GLY A 1 322 ? 17.549 12.982 -31.422 1.00 85.31 322 GLY A N 1
ATOM 2672 C CA . GLY A 1 322 ? 18.134 12.173 -30.368 1.00 85.31 322 GLY A CA 1
ATOM 2673 C C . GLY A 1 322 ? 17.242 12.095 -29.130 1.00 85.31 322 GLY A C 1
ATOM 2674 O O . GLY A 1 322 ? 17.077 10.999 -28.604 1.00 85.31 322 GLY A O 1
ATOM 2675 N N . THR A 1 323 ? 16.606 13.199 -28.719 1.00 84.19 323 THR A N 1
ATOM 2676 C CA . THR A 1 323 ? 15.619 13.212 -27.622 1.00 84.19 323 THR A CA 1
ATOM 2677 C C . THR A 1 323 ? 14.450 12.287 -27.919 1.00 84.19 323 THR A C 1
ATOM 2679 O O . THR A 1 323 ? 14.104 11.415 -27.127 1.00 84.19 323 THR A O 1
ATOM 2682 N N . GLU A 1 324 ? 13.909 12.409 -29.124 1.00 79.69 324 GLU A N 1
ATOM 2683 C CA . GLU A 1 324 ? 12.866 11.539 -29.651 1.00 79.69 324 GLU A CA 1
ATOM 2684 C C . GLU A 1 324 ? 13.287 10.052 -29.664 1.00 79.69 324 GLU A C 1
ATOM 2686 O O . GLU A 1 324 ? 12.534 9.172 -29.242 1.00 79.69 324 GLU A O 1
ATOM 2691 N N . PHE A 1 325 ? 14.518 9.743 -30.090 1.00 84.94 325 PHE A N 1
ATOM 2692 C CA . PHE A 1 325 ? 15.030 8.369 -30.073 1.00 84.94 325 PHE A CA 1
ATOM 2693 C C . PHE A 1 325 ? 15.220 7.819 -28.653 1.00 84.94 325 PHE A C 1
ATOM 2695 O O . PHE A 1 325 ? 14.932 6.644 -28.416 1.00 84.94 325 PHE A O 1
ATOM 2702 N N . PHE A 1 326 ? 15.678 8.647 -27.710 1.00 87.50 326 PHE A N 1
ATOM 2703 C CA . PHE A 1 326 ? 15.812 8.246 -26.312 1.00 87.50 326 PHE A CA 1
ATOM 2704 C C . PHE A 1 326 ? 14.443 7.950 -25.690 1.00 87.50 326 PHE A C 1
ATOM 2706 O O . PHE A 1 326 ? 14.275 6.887 -25.097 1.00 87.50 326 PHE A O 1
ATOM 2713 N N . GLY A 1 327 ? 13.445 8.813 -25.911 1.00 81.31 327 GLY A N 1
ATOM 2714 C CA . GLY A 1 327 ? 12.076 8.586 -25.433 1.00 81.31 327 GLY A CA 1
ATOM 2715 C C . GLY A 1 327 ? 11.474 7.272 -25.947 1.00 81.31 327 GLY A C 1
ATOM 2716 O O . GLY A 1 327 ? 10.800 6.561 -25.204 1.00 81.31 327 GLY A O 1
ATOM 2717 N N . PHE A 1 328 ? 11.785 6.876 -27.188 1.00 82.69 328 PHE A N 1
ATOM 2718 C CA . PHE A 1 328 ? 11.433 5.549 -27.710 1.00 82.69 328 PHE A CA 1
ATOM 2719 C C . PHE A 1 328 ? 12.086 4.400 -26.922 1.00 82.69 328 PHE A C 1
ATOM 2721 O O . PHE A 1 328 ? 11.409 3.418 -26.615 1.00 82.69 328 PHE A O 1
ATOM 2728 N N . ILE A 1 329 ? 13.384 4.501 -26.612 1.00 88.06 329 ILE A N 1
ATOM 2729 C CA . ILE A 1 329 ? 14.113 3.482 -25.838 1.00 88.06 329 ILE A CA 1
ATOM 2730 C C . ILE A 1 329 ? 13.514 3.363 -24.438 1.00 88.06 329 ILE A C 1
ATOM 2732 O O . ILE A 1 329 ? 13.211 2.257 -23.997 1.00 88.06 329 ILE A O 1
ATOM 2736 N N . GLU A 1 330 ? 13.314 4.493 -23.765 1.00 85.75 330 GLU A N 1
ATOM 2737 C CA . GLU A 1 330 ? 12.750 4.552 -22.419 1.00 85.75 330 GLU A CA 1
ATOM 2738 C C . GLU A 1 330 ? 11.343 3.946 -22.374 1.00 85.75 330 GLU A C 1
ATOM 2740 O O . GLU A 1 330 ? 11.108 3.010 -21.613 1.00 85.75 330 GLU A O 1
ATOM 2745 N N . SER A 1 331 ? 10.444 4.378 -23.264 1.00 77.81 331 SER A N 1
ATOM 2746 C CA . SER A 1 331 ? 9.069 3.858 -23.349 1.00 77.81 331 SER A CA 1
ATOM 2747 C C . SER A 1 331 ? 9.035 2.358 -23.643 1.00 77.81 331 SER A C 1
ATOM 2749 O O . SER A 1 331 ? 8.200 1.619 -23.120 1.00 77.81 331 SER A O 1
ATOM 2751 N N . PHE A 1 332 ? 9.953 1.877 -24.488 1.00 85.50 332 PHE A N 1
ATOM 2752 C CA . PHE A 1 332 ? 10.086 0.451 -24.746 1.00 85.50 332 PHE A CA 1
ATOM 2753 C C . PHE A 1 332 ? 10.528 -0.308 -23.493 1.00 85.50 332 PHE A C 1
ATOM 2755 O O . PHE A 1 332 ? 9.968 -1.363 -23.220 1.00 85.50 332 PHE A O 1
ATOM 2762 N N . LEU A 1 333 ? 11.510 0.189 -22.739 1.00 89.25 333 LEU A N 1
ATOM 2763 C CA . LEU A 1 333 ? 11.986 -0.486 -21.531 1.00 89.25 333 LEU A CA 1
ATOM 2764 C C . LEU A 1 333 ? 10.934 -0.453 -20.416 1.00 89.25 333 LEU A C 1
ATOM 2766 O O . LEU A 1 333 ? 10.643 -1.504 -19.852 1.00 89.25 333 LEU A O 1
ATOM 2770 N N . LEU A 1 334 ? 10.294 0.695 -20.176 1.00 81.06 334 LEU A N 1
ATOM 2771 C CA . LEU A 1 334 ? 9.226 0.851 -19.178 1.00 81.06 334 LEU A CA 1
ATOM 2772 C C . LEU A 1 334 ? 7.964 0.033 -19.504 1.00 81.06 334 LEU A C 1
ATOM 2774 O O . LEU A 1 334 ? 7.147 -0.238 -18.630 1.00 81.06 334 LEU A O 1
ATOM 2778 N N . ARG A 1 335 ? 7.814 -0.453 -20.745 1.00 79.88 335 ARG A N 1
ATOM 2779 C CA . ARG A 1 335 ? 6.775 -1.436 -21.092 1.00 79.88 335 ARG A CA 1
ATOM 2780 C C . ARG A 1 335 ? 7.017 -2.817 -20.470 1.00 79.88 335 ARG A C 1
ATOM 2782 O O . ARG A 1 335 ? 6.060 -3.575 -20.328 1.00 79.88 335 ARG A O 1
ATOM 2789 N N . TYR A 1 336 ? 8.271 -3.172 -20.194 1.00 84.06 336 TYR A N 1
ATOM 2790 C CA . TYR A 1 336 ? 8.680 -4.506 -19.729 1.00 84.06 336 TYR A CA 1
ATOM 2791 C C . TYR A 1 336 ? 9.387 -4.498 -18.373 1.00 84.06 336 TYR A C 1
ATOM 2793 O O . TYR A 1 336 ? 9.635 -5.571 -17.832 1.00 84.06 336 TYR A O 1
ATOM 2801 N N . PHE A 1 337 ? 9.676 -3.329 -17.814 1.00 86.69 337 PHE A N 1
ATOM 2802 C CA . PHE A 1 337 ? 10.363 -3.161 -16.541 1.00 86.69 337 PHE A CA 1
ATOM 2803 C C . PHE A 1 337 ? 9.710 -2.012 -15.772 1.00 86.69 337 PHE A C 1
ATOM 2805 O O . PHE A 1 337 ? 9.306 -1.022 -16.375 1.00 86.69 337 PHE A O 1
ATOM 2812 N N . SER A 1 338 ? 9.598 -2.145 -14.455 1.00 79.75 338 SER A N 1
ATOM 2813 C CA . SER A 1 338 ? 8.915 -1.170 -13.594 1.00 79.75 338 SER A CA 1
ATOM 2814 C C . SER A 1 338 ? 9.743 0.100 -13.383 1.00 79.75 338 SER A C 1
ATOM 2816 O O . SER A 1 338 ? 9.197 1.202 -13.302 1.00 79.75 338 SER A O 1
ATOM 2818 N N . GLN A 1 339 ? 11.071 -0.048 -13.313 1.00 86.88 339 GLN A N 1
ATOM 2819 C CA . GLN A 1 339 ? 11.985 1.039 -12.996 1.00 86.88 339 GLN A CA 1
ATOM 2820 C C . GLN A 1 339 ? 13.325 0.878 -13.719 1.00 86.88 339 GLN A C 1
ATOM 2822 O O . GLN A 1 339 ? 13.885 -0.217 -13.815 1.00 86.88 339 GLN A O 1
ATOM 2827 N N . LEU A 1 340 ? 13.859 1.996 -14.208 1.00 90.62 340 LEU A N 1
ATOM 2828 C CA . LEU A 1 340 ? 15.161 2.072 -14.864 1.00 90.62 340 LEU A CA 1
ATOM 2829 C C . LEU A 1 340 ? 16.143 2.812 -13.964 1.00 90.62 340 LEU A C 1
ATOM 2831 O O . LEU A 1 340 ? 15.837 3.888 -13.449 1.00 90.62 340 LEU A O 1
ATOM 2835 N N . VAL A 1 341 ? 17.337 2.254 -13.810 1.00 92.94 341 VAL A N 1
ATOM 2836 C CA . VAL A 1 341 ? 18.424 2.817 -13.008 1.00 92.94 341 VAL A CA 1
ATOM 2837 C C . VAL A 1 341 ? 19.630 3.033 -13.903 1.00 92.94 341 VAL A C 1
ATOM 2839 O O . VAL A 1 341 ? 20.046 2.123 -14.613 1.00 92.94 341 VAL A O 1
ATOM 2842 N N . PHE A 1 342 ? 20.210 4.226 -13.862 1.00 92.50 342 PHE A N 1
ATOM 2843 C CA . PHE A 1 342 ? 21.340 4.591 -14.703 1.00 92.50 342 PHE A CA 1
ATOM 2844 C C . PHE A 1 342 ? 22.501 5.122 -13.865 1.00 92.50 342 PHE A C 1
ATOM 2846 O O . PHE A 1 342 ? 22.296 6.034 -13.056 1.00 92.50 342 PHE A O 1
ATOM 2853 N N . PRO A 1 343 ? 23.735 4.653 -14.102 1.00 92.12 343 PRO A N 1
ATOM 2854 C CA . PRO A 1 343 ? 24.924 5.340 -13.623 1.00 92.12 343 PRO A CA 1
ATOM 2855 C C . PRO A 1 343 ? 25.025 6.724 -14.280 1.00 92.12 343 PRO A C 1
ATOM 2857 O O . PRO A 1 343 ? 24.953 6.846 -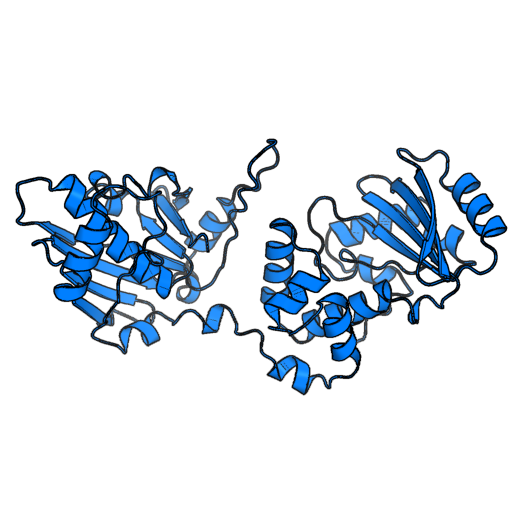15.506 1.00 92.12 343 PRO A O 1
ATOM 2860 N N . ALA A 1 344 ? 25.281 7.780 -13.503 1.00 90.25 344 ALA A N 1
ATOM 2861 C CA . ALA A 1 344 ? 25.417 9.145 -14.028 1.00 90.25 344 ALA A CA 1
ATOM 2862 C C . ALA A 1 344 ? 26.497 9.258 -15.123 1.00 90.25 344 ALA A C 1
ATOM 2864 O O . ALA A 1 344 ? 26.377 10.045 -16.064 1.00 90.25 344 ALA A O 1
ATOM 2865 N N . LYS A 1 345 ? 27.557 8.446 -15.019 1.00 89.56 345 LYS A N 1
ATOM 2866 C CA . LYS A 1 345 ? 28.645 8.375 -16.006 1.00 89.56 345 LYS A CA 1
ATOM 2867 C C . LYS A 1 345 ? 28.169 7.924 -17.392 1.00 89.56 345 LYS A C 1
ATOM 2869 O O . LYS A 1 345 ? 28.672 8.452 -18.383 1.00 89.56 345 LYS A O 1
ATOM 2874 N N . ASP A 1 346 ? 27.191 7.024 -17.450 1.00 85.56 346 ASP A N 1
ATOM 2875 C CA . ASP A 1 346 ? 26.701 6.433 -18.699 1.00 85.56 346 ASP A CA 1
ATOM 2876 C C . ASP A 1 346 ? 25.690 7.349 -19.389 1.00 85.56 346 ASP A C 1
ATOM 2878 O O . ASP A 1 346 ? 25.644 7.411 -20.618 1.00 85.56 346 ASP A O 1
ATOM 2882 N N . ILE A 1 347 ? 24.942 8.144 -18.617 1.00 84.00 347 ILE A N 1
ATOM 2883 C CA . ILE A 1 347 ? 24.013 9.120 -19.194 1.00 84.00 347 ILE A CA 1
ATOM 2884 C C . ILE A 1 347 ? 24.689 10.425 -19.604 1.00 84.00 347 ILE A C 1
ATOM 2886 O O . ILE A 1 347 ? 24.166 11.131 -20.455 1.00 84.00 347 ILE A O 1
ATOM 2890 N N . LYS A 1 348 ? 25.871 10.756 -19.071 1.00 85.56 348 LYS A N 1
ATOM 2891 C CA . LYS A 1 348 ? 26.559 12.027 -19.364 1.00 85.56 348 LYS A CA 1
ATOM 2892 C C . LYS A 1 348 ? 26.752 12.285 -20.864 1.00 85.56 348 LYS A C 1
ATOM 2894 O O . LYS A 1 348 ? 26.698 13.425 -21.314 1.00 85.56 348 LYS A O 1
ATOM 2899 N N . ALA A 1 349 ? 26.989 11.231 -21.646 1.00 82.06 349 ALA A N 1
ATOM 2900 C CA . ALA A 1 349 ? 27.159 11.333 -23.096 1.00 82.06 349 ALA A CA 1
ATOM 2901 C C . ALA A 1 349 ? 25.837 11.559 -23.857 1.00 82.06 349 ALA A C 1
ATOM 2903 O O . ALA A 1 349 ? 25.861 12.031 -24.994 1.00 82.06 349 ALA A O 1
ATOM 2904 N N . ILE A 1 350 ? 24.701 11.232 -23.238 1.00 85.69 350 ILE A N 1
ATOM 2905 C CA . ILE A 1 350 ? 23.356 11.302 -23.823 1.00 85.69 350 ILE A CA 1
ATOM 2906 C C . ILE A 1 350 ? 22.421 12.266 -23.081 1.00 85.69 350 ILE A C 1
ATOM 2908 O O . ILE A 1 350 ? 21.269 12.409 -23.467 1.00 85.69 350 ILE A O 1
ATOM 2912 N N . GLU A 1 351 ? 22.916 12.983 -22.072 1.00 87.50 351 GLU A N 1
ATOM 2913 C CA . GLU A 1 351 ? 22.164 13.931 -21.241 1.00 87.50 351 GLU A CA 1
ATOM 2914 C C . GLU A 1 351 ? 21.436 14.987 -22.086 1.00 87.50 351 GLU A C 1
ATOM 2916 O O . GLU A 1 351 ? 20.287 15.334 -21.818 1.00 87.50 351 GLU A O 1
ATOM 2921 N N . ILE A 1 352 ? 22.063 15.427 -23.181 1.00 87.12 352 ILE A N 1
ATOM 2922 C CA . ILE A 1 352 ? 21.469 16.366 -24.142 1.00 87.12 352 ILE A CA 1
ATOM 2923 C C . ILE A 1 352 ? 20.191 15.839 -24.814 1.00 87.12 352 ILE A C 1
ATOM 2925 O O . ILE A 1 352 ? 19.405 16.647 -25.301 1.00 87.12 352 ILE A O 1
ATOM 2929 N N . TYR A 1 353 ? 19.987 14.519 -24.834 1.00 86.38 353 TYR A N 1
ATOM 2930 C CA . TYR A 1 353 ? 18.809 13.836 -25.371 1.00 86.38 353 TYR A CA 1
ATOM 2931 C C . TYR A 1 353 ? 17.804 13.451 -24.273 1.00 86.38 353 TYR A C 1
ATOM 2933 O O . TYR A 1 353 ? 16.672 13.092 -24.561 1.00 86.38 353 TYR A O 1
ATOM 2941 N N . MET A 1 354 ? 18.181 13.548 -22.998 1.00 85.25 354 MET A N 1
ATOM 2942 C CA . MET A 1 354 ? 17.314 13.215 -21.860 1.00 85.25 354 MET A CA 1
ATOM 2943 C C . MET A 1 354 ? 16.611 14.449 -21.281 1.00 85.25 354 MET A C 1
ATOM 2945 O O . MET A 1 354 ? 16.132 14.426 -20.153 1.00 85.25 354 ME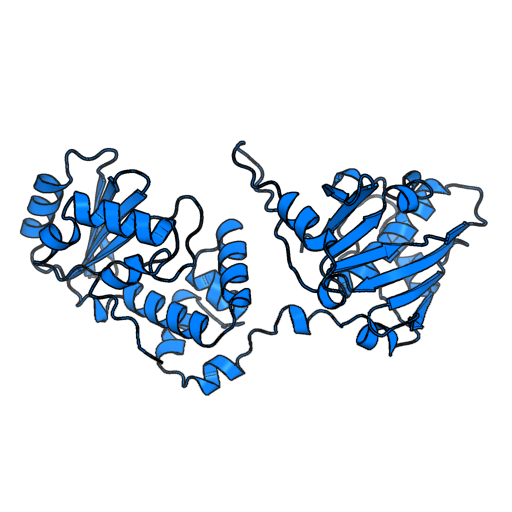T A O 1
ATOM 2949 N N . LYS A 1 355 ? 16.540 15.559 -22.026 1.00 73.88 355 LYS A N 1
ATOM 2950 C CA . LYS A 1 355 ? 16.044 16.851 -21.511 1.00 73.88 355 LYS A CA 1
ATOM 2951 C C . LYS A 1 355 ? 14.618 16.805 -20.971 1.00 73.88 355 LYS A C 1
ATOM 2953 O O . LYS A 1 355 ? 14.279 17.610 -20.112 1.00 73.88 355 LYS A O 1
ATOM 2958 N N . GLN A 1 356 ? 13.797 15.897 -21.488 1.00 69.69 356 GLN A N 1
ATOM 2959 C CA . GLN A 1 356 ? 12.405 15.744 -21.072 1.00 69.69 356 GLN A CA 1
ATOM 2960 C C . GLN A 1 356 ? 12.245 14.804 -19.875 1.00 69.69 356 GLN A C 1
ATOM 2962 O O . GLN A 1 356 ? 11.259 14.922 -19.163 1.00 69.69 356 GLN A O 1
ATOM 2967 N N . THR A 1 357 ? 13.200 13.906 -19.631 1.00 74.19 357 THR A N 1
ATOM 2968 C CA . THR A 1 357 ? 13.066 12.827 -18.639 1.00 74.19 357 THR A CA 1
ATOM 2969 C C . THR A 1 357 ? 13.954 13.066 -17.425 1.00 74.19 357 THR A C 1
ATOM 2971 O O . THR A 1 357 ? 13.519 12.909 -16.288 1.00 74.19 357 THR A O 1
ATOM 2974 N N . LEU A 1 358 ? 15.185 13.537 -17.640 1.00 81.75 358 LEU A N 1
ATOM 2975 C CA . LEU A 1 358 ? 16.164 13.799 -16.589 1.00 81.75 358 LEU A CA 1
ATOM 2976 C C . LEU A 1 358 ? 15.685 14.788 -15.507 1.00 81.75 358 LEU A C 1
ATOM 2978 O O . LEU A 1 358 ? 16.005 14.547 -14.345 1.00 81.75 358 LEU A O 1
ATOM 2982 N N . PRO A 1 359 ? 14.897 15.847 -15.805 1.00 81.44 359 PRO A N 1
ATOM 2983 C CA . PRO A 1 359 ? 14.337 16.714 -14.763 1.00 81.44 359 PRO A CA 1
ATOM 2984 C C . PRO A 1 359 ? 13.422 15.994 -13.763 1.00 81.44 359 PRO A C 1
ATOM 2986 O O . PRO A 1 359 ? 13.254 16.474 -12.645 1.00 81.44 359 PRO A O 1
ATOM 2989 N N . PHE A 1 360 ? 12.840 14.859 -14.158 1.00 75.00 360 PHE A N 1
ATOM 2990 C CA . PHE A 1 360 ? 11.971 14.033 -13.316 1.00 75.00 360 PHE A CA 1
ATOM 2991 C C . PHE A 1 360 ? 12.715 12.857 -12.670 1.00 75.00 360 PHE A C 1
ATOM 2993 O O . PHE A 1 360 ? 12.143 12.143 -11.848 1.00 75.00 360 PHE A O 1
ATOM 3000 N N . ALA A 1 361 ? 13.990 12.658 -13.015 1.00 82.25 361 ALA A N 1
ATOM 3001 C CA . ALA A 1 361 ? 14.811 11.602 -12.451 1.00 82.25 361 ALA A CA 1
ATOM 3002 C C . ALA A 1 361 ? 15.112 11.857 -10.973 1.00 82.25 361 ALA A C 1
ATOM 3004 O O . ALA A 1 361 ? 15.375 12.987 -10.552 1.00 82.25 361 ALA A O 1
ATOM 3005 N N . LYS A 1 362 ? 15.165 10.783 -10.190 1.00 86.38 362 LYS A N 1
ATOM 3006 C CA . LYS A 1 362 ? 15.560 10.850 -8.781 1.00 86.38 362 LYS A CA 1
ATOM 3007 C C . LYS A 1 362 ? 17.019 10.457 -8.646 1.00 86.38 362 LYS A C 1
ATOM 3009 O O . LYS A 1 362 ? 17.429 9.389 -9.097 1.00 86.38 362 LYS A O 1
ATOM 3014 N N . ALA A 1 363 ? 17.801 11.355 -8.062 1.00 88.75 363 ALA A N 1
ATOM 3015 C CA . ALA A 1 363 ? 19.222 11.159 -7.846 1.00 88.75 363 ALA A CA 1
ATOM 3016 C C . ALA A 1 363 ? 19.470 10.420 -6.529 1.00 88.75 363 ALA A C 1
ATOM 3018 O O . ALA A 1 363 ? 18.869 10.748 -5.507 1.00 88.75 363 ALA A O 1
ATOM 3019 N N . PHE A 1 364 ? 20.395 9.468 -6.542 1.00 91.38 364 PHE A N 1
ATOM 3020 C CA . PHE A 1 364 ? 20.874 8.793 -5.339 1.00 91.38 364 PHE A CA 1
ATOM 3021 C C . PHE A 1 364 ? 22.332 8.367 -5.516 1.00 91.38 364 PHE A C 1
ATOM 3023 O O . PHE A 1 364 ? 22.858 8.371 -6.630 1.00 91.38 364 PHE A O 1
ATOM 3030 N N . TYR A 1 365 ? 23.003 8.035 -4.417 1.00 91.06 365 TYR A N 1
ATOM 3031 C CA . TYR A 1 365 ? 24.401 7.613 -4.440 1.00 91.06 365 TYR A CA 1
ATOM 3032 C C . TYR A 1 365 ? 24.522 6.140 -4.069 1.00 91.06 365 TYR A C 1
ATOM 3034 O O . TYR A 1 365 ? 23.862 5.676 -3.148 1.00 91.06 365 TYR A O 1
ATOM 3042 N N . TYR A 1 366 ? 25.406 5.426 -4.759 1.00 92.00 366 TYR A N 1
ATOM 3043 C CA . TYR A 1 366 ? 25.799 4.060 -4.428 1.00 92.00 366 TYR A CA 1
ATOM 3044 C C . TYR A 1 366 ? 27.309 3.921 -4.651 1.00 92.00 366 TYR A C 1
ATOM 3046 O O . TYR A 1 366 ? 27.803 4.252 -5.725 1.00 92.00 366 TYR A O 1
ATOM 3054 N N . GLU A 1 367 ? 28.050 3.487 -3.624 1.00 91.50 367 GLU A N 1
ATOM 3055 C CA . GLU A 1 367 ? 29.524 3.363 -3.653 1.00 91.50 367 GLU A CA 1
ATOM 3056 C C . GLU A 1 367 ? 30.254 4.624 -4.173 1.00 91.50 367 GLU A C 1
ATOM 3058 O O . GLU A 1 367 ? 31.177 4.539 -4.977 1.00 91.50 367 GLU A O 1
ATOM 3063 N N . GLU A 1 368 ? 29.836 5.812 -3.715 1.00 89.56 368 GLU A N 1
ATOM 3064 C CA . GLU A 1 368 ? 30.367 7.126 -4.143 1.00 89.56 368 GLU A CA 1
ATOM 3065 C C . GLU A 1 368 ? 30.094 7.495 -5.618 1.00 89.56 368 GLU A C 1
ATOM 3067 O O . GLU A 1 368 ? 30.447 8.592 -6.058 1.00 89.56 368 GLU A O 1
ATOM 3072 N N . GLU A 1 369 ? 29.407 6.640 -6.377 1.00 92.38 369 GLU A N 1
ATOM 3073 C CA . GLU A 1 369 ? 28.924 6.945 -7.719 1.00 92.38 369 GLU A CA 1
ATOM 3074 C C . GLU A 1 369 ? 27.492 7.502 -7.665 1.00 92.38 369 GLU A C 1
ATOM 3076 O O . GLU A 1 369 ? 26.644 7.047 -6.896 1.00 92.38 369 GLU A O 1
ATOM 3081 N N . LEU A 1 370 ? 27.224 8.520 -8.486 1.00 92.88 370 LEU A N 1
ATOM 3082 C CA . LEU A 1 370 ? 25.891 9.098 -8.650 1.00 92.88 370 LEU A CA 1
ATOM 3083 C C . LEU A 1 370 ? 25.069 8.236 -9.614 1.00 92.88 370 LEU A C 1
ATOM 3085 O O . LEU A 1 370 ? 25.552 7.885 -10.693 1.00 92.88 370 LEU A O 1
ATOM 3089 N N . TYR A 1 371 ? 23.819 7.974 -9.254 1.00 93.69 371 TYR A N 1
ATOM 3090 C CA . TYR A 1 371 ? 22.834 7.268 -10.063 1.00 93.69 371 TYR A CA 1
ATOM 3091 C C . TYR A 1 371 ? 21.560 8.092 -10.222 1.00 93.69 371 TYR A C 1
ATOM 3093 O O . TYR A 1 371 ? 21.237 8.949 -9.398 1.00 93.69 371 TYR A O 1
ATOM 3101 N N . TYR A 1 372 ? 20.825 7.784 -11.286 1.00 91.12 372 TYR A N 1
ATOM 3102 C CA . TYR A 1 372 ? 19.497 8.311 -11.561 1.00 91.12 372 TYR A CA 1
ATOM 3103 C C . TYR A 1 372 ? 18.510 7.160 -11.710 1.00 91.12 372 TYR A C 1
ATOM 3105 O O . TYR A 1 372 ? 18.795 6.201 -12.430 1.00 91.12 372 TYR A O 1
ATOM 3113 N N . ARG A 1 373 ? 17.349 7.258 -11.061 1.00 88.31 373 ARG A N 1
ATOM 3114 C CA . ARG A 1 373 ? 16.242 6.311 -11.239 1.00 88.31 373 ARG A CA 1
ATOM 3115 C C . ARG A 1 373 ? 15.012 6.977 -11.844 1.00 88.31 373 ARG A C 1
ATOM 3117 O O . ARG A 1 373 ? 14.706 8.129 -11.533 1.00 88.31 373 ARG A O 1
ATOM 3124 N N . PHE A 1 374 ? 14.326 6.215 -12.690 1.00 81.88 374 PHE A N 1
ATOM 3125 C CA . PHE A 1 374 ? 13.137 6.600 -13.449 1.00 81.88 374 PHE A CA 1
ATOM 3126 C C . PHE A 1 374 ? 12.074 5.517 -13.266 1.00 81.88 374 PHE A C 1
ATOM 3128 O O . PHE A 1 374 ? 12.391 4.340 -13.437 1.00 81.88 374 PHE A O 1
ATOM 3135 N N . LYS A 1 375 ? 10.836 5.892 -12.934 1.00 72.19 375 LYS A N 1
ATOM 3136 C CA . LYS A 1 375 ? 9.699 4.969 -12.785 1.00 72.19 375 LYS A CA 1
ATOM 3137 C C . LYS A 1 375 ? 8.639 5.274 -13.845 1.00 72.19 375 LYS A C 1
ATOM 3139 O O . LYS A 1 375 ? 8.532 6.411 -14.299 1.00 72.19 375 LYS A O 1
ATOM 3144 N N . ASN A 1 376 ? 7.867 4.261 -14.236 1.00 60.53 376 ASN A N 1
ATOM 3145 C CA . ASN A 1 376 ? 6.652 4.472 -15.014 1.00 60.53 376 ASN A CA 1
ATOM 3146 C C . ASN A 1 376 ? 5.604 5.185 -14.134 1.00 60.53 376 ASN A C 1
ATOM 3148 O O . ASN A 1 376 ? 5.211 4.641 -13.109 1.00 60.53 376 ASN A O 1
ATOM 3152 N N . PHE A 1 377 ? 5.170 6.393 -14.500 1.00 45.81 377 PHE A N 1
ATOM 3153 C CA . PHE A 1 377 ? 4.181 7.175 -13.732 1.00 45.81 377 PHE A CA 1
ATOM 3154 C C . PHE A 1 377 ? 2.719 6.775 -14.019 1.00 45.81 377 PHE A C 1
ATOM 3156 O O . PHE A 1 377 ? 1.821 7.588 -13.809 1.00 45.81 377 PHE A O 1
ATOM 3163 N N . TRP A 1 378 ? 2.488 5.559 -14.528 1.00 37.66 378 TRP A N 1
ATOM 3164 C CA . TRP A 1 378 ? 1.201 5.117 -15.075 1.00 37.66 378 TRP A CA 1
ATOM 3165 C C . TRP A 1 378 ? 0.682 3.861 -14.403 1.00 37.66 378 TRP A C 1
ATOM 3167 O O . TRP A 1 378 ? 1.444 2.861 -14.394 1.00 37.66 378 TRP A O 1
#

Radius of gyration: 26.46 Å; chains: 1; bounding box: 64×43×70 Å

Foldseek 3Di:
DDDDDQLDLVVLCVPDPLSVVVVCLCVVLVVCVLQVVFSKGFFDDSSQPLDDPQDATEIEGADDDVVVVVVSCCVRPVPAAPWDKDWDQDPNWIKIWIWGDGPSHIYIYIYTNDRPCPDLRNLLRSLLSLLPVLDDVQLSVQLNVVVLVVDDNQVSVCVQLVFDDDSSVSSSVSSPDDSVVSVVSDSCRVQVQFDAQLRVQVPQWDQDQDDPVLLPFDDDDPCPVVLNVQQRPDKIKGKHADPDSQKIWIWIQGSARKIKIKMKGFCLVVVPPVLVQVVVLFDCPPDDPDDSDGPDDDSGLEIEIAPIDIDHPDDPPCLVVLLSSVSVVVSVSLSRGFKYKYFPVRCVVVVSSCVRPVVVWGWTDDPNTIMTMDGDPD